Protein AF-A0A835CRN4-F1 (afdb_monomer)

Secondary structure (DSSP, 8-state):
-HHHHHHHHH-----------HHHHHHHHHHHHHHHHHHHHHHHHHHHHHHHHHHHHHHHHHHHHHHHHHHHHHHHHHHHHHTT-------------------------------------HHHHHHHHHHHHHHTS-HHHHHHHHTGGG-S-GGGEEEEEEEE-SS-TT-EEEEEEE--SSHHHHHHHHHHH--SEEEEEEEESS---TT----EEE-PEEEEEEGGGGTTT-SS--TT---HHHHHHHHHHHHHHHHHHHHHT----EEEEE-SSSEEEEEE--HHHHH--HHHHHHHHHHH--SPPSS-S----PPSSPPHHHHHHHHHHHHHIIIIIIIIS-TTSSHHHHHHHHTTS-HHHHHHHHHHHTT--SHHHHHHHHHHHHHHHHHHS-TTT-HHHHHHHHTHHHHHHHHHHS----HHHHH-TT--EEPTTPBPTTT-BB--EE-TTTTTT--GGGPPBHHHHHHHHHTT----TTSHHHHHHHHHHHHHHHHHHHHHHHHHHHHHHHHHHHHHHHH--

Radius of gyration: 33.31 Å; Cα contacts (8 Å, |Δi|>4): 631; chains: 1; bounding box: 69×85×124 Å

Organism: Aphidius gifuensis (NCBI:txid684658)

Sequence (529 aa):
MDAYKRKRIESNEYIPEGDLNASAIDNYLAQRAEIIEAAYKFIQFEKEHAEEDKKQKEDEKKMKMEKRAMKKKMKQQKSAQVEQGGLAACEKLNKQPKQNQTIVSIPATSCRHQQSSGLFNLEAQKNDVNIYYNHYLPVDELFDLFDVNNAYETKNREYMLNVESSNDPEESFVIRHLNVSKASQFKSQLKVSKPHQIDIGPIYEKPPQKGMENKVIAREHLMDIDLSDYDEIRTCCKNKNMCKKCWKYAALACKILDKQIREYWQYKHIMWVYSGRRGIHGWILDKKARESNVEERIVITDFFSVLQSGHNKKRVKFRRPLHPLISDNFQLCLEFFVEVCIVEQDLLNDMENILFFLEQVPKEFRDDLLTGFKSYKTSFQRWSYFLLYHEKQMKNIDEKVNKELVAECKYLVEEIVIQYTFPRLDCPVSIQKNHVLKCPFSFHPKTGKIALVIDPEQVELFNPDKAPTVDEIVRQYQGSVKLDESVGLYKFKKSVEHFENILIQLKEDEQQQQEQQQQQQQQQQQQEK

Solvent-accessible surface area (backbone atoms only — not comparable to full-atom values): 30152 Å² total; per-residue (Å²): 113,76,72,58,64,55,46,79,77,66,74,81,75,77,75,81,90,63,82,78,53,65,64,61,58,52,53,51,56,52,52,55,49,52,54,51,50,51,36,48,53,50,54,50,51,53,51,53,50,54,51,50,54,50,49,52,55,50,52,52,52,48,53,53,50,51,54,50,52,51,52,51,52,53,51,53,55,49,54,66,58,55,78,76,65,86,85,88,82,90,86,89,86,80,91,84,94,82,76,92,76,81,78,80,75,75,74,79,77,73,78,72,74,74,74,76,76,67,77,80,58,69,74,61,51,67,56,38,54,49,51,36,59,74,77,61,53,61,51,63,60,50,46,44,64,76,29,51,87,67,76,55,65,53,37,14,29,28,34,31,36,35,21,64,36,95,89,40,81,90,40,69,49,75,47,68,46,40,57,44,75,45,52,72,54,46,52,52,48,46,63,73,56,55,48,42,34,39,27,40,39,24,28,34,77,49,63,50,48,88,96,56,91,74,54,76,58,35,30,62,37,38,41,42,32,51,54,53,82,41,40,90,70,43,67,86,42,56,62,95,53,73,52,74,76,64,45,44,55,53,27,49,27,45,44,53,50,56,52,48,42,36,71,78,69,63,52,79,44,70,49,36,26,39,60,27,72,58,32,39,33,39,36,30,59,36,67,69,47,16,52,51,54,55,68,61,28,42,54,60,46,54,69,58,52,66,60,52,88,71,91,56,89,56,34,45,82,83,64,88,74,77,54,62,80,51,68,80,41,41,64,63,33,42,54,44,35,50,54,42,40,26,57,73,40,35,45,52,58,49,71,68,44,37,52,59,54,40,58,64,44,63,77,92,48,36,67,60,48,57,59,54,41,70,80,42,85,46,19,57,55,36,52,38,48,50,53,56,50,51,56,53,47,68,73,68,57,57,58,91,79,40,49,66,58,51,61,63,55,70,52,41,68,57,32,50,34,45,68,68,47,55,56,66,68,48,54,68,57,34,34,42,66,79,49,63,44,74,34,76,64,27,35,22,75,92,65,37,12,38,8,42,46,46,57,68,92,50,39,70,76,58,51,74,90,73,47,36,28,56,63,54,40,45,53,51,64,80,42,97,64,86,81,41,91,87,35,40,53,41,54,50,50,54,21,50,54,53,49,50,52,54,47,52,53,49,44,53,54,53,50,52,52,51,54,51,51,52,51,52,52,52,52,51,57,58,73,76,103

Mean predicted aligned error: 12.75 Å

InterPro domains:
  IPR002755 DNA primase, small subunit [PF01896] (223-455)

Structure (mmCIF, N/CA/C/O backbone):
data_AF-A0A835CRN4-F1
#
_entry.id   AF-A0A835CRN4-F1
#
loop_
_atom_site.group_PDB
_atom_site.id
_atom_site.type_symbol
_atom_site.label_atom_id
_atom_site.label_alt_id
_atom_site.label_comp_id
_atom_site.label_asym_id
_atom_site.label_entity_id
_atom_site.label_seq_id
_atom_site.pdbx_PDB_ins_code
_atom_site.Cartn_x
_atom_site.Cartn_y
_atom_site.Cartn_z
_atom_site.occupancy
_atom_site.B_iso_or_equiv
_atom_site.auth_seq_id
_atom_site.auth_comp_id
_atom_site.auth_asym_id
_atom_site.auth_atom_id
_atom_site.pdbx_PDB_model_num
ATOM 1 N N . MET A 1 1 ? 2.878 30.728 2.046 1.00 28.50 1 MET A N 1
ATOM 2 C CA . MET A 1 1 ? 3.060 29.975 0.784 1.00 28.50 1 MET A CA 1
ATOM 3 C C . MET A 1 1 ? 4.360 30.347 0.064 1.00 28.50 1 MET A C 1
ATOM 5 O O . MET A 1 1 ? 5.174 29.454 -0.125 1.00 28.50 1 MET A O 1
ATOM 9 N N . ASP A 1 2 ? 4.648 31.622 -0.232 1.00 27.22 2 ASP A N 1
ATOM 10 C CA . ASP A 1 2 ? 5.901 31.992 -0.937 1.00 27.22 2 ASP A CA 1
ATOM 11 C C . ASP A 1 2 ? 7.174 32.040 -0.068 1.00 27.22 2 ASP A C 1
ATOM 13 O O . ASP A 1 2 ? 8.275 31.869 -0.586 1.00 27.22 2 ASP A O 1
ATOM 17 N N . ALA A 1 3 ? 7.054 32.146 1.260 1.00 23.66 3 ALA A N 1
ATOM 18 C CA . ALA A 1 3 ? 8.192 31.986 2.176 1.00 23.66 3 ALA A CA 1
ATOM 19 C C . ALA A 1 3 ? 8.639 30.514 2.346 1.00 23.66 3 ALA A C 1
ATOM 21 O O . ALA A 1 3 ? 9.796 30.249 2.656 1.00 23.66 3 ALA A O 1
ATOM 22 N N . TYR A 1 4 ? 7.748 29.546 2.089 1.00 29.58 4 TYR A N 1
ATOM 23 C CA . TYR A 1 4 ? 8.036 28.110 2.238 1.00 29.58 4 TYR A CA 1
ATOM 24 C C . TYR A 1 4 ? 8.686 27.516 0.976 1.00 29.58 4 TYR A C 1
ATOM 26 O O . TYR A 1 4 ? 9.553 26.651 1.065 1.00 29.58 4 TYR A O 1
ATOM 34 N N . LYS A 1 5 ? 8.367 28.060 -0.211 1.00 28.66 5 LYS A N 1
ATOM 35 C CA . LYS A 1 5 ? 9.065 27.719 -1.463 1.00 28.66 5 LYS A CA 1
ATOM 36 C C . LYS A 1 5 ? 10.543 28.129 -1.452 1.00 28.66 5 LYS A C 1
ATOM 38 O O . LYS A 1 5 ? 11.350 27.434 -2.057 1.00 28.66 5 LYS A O 1
ATOM 43 N N . ARG A 1 6 ? 10.906 29.208 -0.741 1.00 26.42 6 ARG A N 1
ATOM 44 C CA . ARG A 1 6 ? 12.311 29.636 -0.588 1.00 26.42 6 ARG A CA 1
ATOM 45 C C . ARG A 1 6 ? 13.100 28.737 0.368 1.00 26.42 6 ARG A C 1
ATOM 47 O O . ARG A 1 6 ? 14.239 28.410 0.067 1.00 26.42 6 ARG A O 1
ATOM 54 N N . LYS A 1 7 ? 12.479 28.217 1.436 1.00 25.62 7 LYS A N 1
ATOM 55 C CA . LYS A 1 7 ? 13.150 27.278 2.357 1.00 25.62 7 LYS A CA 1
ATOM 56 C C . LYS A 1 7 ? 13.492 25.918 1.735 1.00 25.62 7 LYS A C 1
ATOM 58 O O . LYS A 1 7 ? 14.507 25.344 2.104 1.00 25.62 7 LYS A O 1
ATOM 63 N N . ARG A 1 8 ? 12.742 25.450 0.726 1.00 28.22 8 ARG A N 1
ATOM 64 C CA . ARG A 1 8 ? 13.056 24.207 -0.017 1.00 28.22 8 ARG A CA 1
ATOM 65 C C . ARG A 1 8 ? 14.362 24.288 -0.835 1.00 28.22 8 ARG A C 1
ATOM 67 O O . ARG A 1 8 ? 14.821 23.266 -1.335 1.00 28.22 8 ARG A O 1
ATOM 74 N N . ILE A 1 9 ? 14.949 25.480 -0.982 1.00 31.14 9 ILE A N 1
ATOM 75 C CA . ILE A 1 9 ? 16.224 25.704 -1.683 1.00 31.14 9 ILE A CA 1
ATOM 76 C C . ILE A 1 9 ? 17.395 25.901 -0.697 1.00 31.14 9 ILE A C 1
ATOM 78 O O . ILE A 1 9 ? 18.541 25.725 -1.096 1.00 31.14 9 ILE A O 1
ATOM 82 N N . GLU A 1 10 ? 17.139 26.181 0.588 1.00 26.36 10 GLU A N 1
ATOM 83 C CA . GLU A 1 10 ? 18.186 26.608 1.537 1.00 26.36 10 GLU A CA 1
ATOM 84 C C . GLU A 1 10 ? 18.337 25.739 2.801 1.00 26.36 10 GLU A C 1
ATOM 86 O O . GLU A 1 10 ? 19.380 25.814 3.442 1.00 26.36 10 GLU A O 1
ATOM 91 N N . SER A 1 11 ? 17.392 24.858 3.158 1.00 29.72 11 SER A N 1
ATOM 92 C CA . SER A 1 11 ? 17.575 23.940 4.301 1.00 29.72 11 SER A CA 1
ATOM 93 C C . SER A 1 11 ? 18.229 22.627 3.867 1.00 29.72 11 SER A C 1
ATOM 95 O O . SER A 1 11 ? 17.615 21.561 3.864 1.00 29.72 11 SER A O 1
ATOM 97 N N . ASN A 1 12 ? 19.493 22.743 3.474 1.00 32.44 12 ASN A N 1
ATOM 98 C CA . ASN A 1 12 ? 20.442 21.651 3.301 1.00 32.44 12 ASN A CA 1
ATOM 99 C C . ASN A 1 12 ? 21.063 21.304 4.675 1.00 32.44 12 ASN A C 1
ATOM 101 O O . ASN A 1 12 ? 22.281 21.298 4.833 1.00 32.44 12 ASN A O 1
ATOM 105 N N . GLU A 1 13 ? 20.231 21.099 5.702 1.00 27.23 13 GLU A N 1
ATOM 106 C CA . GLU A 1 13 ? 20.696 20.763 7.054 1.00 27.23 13 GLU A CA 1
ATOM 107 C C . GLU A 1 13 ? 20.802 19.243 7.214 1.00 27.23 13 GLU A C 1
ATOM 109 O O . GLU A 1 13 ? 19.862 18.551 7.590 1.00 27.23 13 GLU A O 1
ATOM 114 N N . TYR A 1 14 ? 21.980 18.760 6.817 1.00 27.98 14 TYR A N 1
ATOM 115 C CA . TYR A 1 14 ? 22.815 17.774 7.507 1.00 27.98 14 TYR A CA 1
ATOM 116 C C . TYR A 1 14 ? 22.086 16.674 8.308 1.00 27.98 14 TYR A C 1
ATOM 118 O O . TYR A 1 14 ? 21.828 16.803 9.504 1.00 27.98 14 TYR A O 1
ATOM 126 N N . ILE A 1 15 ? 21.853 15.537 7.648 1.00 28.67 15 ILE A N 1
ATOM 127 C CA . ILE A 1 15 ? 21.731 14.232 8.313 1.00 28.67 15 ILE A CA 1
ATOM 128 C C . ILE A 1 15 ? 23.172 13.768 8.601 1.00 28.67 15 ILE A C 1
ATOM 130 O O . ILE A 1 15 ? 24.000 13.878 7.693 1.00 28.67 15 ILE A O 1
ATOM 134 N N . PRO A 1 16 ? 23.505 13.315 9.826 1.00 27.80 16 PRO A N 1
ATOM 135 C CA . PRO A 1 16 ? 24.886 13.077 10.228 1.00 27.80 16 PRO A CA 1
ATOM 136 C C . PRO A 1 16 ? 25.603 12.125 9.270 1.00 27.80 16 PRO A C 1
ATOM 138 O O . PRO A 1 16 ? 25.081 11.055 8.956 1.00 27.80 16 PRO A O 1
ATOM 141 N N . GLU A 1 17 ? 26.803 12.528 8.840 1.00 32.09 17 GLU A N 1
ATOM 142 C CA . GLU A 1 17 ? 27.793 11.689 8.161 1.00 32.09 17 GLU A CA 1
ATOM 143 C C . GLU A 1 17 ? 28.140 10.483 9.050 1.00 32.09 17 GLU A C 1
ATOM 145 O O . GLU A 1 17 ? 29.086 10.496 9.831 1.00 32.09 17 GLU A O 1
ATOM 150 N N . GLY A 1 18 ? 27.329 9.432 8.966 1.00 29.91 18 GLY A N 1
ATOM 151 C CA . GLY A 1 18 ? 27.805 8.070 9.132 1.00 29.91 18 GLY A CA 1
ATOM 152 C C . GLY A 1 18 ? 28.269 7.609 7.761 1.00 29.91 18 GLY A C 1
ATOM 153 O O . GLY A 1 18 ? 27.487 7.688 6.815 1.00 29.91 18 GLY A O 1
ATOM 154 N N . ASP A 1 19 ? 29.533 7.198 7.651 1.00 32.88 19 ASP A N 1
ATOM 155 C CA . ASP A 1 19 ? 30.160 6.683 6.433 1.00 32.88 19 ASP A CA 1
ATOM 156 C C . ASP A 1 19 ? 29.173 5.863 5.587 1.00 32.88 19 ASP A C 1
ATOM 158 O O . ASP A 1 19 ? 28.850 4.713 5.899 1.00 32.88 19 ASP A O 1
ATOM 162 N N . LEU A 1 20 ? 28.679 6.470 4.502 1.00 37.38 20 LEU A N 1
ATOM 163 C CA . LEU A 1 20 ? 27.950 5.771 3.452 1.00 37.38 20 LEU A CA 1
ATOM 164 C C . LEU A 1 20 ? 28.916 4.738 2.882 1.00 37.38 20 LEU A C 1
ATOM 166 O O . LEU A 1 20 ? 29.840 5.060 2.136 1.00 37.38 20 LEU A O 1
ATOM 170 N N . ASN A 1 21 ? 28.733 3.502 3.331 1.00 40.81 21 ASN A N 1
ATOM 171 C CA . ASN A 1 21 ? 29.664 2.409 3.145 1.00 40.81 21 ASN A CA 1
ATOM 172 C C . ASN A 1 21 ? 29.920 2.219 1.641 1.00 40.81 21 ASN A C 1
ATOM 174 O O . ASN A 1 21 ? 28.987 1.915 0.895 1.00 40.81 21 ASN A O 1
ATOM 178 N N . ALA A 1 22 ? 31.166 2.389 1.186 1.00 41.00 22 ALA A N 1
ATOM 179 C CA . ALA A 1 22 ? 31.580 2.152 -0.204 1.00 41.00 22 ALA A CA 1
ATOM 180 C C . ALA A 1 22 ? 31.059 0.798 -0.737 1.00 41.00 22 ALA A C 1
ATOM 182 O O . ALA A 1 22 ? 30.667 0.684 -1.896 1.00 41.00 22 ALA A O 1
ATOM 183 N N . SER A 1 23 ? 30.896 -0.172 0.170 1.00 45.78 23 SER A N 1
ATOM 184 C CA . SER A 1 23 ? 30.250 -1.464 -0.057 1.00 45.78 23 SER A CA 1
ATOM 185 C C . SER A 1 23 ? 28.852 -1.397 -0.697 1.00 45.78 23 SER A C 1
ATOM 187 O O . SER A 1 23 ? 28.554 -2.238 -1.539 1.00 45.78 23 SER A O 1
ATOM 189 N N . ALA A 1 24 ? 27.990 -0.431 -0.361 1.00 38.84 24 ALA A N 1
ATOM 190 C CA . ALA A 1 24 ? 26.639 -0.346 -0.931 1.00 38.84 24 ALA A CA 1
ATOM 191 C C . ALA A 1 24 ? 26.656 0.118 -2.398 1.00 38.84 24 ALA A C 1
ATOM 193 O O . ALA A 1 24 ? 25.890 -0.378 -3.225 1.00 38.84 24 ALA A O 1
ATOM 194 N N . ILE A 1 25 ? 27.569 1.034 -2.735 1.00 38.97 25 ILE A N 1
ATOM 195 C CA . ILE A 1 25 ? 27.779 1.508 -4.109 1.00 38.97 25 ILE A CA 1
ATOM 196 C C . ILE A 1 25 ? 28.450 0.415 -4.950 1.00 38.97 25 ILE A C 1
ATOM 198 O O . ILE A 1 25 ? 28.035 0.187 -6.086 1.00 38.97 25 ILE A O 1
ATOM 202 N N . ASP A 1 26 ? 29.438 -0.285 -4.393 1.00 46.06 26 ASP A N 1
ATOM 203 C CA . ASP A 1 26 ? 30.138 -1.377 -5.074 1.00 46.06 26 ASP A CA 1
ATOM 204 C C . ASP A 1 26 ? 29.211 -2.576 -5.329 1.00 46.06 26 ASP A C 1
ATOM 206 O O . ASP A 1 26 ? 29.186 -3.108 -6.441 1.00 46.06 26 ASP A O 1
ATOM 210 N N . ASN A 1 27 ? 28.364 -2.934 -4.355 1.00 49.06 27 ASN A N 1
ATOM 211 C CA . ASN A 1 27 ? 27.321 -3.949 -4.533 1.00 49.06 27 ASN A CA 1
ATOM 212 C C . ASN A 1 27 ? 26.325 -3.551 -5.637 1.00 49.06 27 ASN A C 1
ATOM 214 O O . ASN A 1 27 ? 25.967 -4.378 -6.474 1.00 49.06 27 ASN A O 1
ATOM 218 N N . TYR A 1 28 ? 25.922 -2.278 -5.688 1.00 47.69 28 TYR A N 1
ATOM 219 C CA . TYR A 1 28 ? 25.045 -1.743 -6.734 1.00 47.69 28 TYR A CA 1
ATOM 220 C C . TYR A 1 28 ? 25.678 -1.819 -8.137 1.00 47.69 28 TYR A C 1
ATOM 222 O O . TYR A 1 28 ? 25.018 -2.220 -9.099 1.00 47.69 28 TYR A O 1
ATOM 230 N N . LEU A 1 29 ? 26.961 -1.465 -8.276 1.00 50.97 29 LEU A N 1
ATOM 231 C CA . LEU A 1 29 ? 27.665 -1.545 -9.560 1.00 50.97 29 LEU A CA 1
ATOM 232 C C . LEU A 1 29 ? 27.845 -2.996 -10.027 1.00 50.97 29 LEU A C 1
ATOM 234 O O . LEU A 1 29 ? 27.696 -3.264 -11.221 1.00 50.97 29 LEU A O 1
ATOM 238 N N . ALA A 1 30 ? 28.116 -3.920 -9.100 1.00 59.00 30 ALA A N 1
ATOM 239 C CA . ALA A 1 30 ? 28.231 -5.346 -9.390 1.00 59.00 30 ALA A CA 1
ATOM 240 C C . ALA A 1 30 ? 26.900 -5.939 -9.883 1.00 59.00 30 ALA A C 1
ATOM 242 O O . ALA A 1 30 ? 26.863 -6.547 -10.952 1.00 59.00 30 ALA A O 1
ATOM 243 N N . GLN A 1 31 ? 25.793 -5.671 -9.181 1.00 56.38 31 GLN A N 1
ATOM 244 C CA . GLN A 1 31 ? 24.456 -6.126 -9.584 1.00 56.38 31 GLN A CA 1
ATOM 245 C C . GLN A 1 31 ? 24.088 -5.613 -10.979 1.00 56.38 31 GLN A C 1
ATOM 247 O O . GLN A 1 31 ? 23.706 -6.389 -11.856 1.00 56.38 31 GLN A O 1
ATOM 252 N N . ARG A 1 32 ? 24.284 -4.310 -11.232 1.00 56.78 32 ARG A N 1
ATOM 253 C CA . ARG A 1 32 ? 24.036 -3.697 -12.547 1.00 56.78 32 ARG A CA 1
ATOM 254 C C . ARG A 1 32 ? 24.825 -4.381 -13.667 1.00 56.78 32 ARG A C 1
ATOM 256 O O . ARG A 1 32 ? 24.288 -4.549 -14.764 1.00 56.78 32 ARG A O 1
ATOM 263 N N . ALA A 1 33 ? 26.074 -4.763 -13.411 1.00 61.84 33 ALA A N 1
ATOM 264 C CA . ALA A 1 33 ? 26.896 -5.478 -14.380 1.00 61.84 33 ALA A CA 1
ATOM 265 C C . ALA A 1 33 ? 26.339 -6.880 -14.689 1.00 61.84 33 ALA A C 1
ATOM 267 O O . ALA A 1 33 ? 26.245 -7.232 -15.864 1.00 61.84 33 ALA A O 1
ATOM 268 N N . GLU A 1 34 ? 25.886 -7.633 -13.681 1.00 65.25 34 GLU A N 1
ATOM 269 C CA . GLU A 1 34 ? 25.294 -8.969 -13.866 1.00 65.25 34 GLU A CA 1
ATOM 270 C C . GLU A 1 34 ? 24.026 -8.938 -14.732 1.00 65.25 34 GLU A C 1
ATOM 272 O O . GLU A 1 34 ? 23.856 -9.765 -15.629 1.00 65.25 34 GLU A O 1
ATOM 277 N N . ILE A 1 35 ? 23.152 -7.951 -14.519 1.00 58.50 35 ILE A N 1
ATOM 278 C CA . ILE A 1 35 ? 21.913 -7.777 -15.298 1.00 58.50 35 ILE A CA 1
ATOM 279 C C . ILE A 1 35 ? 22.225 -7.487 -16.766 1.00 58.50 35 ILE A C 1
ATOM 281 O O . ILE A 1 35 ? 21.612 -8.057 -17.674 1.00 58.50 35 ILE A O 1
ATOM 285 N N . ILE A 1 36 ? 23.184 -6.590 -17.005 1.00 58.44 36 ILE A N 1
ATOM 286 C CA . ILE A 1 36 ? 23.639 -6.249 -18.352 1.00 58.44 36 ILE A CA 1
ATOM 287 C C . ILE A 1 36 ? 24.263 -7.486 -19.010 1.00 58.44 36 ILE A C 1
ATOM 289 O O . ILE A 1 36 ? 23.949 -7.789 -20.160 1.00 58.44 36 ILE A O 1
ATOM 293 N N . GLU A 1 37 ? 25.080 -8.248 -18.283 1.00 65.69 37 GLU A N 1
ATOM 294 C CA . GLU A 1 37 ? 25.696 -9.477 -18.783 1.00 65.69 37 GLU A CA 1
ATOM 295 C C . GLU A 1 37 ? 24.653 -10.552 -19.129 1.00 65.69 37 GLU A C 1
ATOM 297 O O . GLU A 1 37 ? 24.734 -11.172 -20.193 1.00 65.69 37 GLU A O 1
ATOM 302 N N . ALA A 1 38 ? 23.633 -10.742 -18.289 1.00 60.94 38 ALA A N 1
ATOM 303 C CA . ALA A 1 38 ? 22.522 -11.651 -18.561 1.00 60.94 38 ALA A CA 1
ATOM 304 C C . ALA A 1 38 ? 21.734 -11.225 -19.813 1.00 60.94 38 ALA A C 1
ATOM 306 O O . ALA A 1 38 ? 21.434 -12.059 -20.672 1.00 60.94 38 ALA A O 1
ATOM 307 N N . ALA A 1 39 ? 21.467 -9.923 -19.969 1.00 56.12 39 ALA A N 1
ATOM 308 C CA . ALA A 1 39 ? 20.823 -9.375 -21.161 1.00 56.12 39 ALA A CA 1
ATOM 309 C C . ALA A 1 39 ? 21.674 -9.575 -22.431 1.00 56.12 39 ALA A C 1
ATOM 311 O O . ALA A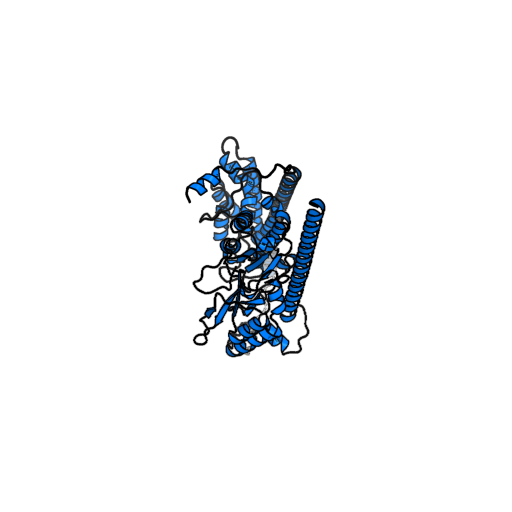 1 39 ? 21.133 -9.941 -23.478 1.00 56.12 39 ALA A O 1
ATOM 312 N N . TYR A 1 40 ? 23.001 -9.401 -22.348 1.00 58.50 40 TYR A N 1
ATOM 313 C CA . TYR A 1 40 ? 23.922 -9.708 -23.449 1.00 58.50 40 TYR A CA 1
ATOM 314 C C . TYR A 1 40 ? 23.877 -11.186 -23.831 1.00 58.50 40 TYR A C 1
ATOM 316 O O . TYR A 1 40 ? 23.706 -11.494 -25.011 1.00 58.50 40 TYR A O 1
ATOM 324 N N . LYS A 1 41 ? 24.013 -12.093 -22.854 1.00 66.56 41 LYS A N 1
ATOM 325 C CA . LYS A 1 41 ? 23.990 -13.546 -23.087 1.00 66.56 41 LYS A CA 1
ATOM 326 C C . LYS A 1 41 ? 22.688 -13.974 -23.756 1.00 66.56 41 LYS A C 1
ATOM 328 O O . LYS A 1 41 ? 22.725 -14.710 -24.736 1.00 66.56 41 LYS A O 1
ATOM 333 N N . PHE A 1 42 ? 21.555 -13.449 -23.293 1.00 61.12 42 PHE A N 1
ATOM 334 C CA . PHE A 1 42 ? 20.256 -13.734 -23.893 1.00 61.12 42 PHE A CA 1
ATOM 335 C C . PHE A 1 42 ? 20.140 -13.223 -25.336 1.00 61.12 42 PHE A C 1
ATOM 337 O O . PHE A 1 42 ? 19.708 -13.960 -26.218 1.00 61.12 42 PHE A O 1
ATOM 344 N N . ILE A 1 43 ? 20.548 -11.977 -25.611 1.00 56.12 43 ILE A N 1
ATOM 345 C CA . ILE A 1 43 ? 20.488 -11.428 -26.975 1.00 56.12 43 ILE A CA 1
ATOM 346 C C . ILE A 1 43 ? 21.387 -12.215 -27.933 1.00 56.12 43 ILE A C 1
ATOM 348 O O . ILE A 1 43 ? 21.004 -12.410 -29.086 1.00 56.12 43 ILE A O 1
ATOM 352 N N . GLN A 1 44 ? 22.576 -12.633 -27.493 1.00 63.38 44 GLN A N 1
ATOM 353 C CA . GLN A 1 44 ? 23.460 -13.451 -28.325 1.00 63.38 44 GLN A CA 1
ATOM 354 C C . GLN A 1 44 ? 22.844 -14.821 -28.599 1.00 63.38 44 GLN A C 1
ATOM 356 O O . GLN A 1 44 ? 22.734 -15.206 -29.758 1.00 63.38 44 GLN A O 1
ATOM 361 N N . PHE A 1 45 ? 22.325 -15.480 -27.563 1.00 69.69 45 PHE A N 1
ATOM 362 C CA . PHE A 1 45 ? 21.623 -16.753 -27.691 1.00 69.69 45 PHE A CA 1
ATOM 363 C C . PHE A 1 45 ? 20.454 -16.688 -28.691 1.00 69.69 45 PHE A C 1
ATOM 365 O O . PHE A 1 45 ? 20.331 -17.546 -29.563 1.00 69.69 45 PHE A O 1
ATOM 372 N N . GLU A 1 46 ? 19.624 -15.644 -28.620 1.00 60.69 46 GLU A N 1
ATOM 373 C CA . GLU A 1 46 ? 18.501 -15.435 -29.545 1.00 60.69 46 GLU A CA 1
ATOM 374 C C . GLU A 1 46 ? 18.956 -15.163 -30.985 1.00 60.69 46 GLU A C 1
ATOM 376 O O . GLU A 1 46 ? 18.306 -15.604 -31.933 1.00 60.69 46 GLU A O 1
ATOM 381 N N . LYS A 1 47 ? 20.065 -14.435 -31.176 1.00 67.81 47 LYS A N 1
ATOM 382 C CA . LYS A 1 47 ? 20.638 -14.199 -32.511 1.00 67.81 47 LYS A CA 1
ATOM 383 C C . LYS A 1 47 ? 21.153 -15.494 -33.125 1.00 67.81 47 LYS A C 1
ATOM 385 O O . LYS A 1 47 ? 20.836 -15.766 -34.281 1.00 67.81 47 LYS A O 1
ATOM 390 N N . GLU A 1 48 ? 21.883 -16.285 -32.346 1.00 72.25 48 GLU A N 1
ATOM 391 C CA . GLU A 1 48 ? 22.392 -17.596 -32.752 1.00 72.25 48 GLU A CA 1
ATOM 392 C C . GLU A 1 48 ? 21.232 -18.536 -33.114 1.00 72.25 48 GLU A C 1
ATOM 394 O O . GLU A 1 48 ? 21.200 -19.077 -34.219 1.00 72.25 48 GLU A O 1
ATOM 399 N N . HIS A 1 49 ? 20.200 -18.624 -32.265 1.00 71.94 49 HIS A N 1
ATOM 400 C CA . HIS A 1 49 ? 18.998 -19.419 -32.548 1.00 71.94 49 HIS A CA 1
ATOM 401 C C . HIS A 1 49 ? 18.242 -18.932 -33.791 1.00 71.94 49 HIS A C 1
ATOM 403 O O . HIS A 1 49 ? 17.783 -19.739 -34.598 1.00 71.94 49 HIS A O 1
ATOM 409 N N . ALA A 1 50 ? 18.118 -17.618 -33.996 1.00 65.75 50 ALA A N 1
ATOM 410 C CA . ALA A 1 50 ? 17.453 -17.069 -35.176 1.00 65.75 50 ALA A CA 1
ATOM 411 C C . ALA A 1 50 ? 18.222 -17.352 -36.482 1.00 65.75 50 ALA A C 1
ATOM 413 O O . ALA A 1 50 ? 17.603 -17.492 -37.545 1.00 65.75 50 ALA A O 1
ATOM 414 N N . GLU A 1 51 ? 19.554 -17.418 -36.429 1.00 70.69 51 GLU A N 1
ATOM 415 C CA . GLU A 1 51 ? 20.397 -17.827 -37.555 1.00 70.69 51 GLU A CA 1
ATOM 416 C C . GLU A 1 51 ? 20.277 -19.329 -37.839 1.00 70.69 51 GLU A C 1
ATOM 418 O O . GLU A 1 51 ? 20.116 -19.717 -39.002 1.00 70.69 51 GLU A O 1
ATOM 423 N N . GLU A 1 52 ? 20.250 -20.168 -36.801 1.00 69.56 52 GLU A N 1
ATOM 424 C CA . GLU A 1 52 ? 20.014 -21.611 -36.927 1.00 69.56 52 GLU A CA 1
ATOM 425 C C . GLU A 1 52 ? 18.629 -21.927 -37.513 1.00 69.56 52 GLU A C 1
ATOM 427 O O . GLU A 1 52 ? 18.518 -22.707 -38.464 1.00 69.56 52 GLU A O 1
ATOM 432 N N . ASP A 1 53 ? 17.581 -21.250 -37.041 1.00 70.38 53 ASP A N 1
ATOM 433 C CA . ASP A 1 53 ? 16.211 -21.368 -37.554 1.00 70.38 53 ASP A CA 1
ATOM 434 C C . ASP A 1 53 ? 16.103 -20.970 -39.032 1.00 70.38 53 ASP A C 1
ATOM 436 O O . ASP A 1 53 ? 15.356 -21.576 -39.814 1.00 70.38 53 ASP A O 1
ATOM 440 N N . LYS A 1 54 ? 16.826 -19.918 -39.443 1.00 74.50 54 LYS A N 1
ATOM 441 C CA . LYS A 1 54 ? 16.897 -19.509 -40.853 1.00 74.50 54 LYS A CA 1
ATOM 442 C C . LYS A 1 54 ? 17.577 -20.583 -41.691 1.00 74.50 54 LYS A C 1
ATOM 444 O O . LYS A 1 54 ? 17.042 -20.940 -42.743 1.00 74.50 54 LYS A O 1
ATOM 449 N N . LYS A 1 55 ? 18.693 -21.128 -41.207 1.00 76.25 55 LYS A N 1
ATOM 450 C CA . LYS A 1 55 ? 19.453 -22.180 -41.886 1.00 76.25 55 LYS A CA 1
ATOM 451 C C . LYS A 1 55 ? 18.626 -23.458 -42.050 1.00 76.25 55 LYS A C 1
ATOM 453 O O . LYS A 1 55 ? 18.516 -23.966 -43.162 1.00 76.25 55 LYS A O 1
ATOM 458 N N . GLN A 1 56 ? 17.920 -23.901 -41.006 1.00 70.69 56 GLN A N 1
ATOM 459 C CA . GLN A 1 56 ? 16.998 -25.042 -41.097 1.00 70.69 56 GLN A CA 1
ATOM 460 C C . GLN A 1 56 ? 15.871 -24.810 -42.111 1.00 70.69 56 GLN A C 1
ATOM 462 O O . GLN A 1 56 ? 15.543 -25.700 -42.898 1.00 70.69 56 GLN A O 1
ATOM 467 N N . LYS A 1 57 ? 15.280 -23.607 -42.145 1.00 77.62 57 LYS A N 1
ATOM 468 C CA . LYS A 1 57 ? 14.234 -23.269 -43.128 1.00 77.62 57 LYS A CA 1
ATOM 469 C C . LYS A 1 57 ? 14.766 -23.241 -44.562 1.00 77.62 57 LYS A C 1
ATOM 471 O O . LYS A 1 57 ? 14.021 -23.572 -45.491 1.00 77.62 57 LYS A O 1
ATOM 476 N N . GLU A 1 58 ? 16.017 -22.843 -44.768 1.00 78.81 58 GLU A N 1
ATOM 477 C CA . GLU A 1 58 ? 16.682 -22.902 -46.073 1.00 78.81 58 GLU A CA 1
ATOM 478 C C . GLU A 1 58 ? 16.994 -24.341 -46.496 1.00 78.81 58 GLU A C 1
ATOM 480 O O . GLU A 1 58 ? 16.666 -24.721 -47.625 1.00 78.81 58 GLU A O 1
ATOM 485 N N . ASP A 1 59 ? 17.503 -25.168 -45.585 1.00 80.81 59 ASP A N 1
ATOM 486 C CA . ASP A 1 59 ? 17.769 -26.589 -45.828 1.00 80.81 59 ASP A CA 1
ATOM 487 C C . ASP A 1 59 ? 16.476 -27.362 -46.131 1.00 80.81 59 ASP A C 1
ATOM 489 O O . ASP A 1 59 ? 16.410 -28.136 -47.092 1.00 80.81 59 ASP A O 1
ATOM 493 N N . GLU A 1 60 ? 15.384 -27.079 -45.413 1.00 79.31 60 GLU A N 1
ATOM 494 C CA . GLU A 1 60 ? 14.065 -27.631 -45.726 1.00 79.31 60 GLU A CA 1
ATOM 495 C C . GLU A 1 60 ? 13.574 -27.231 -47.122 1.00 79.31 60 GLU A C 1
ATOM 497 O O . GLU A 1 60 ? 12.998 -28.054 -47.848 1.00 79.31 60 GLU A O 1
ATOM 502 N N . LYS A 1 61 ? 13.753 -25.960 -47.506 1.00 83.50 61 LYS A N 1
ATOM 503 C CA . LYS A 1 61 ? 13.381 -25.475 -48.842 1.00 83.50 61 LYS A CA 1
ATOM 504 C C . LYS A 1 61 ? 14.204 -26.178 -49.915 1.00 83.50 61 LYS A C 1
ATOM 506 O O . LYS A 1 61 ? 13.634 -26.592 -50.929 1.00 83.50 61 LYS A O 1
ATOM 511 N N . LYS A 1 62 ? 15.504 -26.362 -49.683 1.00 85.19 62 LYS A N 1
ATOM 512 C CA . LYS A 1 62 ? 16.415 -27.071 -50.586 1.00 85.19 62 LYS A CA 1
ATOM 513 C C . LYS A 1 62 ? 16.006 -28.538 -50.740 1.00 85.19 62 LYS A C 1
ATOM 515 O O . LYS A 1 62 ? 15.777 -28.982 -51.864 1.00 85.19 62 LYS A O 1
ATOM 520 N N . MET A 1 63 ? 15.724 -29.235 -49.638 1.00 82.88 63 MET A N 1
ATOM 521 C CA . MET A 1 63 ? 15.232 -30.618 -49.661 1.00 82.88 63 MET A CA 1
ATOM 522 C C . MET A 1 63 ? 13.872 -30.740 -50.375 1.00 82.88 63 MET A C 1
ATOM 524 O O . MET A 1 63 ? 13.632 -31.682 -51.136 1.00 82.88 63 MET A O 1
ATOM 528 N N . LYS A 1 64 ? 12.953 -29.783 -50.174 1.00 83.81 64 LYS A N 1
ATOM 529 C CA . LYS A 1 64 ? 11.658 -29.742 -50.883 1.00 83.81 64 LYS A CA 1
ATOM 530 C C . LYS A 1 64 ? 11.846 -29.521 -52.390 1.00 83.81 64 LYS A C 1
ATOM 532 O O . LYS A 1 64 ? 11.125 -30.140 -53.179 1.00 83.81 64 LYS A O 1
ATOM 537 N N . MET A 1 65 ? 12.801 -28.686 -52.806 1.00 83.06 65 MET A N 1
ATOM 538 C CA . MET A 1 65 ? 13.146 -28.494 -54.220 1.00 83.06 65 MET A CA 1
ATOM 539 C C . MET A 1 65 ? 13.774 -29.747 -54.837 1.00 83.06 65 MET A C 1
ATOM 541 O O . MET A 1 65 ? 13.344 -30.166 -55.912 1.00 83.06 65 MET A O 1
ATOM 545 N N . GLU A 1 66 ? 14.698 -30.405 -54.140 1.00 85.12 66 GLU A N 1
ATOM 546 C CA . GLU A 1 66 ? 15.316 -31.658 -54.588 1.00 85.12 66 GLU A CA 1
ATOM 547 C C . GLU A 1 66 ? 14.285 -32.784 -54.725 1.00 85.12 66 GLU A C 1
ATOM 549 O O . GLU A 1 66 ? 14.217 -33.438 -55.768 1.00 85.12 66 GLU A O 1
ATOM 554 N N . LYS A 1 67 ? 13.376 -32.945 -53.750 1.00 83.38 67 LYS A N 1
ATOM 555 C CA . LYS A 1 67 ? 12.258 -33.904 -53.843 1.00 83.38 67 LYS A CA 1
ATOM 556 C C . LYS A 1 67 ? 11.342 -33.616 -55.037 1.00 83.38 67 LYS A C 1
ATOM 558 O O . LYS A 1 67 ? 10.868 -34.549 -55.689 1.00 83.38 67 LYS A O 1
ATOM 563 N N . ARG A 1 68 ? 11.082 -32.340 -55.353 1.00 82.88 68 ARG A N 1
ATOM 564 C CA . ARG A 1 68 ? 10.306 -31.945 -56.545 1.00 82.88 68 ARG A CA 1
ATOM 565 C C . ARG A 1 68 ? 11.057 -32.263 -57.839 1.00 82.88 68 ARG A C 1
ATOM 567 O O . ARG A 1 68 ? 10.446 -32.801 -58.761 1.00 82.88 68 ARG A O 1
ATOM 574 N N . ALA A 1 69 ? 12.360 -31.993 -57.900 1.00 81.44 69 ALA A N 1
ATOM 575 C CA . ALA A 1 69 ? 13.201 -32.320 -59.049 1.00 81.44 69 ALA A CA 1
ATOM 576 C C . ALA A 1 69 ? 13.279 -33.839 -59.285 1.00 81.44 69 ALA A C 1
ATOM 578 O O . ALA A 1 69 ? 13.126 -34.297 -60.418 1.00 81.44 69 ALA A O 1
ATOM 579 N N . MET A 1 70 ? 13.413 -34.629 -58.217 1.00 79.88 70 MET A N 1
ATOM 580 C CA . MET A 1 70 ? 13.449 -36.091 -58.275 1.00 79.88 70 MET A CA 1
ATOM 581 C C . MET A 1 70 ? 12.108 -36.673 -58.740 1.00 79.88 70 MET A C 1
ATOM 583 O O . MET A 1 70 ? 12.080 -37.503 -59.647 1.00 79.88 70 MET A O 1
ATOM 587 N N . LYS A 1 71 ? 10.977 -36.161 -58.226 1.00 80.81 71 LYS A N 1
ATOM 588 C CA . LYS A 1 71 ? 9.639 -36.522 -58.728 1.00 80.81 71 LYS A CA 1
ATOM 589 C C . LYS A 1 71 ? 9.461 -36.174 -60.207 1.00 80.81 71 LYS A C 1
ATOM 591 O O . LYS A 1 71 ? 8.845 -36.948 -60.933 1.00 80.81 71 LYS A O 1
ATOM 596 N N . LYS A 1 72 ? 9.998 -35.038 -60.667 1.00 80.62 72 LYS A N 1
ATOM 597 C CA . LYS A 1 72 ? 9.932 -34.629 -62.080 1.00 80.62 72 LYS A CA 1
ATOM 598 C C . LYS A 1 72 ? 10.752 -35.568 -62.974 1.00 80.62 72 LYS A C 1
ATOM 600 O O . LYS A 1 72 ? 10.232 -36.005 -63.996 1.00 80.62 72 LYS A O 1
ATOM 605 N N . LYS A 1 73 ? 11.957 -35.965 -62.540 1.00 80.75 73 LYS A N 1
ATOM 606 C CA . LYS A 1 73 ? 12.783 -36.983 -63.219 1.00 80.75 73 LYS A CA 1
ATOM 607 C C . LYS A 1 73 ? 12.104 -38.356 -63.262 1.00 80.75 73 LYS A C 1
ATOM 609 O O . LYS A 1 73 ? 12.041 -38.960 -64.326 1.00 80.75 73 LYS A O 1
ATOM 614 N N . MET A 1 74 ? 11.511 -38.817 -62.157 1.00 76.38 74 MET A N 1
ATOM 615 C CA . MET A 1 74 ? 10.758 -40.083 -62.133 1.00 76.38 74 MET A CA 1
ATOM 616 C C . MET A 1 74 ? 9.525 -40.045 -63.043 1.00 76.38 74 MET A C 1
ATOM 618 O O . MET A 1 74 ? 9.187 -41.046 -63.668 1.00 76.38 74 MET A O 1
ATOM 622 N N . LYS A 1 75 ? 8.842 -38.896 -63.137 1.00 74.94 75 LYS A N 1
ATOM 623 C CA . LYS A 1 75 ? 7.688 -38.732 -64.030 1.00 74.94 75 LYS A CA 1
ATOM 624 C C . LYS A 1 75 ? 8.114 -38.751 -65.502 1.00 74.94 75 LYS A C 1
ATOM 626 O O . LYS A 1 75 ? 7.426 -39.381 -66.291 1.00 74.94 75 LYS A O 1
ATOM 631 N N . GLN A 1 76 ? 9.262 -38.149 -65.831 1.00 70.88 76 GLN A N 1
ATOM 632 C CA . GLN A 1 76 ? 9.870 -38.203 -67.169 1.00 70.88 76 GLN A CA 1
ATOM 633 C C . GLN A 1 76 ? 10.327 -39.621 -67.554 1.00 70.88 76 GLN A C 1
ATOM 635 O O . GLN A 1 76 ? 10.100 -40.048 -68.682 1.00 70.88 76 GLN A O 1
ATOM 640 N N . GLN A 1 77 ? 10.891 -40.383 -66.610 1.00 67.56 77 GLN A N 1
ATOM 641 C CA . GLN A 1 77 ? 11.247 -41.792 -66.821 1.00 67.56 77 GLN A CA 1
ATOM 642 C C . GLN A 1 77 ? 10.013 -42.691 -66.999 1.00 67.56 77 GLN A C 1
ATOM 644 O O . GLN A 1 77 ? 10.024 -43.580 -67.844 1.00 67.56 77 GLN A O 1
ATOM 649 N N . LYS A 1 78 ? 8.921 -42.431 -66.264 1.00 63.69 78 LYS A N 1
ATOM 650 C CA . LYS A 1 78 ? 7.648 -43.146 -66.452 1.00 63.69 78 LYS A CA 1
ATOM 651 C C . LYS A 1 78 ? 6.975 -42.821 -67.785 1.00 63.69 78 LYS A C 1
ATOM 653 O O . LYS A 1 78 ? 6.447 -43.730 -68.407 1.00 63.69 78 LYS A O 1
ATOM 658 N N . SER A 1 79 ? 7.009 -41.572 -68.255 1.00 57.94 79 SER A N 1
ATOM 659 C CA . SER A 1 79 ? 6.501 -41.234 -69.594 1.00 57.94 79 SER A CA 1
ATOM 660 C C . SER A 1 79 ? 7.332 -41.869 -70.715 1.00 57.94 79 SER A C 1
ATOM 662 O O . SER A 1 79 ? 6.752 -42.306 -71.698 1.00 57.94 79 SER A O 1
ATOM 664 N N . ALA A 1 80 ? 8.649 -42.027 -70.531 1.00 55.44 80 ALA A N 1
ATOM 665 C CA . ALA A 1 80 ? 9.504 -42.744 -71.481 1.00 55.44 80 ALA A CA 1
ATOM 666 C C . ALA A 1 80 ? 9.252 -44.270 -71.509 1.00 55.44 80 ALA A C 1
ATOM 668 O O . ALA A 1 80 ? 9.502 -44.910 -72.522 1.00 55.44 80 ALA A O 1
ATOM 669 N N . GLN A 1 81 ? 8.729 -44.862 -70.426 1.00 52.53 81 GLN A N 1
ATOM 670 C CA . GLN A 1 81 ? 8.319 -46.277 -70.393 1.00 52.53 81 GLN A CA 1
ATOM 671 C C . GLN A 1 81 ? 6.900 -46.523 -70.940 1.00 52.53 81 GLN A C 1
ATOM 673 O O . GLN A 1 81 ? 6.588 -47.647 -71.321 1.00 52.53 81 GLN A O 1
ATOM 678 N N . VAL A 1 82 ? 6.041 -45.498 -71.006 1.00 51.03 82 VAL A N 1
ATOM 679 C CA . VAL A 1 82 ? 4.664 -45.619 -71.528 1.00 51.03 82 VAL A CA 1
ATOM 680 C C . VAL A 1 82 ? 4.606 -45.506 -73.062 1.00 51.03 82 VAL A C 1
ATOM 682 O O . VAL A 1 82 ? 3.671 -46.015 -73.670 1.00 51.03 82 VAL A O 1
ATOM 685 N N . GLU A 1 83 ? 5.634 -44.962 -73.720 1.00 46.78 83 GLU A N 1
ATOM 686 C CA . GLU A 1 83 ? 5.735 -44.942 -75.193 1.00 46.78 83 GLU A CA 1
ATOM 687 C C . GLU A 1 83 ? 6.138 -46.295 -75.829 1.00 46.78 83 GLU A C 1
ATOM 689 O O . GLU A 1 83 ? 6.213 -46.394 -77.050 1.00 46.78 83 GLU A O 1
ATOM 694 N N . GLN A 1 84 ? 6.328 -47.366 -75.042 1.00 43.41 84 GLN A N 1
ATOM 695 C CA . GLN A 1 84 ? 6.643 -48.719 -75.547 1.00 43.41 84 GLN A CA 1
ATOM 696 C C . GLN A 1 84 ? 5.585 -49.801 -75.249 1.00 43.41 84 GLN A C 1
ATOM 698 O O . GLN A 1 84 ? 5.856 -50.986 -75.427 1.00 43.41 84 GLN A O 1
ATOM 703 N N . GLY A 1 85 ? 4.362 -49.444 -74.850 1.00 35.00 85 GLY A N 1
ATOM 704 C CA . GLY A 1 85 ? 3.319 -50.435 -74.548 1.00 35.00 85 GLY A CA 1
ATOM 705 C C . GLY A 1 85 ? 1.938 -50.013 -75.023 1.00 35.00 85 GLY A C 1
ATOM 706 O O . GLY A 1 85 ? 1.144 -49.501 -74.239 1.00 35.00 85 GLY A O 1
ATOM 707 N N . GLY A 1 86 ? 1.652 -50.219 -76.308 1.00 31.88 86 GLY A N 1
ATOM 708 C CA . GLY A 1 86 ? 0.320 -50.031 -76.872 1.00 31.88 86 GLY A CA 1
ATOM 709 C C . GLY A 1 86 ? -0.579 -51.269 -76.745 1.00 31.88 86 GLY A C 1
ATOM 710 O O . GLY A 1 86 ? -0.117 -52.391 -76.930 1.00 31.88 86 GLY A O 1
ATOM 711 N N . LEU A 1 87 ? -1.878 -50.977 -76.582 1.00 31.89 87 LEU A N 1
ATOM 712 C CA . LEU A 1 87 ? -3.078 -51.700 -77.052 1.00 31.89 87 LEU A CA 1
ATOM 713 C C . LEU A 1 87 ? -3.850 -52.669 -76.131 1.00 31.89 87 LEU A C 1
ATOM 715 O O . LEU A 1 87 ? -3.294 -53.492 -75.416 1.00 31.89 87 LEU A O 1
ATOM 719 N N . ALA A 1 88 ? -5.177 -52.587 -76.353 1.00 31.70 88 ALA A N 1
ATOM 720 C CA . ALA A 1 88 ? -6.306 -53.439 -75.948 1.00 31.70 88 ALA A CA 1
ATOM 721 C C . ALA A 1 88 ? -6.886 -53.200 -74.533 1.00 31.70 88 ALA A C 1
ATOM 723 O O . ALA A 1 88 ? -6.150 -53.075 -73.568 1.00 31.70 88 ALA A O 1
ATOM 724 N N . ALA A 1 89 ? -8.200 -53.145 -74.292 1.00 31.97 89 ALA A N 1
ATOM 725 C CA . ALA A 1 89 ? -9.395 -53.139 -75.134 1.00 31.97 89 ALA A CA 1
ATOM 726 C C . ALA A 1 89 ? -10.574 -52.564 -74.315 1.00 31.97 89 ALA A C 1
ATOM 728 O O . ALA A 1 89 ? -10.501 -52.394 -73.100 1.00 31.97 89 ALA A O 1
ATOM 729 N N . CYS A 1 90 ? -11.646 -52.239 -75.029 1.00 29.78 90 CYS A N 1
ATOM 730 C CA . CYS A 1 90 ? -12.918 -51.712 -74.554 1.00 29.78 90 CYS A CA 1
ATOM 731 C C . CYS A 1 90 ? -13.771 -52.804 -73.886 1.00 29.78 90 CYS A C 1
ATOM 733 O O . CYS A 1 90 ? -13.865 -53.885 -74.452 1.00 29.78 90 CYS A O 1
ATOM 735 N N . GLU A 1 91 ? -14.487 -52.490 -72.800 1.00 31.12 91 GLU A N 1
ATOM 736 C CA . GLU A 1 91 ? -15.839 -53.026 -72.583 1.00 31.12 91 GLU A CA 1
ATOM 737 C C . GLU A 1 91 ? -16.654 -52.159 -71.605 1.00 31.12 91 GLU A C 1
ATOM 739 O O . GLU A 1 91 ? -16.206 -51.782 -70.523 1.00 31.12 91 GLU A O 1
ATOM 744 N N . LYS A 1 92 ? -17.862 -51.792 -72.046 1.00 32.66 92 LYS A N 1
ATOM 745 C CA . LYS A 1 92 ? -18.910 -51.099 -71.282 1.00 32.66 92 LYS A CA 1
ATOM 746 C C . LYS A 1 92 ? -19.811 -52.138 -70.619 1.00 32.66 92 LYS A C 1
ATOM 748 O O . LYS A 1 92 ? -20.081 -53.138 -71.263 1.00 32.66 92 LYS A O 1
ATOM 753 N N . LEU A 1 93 ? -20.358 -51.818 -69.440 1.00 28.62 93 LEU A N 1
ATOM 754 C CA . LEU A 1 93 ? -21.637 -52.245 -68.815 1.00 28.62 93 LEU A CA 1
ATOM 755 C C . LEU A 1 93 ? -21.546 -51.801 -67.330 1.00 28.62 93 LEU A C 1
ATOM 757 O O . LEU A 1 93 ? -20.467 -51.861 -66.763 1.00 28.62 93 LEU A O 1
ATOM 761 N N . ASN A 1 94 ? -22.547 -51.368 -66.563 1.00 28.52 94 ASN A N 1
ATOM 762 C CA . ASN A 1 94 ? -23.931 -50.932 -66.729 1.00 28.52 94 ASN A CA 1
ATOM 763 C C . ASN A 1 94 ? -24.348 -50.336 -65.352 1.00 28.52 94 ASN A C 1
ATOM 765 O O . ASN A 1 94 ? -23.877 -50.814 -64.327 1.00 28.52 94 ASN A O 1
ATOM 769 N N . LYS A 1 95 ? -25.284 -49.376 -65.341 1.00 28.59 95 LYS A N 1
ATOM 770 C CA . LYS A 1 95 ? -26.317 -49.127 -64.299 1.00 28.59 95 LYS A CA 1
ATOM 771 C C . LYS A 1 95 ? -25.942 -48.948 -62.803 1.00 28.59 95 LYS A C 1
ATOM 773 O O . LYS A 1 95 ? -25.730 -49.913 -62.088 1.00 28.59 95 LYS A O 1
ATOM 778 N N . GLN A 1 96 ? -26.154 -47.719 -62.310 1.00 27.05 96 GLN A N 1
ATOM 779 C CA . GLN A 1 96 ? -27.246 -47.264 -61.404 1.00 27.05 96 GLN A CA 1
ATOM 780 C C . GLN A 1 96 ? -26.785 -46.286 -60.296 1.00 27.05 96 GLN A C 1
ATOM 782 O O . GLN A 1 96 ? -25.720 -46.481 -59.718 1.00 27.05 96 GLN A O 1
ATOM 787 N N . PRO A 1 97 ? -27.595 -45.257 -59.956 1.00 38.28 97 PRO A N 1
ATOM 788 C CA . PRO A 1 97 ? -27.267 -44.266 -58.936 1.00 38.28 97 PRO A CA 1
ATOM 789 C C . PRO A 1 97 ? -27.967 -44.574 -57.602 1.00 38.28 97 PRO A C 1
ATOM 791 O O . PRO A 1 97 ? -29.191 -44.519 -57.508 1.00 38.28 97 PRO A O 1
ATOM 794 N N . LYS A 1 98 ? -27.189 -44.877 -56.562 1.00 27.19 98 LYS A N 1
ATOM 795 C CA . LYS A 1 98 ? -27.561 -44.947 -55.133 1.00 27.19 98 LYS A CA 1
ATOM 796 C C . LYS A 1 98 ? -26.245 -44.733 -54.365 1.00 27.19 98 LYS A C 1
ATOM 798 O O . LYS A 1 98 ? -25.231 -45.242 -54.810 1.00 27.19 98 LYS A O 1
ATOM 803 N N . GLN A 1 99 ? -26.110 -44.006 -53.266 1.00 27.31 99 GLN A N 1
ATOM 804 C CA . GLN A 1 99 ? -27.024 -43.443 -52.284 1.00 27.31 99 GLN A CA 1
ATOM 805 C C . GLN A 1 99 ? -26.219 -42.403 -51.483 1.00 27.31 99 GLN A C 1
ATOM 807 O O . GLN A 1 99 ? -25.007 -42.540 -51.323 1.00 27.31 99 GLN A O 1
ATOM 812 N N . ASN A 1 100 ? -26.915 -41.401 -50.949 1.00 29.33 100 ASN A N 1
ATOM 813 C CA . ASN A 1 100 ? -26.442 -40.557 -49.855 1.00 29.33 100 ASN A CA 1
ATOM 814 C C . ASN A 1 100 ? -25.815 -41.396 -48.729 1.00 29.33 100 ASN A C 1
ATOM 816 O O . ASN A 1 100 ? -26.495 -42.237 -48.142 1.00 29.33 100 ASN A O 1
ATOM 820 N N . GLN A 1 101 ? -24.574 -41.081 -48.363 1.00 29.53 101 GLN A N 1
ATOM 821 C CA . GLN A 1 101 ? -24.067 -41.277 -47.008 1.00 29.53 101 GLN A CA 1
ATOM 822 C C . GLN A 1 101 ? -23.560 -39.932 -46.493 1.00 29.53 101 GLN A C 1
ATOM 824 O O . GLN A 1 101 ? -22.449 -39.490 -46.763 1.00 29.53 101 GLN A O 1
ATOM 829 N N . THR A 1 102 ? -24.485 -39.250 -45.828 1.00 25.47 102 THR A N 1
ATOM 830 C CA . THR A 1 102 ? -24.316 -38.615 -44.522 1.00 25.47 102 THR A CA 1
ATOM 831 C C . THR A 1 102 ? -22.861 -38.484 -44.056 1.00 25.47 102 THR A C 1
ATOM 833 O O . THR A 1 102 ? -22.325 -39.364 -43.386 1.00 25.47 102 THR A O 1
ATOM 836 N N . ILE A 1 103 ? -22.235 -37.340 -44.344 1.00 27.03 103 ILE A N 1
ATOM 837 C CA . ILE A 1 103 ? -21.169 -36.843 -43.476 1.00 27.03 103 ILE A CA 1
ATOM 838 C C . ILE A 1 103 ? -21.865 -36.407 -42.194 1.00 27.03 103 ILE A C 1
ATOM 840 O O . ILE A 1 103 ? -22.667 -35.474 -42.189 1.00 27.03 103 ILE A O 1
ATOM 844 N N . VAL A 1 104 ? -21.575 -37.135 -41.120 1.00 26.00 104 VAL A N 1
ATOM 845 C CA . VAL A 1 104 ? -21.843 -36.727 -39.748 1.00 26.00 104 VAL A CA 1
ATOM 846 C C . VAL A 1 104 ? -21.120 -35.400 -39.538 1.00 26.00 104 VAL A C 1
ATOM 848 O O . VAL A 1 104 ? -19.915 -35.348 -39.304 1.00 26.00 104 VAL A O 1
ATOM 851 N N . SER A 1 105 ? -21.863 -34.307 -39.678 1.00 25.22 105 SER A N 1
ATOM 852 C CA . SER A 1 105 ? -21.501 -33.021 -39.112 1.00 25.22 105 SER A CA 1
ATOM 853 C C . SER A 1 105 ? -21.445 -33.212 -37.601 1.00 25.22 105 SER A C 1
ATOM 855 O O . SER A 1 105 ? -22.483 -33.292 -36.946 1.00 25.22 105 SER A O 1
ATOM 857 N N . ILE A 1 106 ? -20.235 -33.324 -37.059 1.00 27.17 106 ILE A N 1
ATOM 858 C CA . ILE A 1 106 ? -19.981 -33.084 -35.641 1.00 27.17 106 ILE A CA 1
ATOM 859 C C . ILE A 1 106 ? -20.446 -31.643 -35.401 1.00 27.17 106 ILE A C 1
ATOM 861 O O . ILE A 1 106 ? -19.868 -30.728 -35.998 1.00 27.17 106 ILE A O 1
ATOM 865 N N . PRO A 1 107 ? -21.506 -31.398 -34.610 1.00 27.25 107 PRO A N 1
ATOM 866 C CA . PRO A 1 107 ? -21.838 -30.039 -34.262 1.00 27.25 107 PRO A CA 1
ATOM 867 C C . PRO A 1 107 ? -20.678 -29.517 -33.428 1.00 27.25 107 PRO A C 1
ATOM 869 O O . PRO A 1 107 ? -20.333 -30.084 -32.391 1.00 27.25 107 PRO A O 1
ATOM 872 N N . ALA A 1 108 ? -20.078 -28.429 -33.906 1.00 26.38 108 ALA A N 1
ATOM 873 C CA . ALA A 1 108 ? -19.344 -27.519 -33.058 1.00 26.38 108 ALA A CA 1
ATOM 874 C C . ALA A 1 108 ? -20.263 -27.206 -31.874 1.00 26.38 108 ALA A C 1
ATOM 876 O O . ALA A 1 108 ? -21.252 -26.484 -32.014 1.00 26.38 108 ALA A O 1
ATOM 877 N N . THR A 1 109 ? -19.980 -27.810 -30.722 1.00 26.11 109 THR A N 1
ATOM 878 C CA . THR A 1 109 ? -20.525 -27.384 -29.443 1.00 26.11 109 THR A CA 1
ATOM 879 C C . THR A 1 109 ? -20.079 -25.947 -29.272 1.00 26.11 109 THR A C 1
ATOM 881 O O . THR A 1 109 ? -18.968 -25.666 -28.825 1.00 26.11 109 THR A O 1
ATOM 884 N N . SER A 1 110 ? -20.951 -25.029 -29.688 1.00 26.09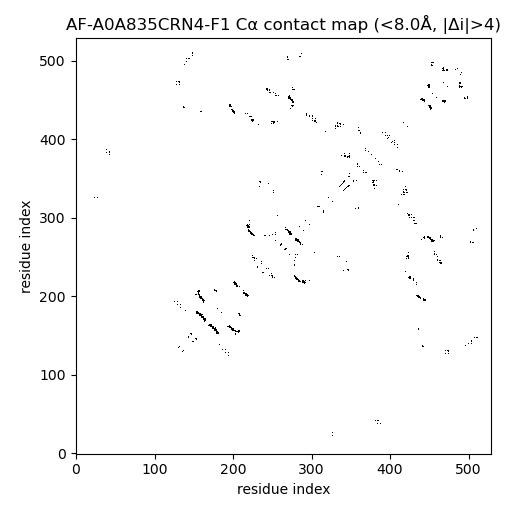 110 SER A N 1
ATOM 885 C CA . SER A 1 110 ? -20.935 -23.658 -29.231 1.00 26.09 110 SER A CA 1
ATOM 886 C C . SER A 1 110 ? -20.930 -23.758 -27.717 1.00 26.09 110 SER A C 1
ATOM 888 O O . SER A 1 110 ? -21.935 -24.140 -27.110 1.00 26.09 110 SER A O 1
ATOM 890 N N . CYS A 1 111 ? -19.781 -23.484 -27.112 1.00 24.53 111 CYS A N 1
ATOM 891 C CA . CYS A 1 111 ? -19.697 -23.227 -25.695 1.00 24.53 111 CYS A CA 1
ATOM 892 C C . CYS A 1 111 ? -20.474 -21.925 -25.486 1.00 24.53 111 CYS A C 1
ATOM 894 O O . CYS A 1 111 ? -19.916 -20.831 -25.525 1.00 24.53 111 CYS A O 1
ATOM 896 N N . ARG A 1 112 ? -21.803 -22.043 -25.359 1.00 23.64 112 ARG A N 1
ATOM 897 C CA . ARG A 1 112 ? -22.612 -21.043 -24.685 1.00 23.64 112 ARG A CA 1
ATOM 898 C C . ARG A 1 112 ? -21.998 -20.977 -23.302 1.00 23.64 112 ARG A C 1
ATOM 900 O O . ARG A 1 112 ? -22.261 -21.834 -22.465 1.00 23.64 112 ARG A O 1
ATOM 907 N N . HIS A 1 113 ? -21.145 -19.983 -23.089 1.00 26.22 113 HIS A N 1
ATOM 908 C CA . HIS A 1 113 ? -21.005 -19.412 -21.770 1.00 26.22 113 HIS A CA 1
ATOM 909 C C . HIS A 1 113 ? -22.424 -19.019 -21.372 1.00 26.22 113 HIS A C 1
ATOM 911 O O . HIS A 1 113 ? -22.941 -17.985 -21.793 1.00 26.22 113 HIS A O 1
ATOM 917 N N . GLN A 1 114 ? -23.090 -19.905 -20.632 1.00 24.58 114 GLN A N 1
ATOM 918 C CA . GLN A 1 114 ? -24.123 -19.490 -19.713 1.00 24.58 114 GLN A CA 1
ATOM 919 C C . GLN A 1 114 ? -23.414 -18.517 -18.781 1.00 24.58 114 GLN A C 1
ATOM 921 O O . GLN A 1 114 ? -22.797 -18.896 -17.792 1.00 24.58 114 GLN A O 1
ATOM 926 N N . GLN A 1 115 ? -23.465 -17.240 -19.152 1.00 27.16 115 GLN A N 1
ATOM 927 C CA . GLN A 1 115 ? -23.591 -16.187 -18.175 1.00 27.16 115 GLN A CA 1
ATOM 928 C C . GLN A 1 115 ? -24.796 -16.597 -17.336 1.00 27.16 115 GLN A C 1
ATOM 930 O O . GLN A 1 115 ? -25.944 -16.352 -17.701 1.00 27.16 115 GLN A O 1
ATOM 935 N N . SER A 1 116 ? -24.542 -17.298 -16.234 1.00 26.12 116 SER A N 1
ATOM 936 C CA . SER A 1 116 ? -25.452 -17.251 -15.112 1.00 26.12 116 SER A CA 1
ATOM 937 C C . SER A 1 116 ? -25.373 -15.815 -14.612 1.00 26.12 116 SER A C 1
ATOM 939 O O . SER A 1 116 ? -24.628 -15.493 -13.689 1.00 26.12 116 SER A O 1
ATOM 941 N N . SER A 1 117 ? -26.129 -14.930 -15.258 1.00 30.06 117 SER A N 1
ATOM 942 C CA . SER A 1 117 ? -26.726 -13.792 -14.588 1.00 30.06 117 SER A CA 1
ATOM 943 C C . SER A 1 117 ? -27.642 -14.384 -13.519 1.00 30.06 117 SER A C 1
ATOM 945 O O . SER A 1 117 ? -28.853 -14.505 -13.703 1.00 30.06 117 SER A O 1
ATOM 947 N N . GLY A 1 118 ? -27.040 -14.875 -12.433 1.00 28.94 118 GLY A N 1
ATOM 948 C CA . GLY A 1 118 ? -27.764 -15.077 -11.201 1.00 28.94 118 GLY A CA 1
ATOM 949 C C . GLY A 1 118 ? -28.290 -13.701 -10.862 1.00 28.94 118 GLY A C 1
ATOM 950 O O . GLY A 1 118 ? -27.496 -12.796 -10.606 1.00 28.94 118 GLY A O 1
ATOM 951 N N . LEU A 1 119 ? -29.603 -13.516 -10.978 1.00 30.02 119 LEU A N 1
ATOM 952 C CA . LEU A 1 119 ? -30.249 -12.366 -10.381 1.00 30.02 119 LEU A CA 1
ATOM 953 C C . LEU A 1 119 ? -29.767 -12.320 -8.929 1.00 30.02 119 LEU A C 1
ATOM 955 O O . LEU A 1 119 ? -30.053 -13.227 -8.145 1.00 30.02 119 LEU A O 1
ATOM 959 N N . PHE A 1 120 ? -28.961 -11.305 -8.624 1.00 35.47 120 PHE A N 1
ATOM 960 C CA . PHE A 1 120 ? -28.607 -10.919 -7.270 1.00 35.47 120 PHE A CA 1
ATOM 961 C C . PHE A 1 120 ? -29.930 -10.702 -6.538 1.00 35.47 120 PHE A C 1
ATOM 963 O O . PHE A 1 120 ? -30.669 -9.770 -6.847 1.00 35.47 120 PHE A O 1
ATOM 970 N N . ASN A 1 121 ? -30.289 -11.618 -5.643 1.00 36.94 121 ASN A N 1
ATOM 971 C CA . ASN A 1 121 ? -31.510 -11.487 -4.867 1.00 36.94 121 ASN A CA 1
ATOM 972 C C . ASN A 1 121 ? -31.208 -10.603 -3.648 1.00 36.94 121 ASN A C 1
ATOM 974 O O . ASN A 1 121 ? -30.722 -11.099 -2.631 1.00 36.94 121 ASN A O 1
ATOM 978 N N . LEU A 1 122 ? -31.455 -9.295 -3.777 1.00 41.56 122 LEU A N 1
ATOM 979 C CA . LEU A 1 122 ? -31.170 -8.288 -2.746 1.00 41.56 122 LEU A CA 1
ATOM 980 C C . LEU A 1 122 ? -31.867 -8.565 -1.397 1.00 41.56 122 LEU A C 1
ATOM 982 O O . LEU A 1 122 ? -31.365 -8.157 -0.351 1.00 41.56 122 LEU A O 1
ATOM 986 N N . GLU A 1 123 ? -32.993 -9.287 -1.376 1.00 37.00 123 GLU A N 1
ATOM 987 C CA . GLU A 1 123 ? -33.685 -9.627 -0.122 1.00 37.00 123 GLU A CA 1
ATOM 988 C C . GLU A 1 123 ? -32.956 -10.700 0.700 1.00 37.00 123 GLU A C 1
ATOM 990 O O . GLU A 1 123 ? -32.988 -10.652 1.931 1.00 37.00 123 GLU A O 1
ATOM 995 N N . ALA A 1 124 ? -32.240 -11.629 0.053 1.00 42.69 124 ALA A N 1
ATOM 996 C CA . ALA A 1 124 ? -31.411 -12.615 0.754 1.00 42.69 124 ALA A CA 1
ATOM 997 C C . ALA A 1 124 ? -30.200 -11.944 1.437 1.00 42.69 124 ALA A C 1
ATOM 999 O O . ALA A 1 124 ? -29.866 -12.271 2.577 1.00 42.69 124 ALA A O 1
ATOM 1000 N N . GLN A 1 125 ? -29.637 -10.913 0.798 1.00 50.78 125 GLN A N 1
ATOM 1001 C CA . GLN A 1 125 ? -28.496 -10.138 1.299 1.00 50.78 125 GLN A CA 1
ATOM 1002 C C . GLN A 1 125 ? -28.784 -9.428 2.637 1.00 50.78 125 GLN A C 1
ATOM 1004 O O . GLN A 1 125 ? -27.928 -9.376 3.521 1.00 50.78 125 GLN A O 1
ATOM 1009 N N . LYS A 1 126 ? -30.015 -8.937 2.850 1.00 54.72 126 LYS A N 1
ATOM 1010 C CA . LYS A 1 126 ? -30.402 -8.201 4.075 1.00 54.72 126 LYS A CA 1
ATOM 1011 C C . LYS A 1 126 ? -30.456 -9.068 5.341 1.00 54.72 126 LYS A C 1
ATOM 1013 O O . LYS A 1 126 ? -30.336 -8.527 6.449 1.00 54.72 126 LYS A O 1
ATOM 1018 N N . ASN A 1 127 ? -30.639 -10.383 5.199 1.00 58.41 127 ASN A N 1
ATOM 1019 C CA . ASN A 1 127 ? -30.555 -11.342 6.306 1.00 58.41 127 ASN A CA 1
ATOM 1020 C C . ASN A 1 127 ? -29.113 -11.810 6.539 1.00 58.41 127 ASN A C 1
ATOM 1022 O O . ASN A 1 127 ? -28.707 -11.968 7.693 1.00 58.41 127 ASN A O 1
ATOM 1026 N N . ASP A 1 128 ? -28.322 -11.928 5.472 1.00 69.62 128 ASP A N 1
ATOM 1027 C CA . ASP A 1 128 ? -26.934 -12.384 5.534 1.00 69.62 128 ASP A CA 1
ATOM 1028 C C . ASP A 1 128 ? -26.019 -11.377 6.261 1.00 69.62 128 ASP A C 1
ATOM 1030 O O . ASP A 1 128 ? -25.232 -11.760 7.129 1.00 69.62 128 ASP A O 1
ATOM 1034 N N . VAL A 1 129 ? -26.201 -10.069 6.041 1.00 81.31 129 VAL A N 1
ATOM 1035 C CA . VAL A 1 129 ? -25.421 -9.012 6.725 1.00 81.31 129 VAL A CA 1
ATOM 1036 C C . VAL A 1 129 ? -25.594 -9.045 8.252 1.00 81.31 129 VAL A C 1
ATOM 1038 O O . VAL A 1 129 ? -24.630 -8.896 9.005 1.00 81.31 129 VAL A O 1
ATOM 1041 N N . ASN A 1 130 ? -26.813 -9.296 8.736 1.00 83.62 130 ASN A N 1
ATOM 1042 C CA . ASN A 1 130 ? -27.074 -9.414 10.172 1.00 83.62 130 ASN A CA 1
ATOM 1043 C C . ASN A 1 130 ? -26.400 -10.647 10.780 1.00 83.62 130 ASN A C 1
ATOM 1045 O O . ASN A 1 130 ? -25.885 -10.577 11.897 1.00 83.62 130 ASN A O 1
ATOM 1049 N N . ILE A 1 131 ? -26.411 -11.775 10.066 1.00 85.69 131 ILE A N 1
ATOM 1050 C CA . ILE A 1 131 ? -25.726 -12.994 10.508 1.00 85.69 131 ILE A CA 1
ATOM 1051 C C . ILE A 1 131 ? -24.224 -12.723 10.592 1.00 85.69 131 ILE A C 1
ATOM 1053 O O . ILE A 1 131 ? -23.605 -13.044 11.607 1.00 85.69 131 ILE A O 1
ATOM 1057 N N . TYR A 1 132 ? -23.657 -12.057 9.584 1.00 90.38 132 TYR A N 1
ATOM 1058 C CA . TYR A 1 132 ? -22.252 -11.668 9.581 1.00 90.38 132 TYR A CA 1
ATOM 1059 C C . TYR A 1 132 ? -21.876 -10.817 10.802 1.00 90.38 132 TYR A C 1
ATOM 1061 O O . TYR A 1 132 ? -20.966 -11.171 11.552 1.00 90.38 132 TYR A O 1
ATOM 1069 N N . TYR A 1 133 ? -22.613 -9.740 11.077 1.00 90.69 133 TYR A N 1
ATOM 1070 C CA . TYR A 1 133 ? -22.311 -8.880 12.227 1.00 90.69 133 TYR A CA 1
ATOM 1071 C C . TYR A 1 133 ? -22.533 -9.540 13.588 1.00 90.69 133 TYR A C 1
ATOM 1073 O O . TYR A 1 133 ? -21.890 -9.152 14.560 1.00 90.69 133 TYR A O 1
ATOM 1081 N N . ASN A 1 134 ? -23.426 -10.526 13.679 1.00 85.12 134 ASN A N 1
ATOM 1082 C CA . ASN A 1 134 ? -23.684 -11.234 14.931 1.00 85.12 134 ASN A CA 1
ATOM 1083 C C . ASN A 1 134 ? -22.664 -12.332 15.232 1.00 85.12 134 ASN A C 1
ATOM 1085 O O . ASN A 1 134 ? -22.386 -12.576 16.404 1.00 85.12 134 ASN A O 1
ATOM 1089 N N . HIS A 1 135 ? -22.170 -13.018 14.202 1.00 84.62 135 HIS A N 1
ATOM 1090 C CA . HIS A 1 135 ? -21.443 -14.276 14.376 1.00 84.62 135 HIS A CA 1
ATOM 1091 C C . HIS A 1 135 ? -20.006 -14.252 13.854 1.00 84.62 135 HIS A C 1
ATOM 1093 O O . HIS A 1 135 ? -19.245 -15.149 14.205 1.00 84.62 135 HIS A O 1
ATOM 1099 N N . TYR A 1 136 ? -19.638 -13.272 13.023 1.00 88.62 136 TYR A N 1
ATOM 1100 C CA . TYR A 1 136 ? -18.369 -13.291 12.292 1.00 88.62 136 TYR A CA 1
ATOM 1101 C C . TYR A 1 136 ? -17.498 -12.070 12.496 1.00 88.62 136 TYR A C 1
ATOM 1103 O O . TYR A 1 136 ? -16.289 -12.230 12.626 1.00 88.62 136 TYR A O 1
ATOM 1111 N N . LEU A 1 137 ? -18.074 -10.866 12.498 1.00 93.06 137 LEU A N 1
ATOM 1112 C CA . LEU A 1 137 ? -17.280 -9.662 12.711 1.00 93.06 137 LEU A CA 1
ATOM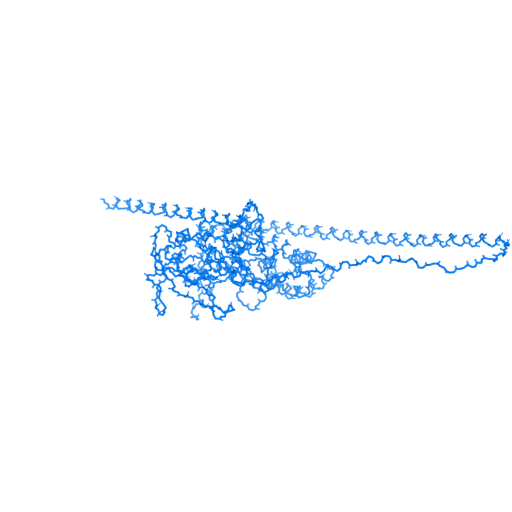 1113 C C . LEU A 1 137 ? -16.655 -9.713 14.125 1.00 93.06 137 LEU A C 1
ATOM 1115 O O . LEU A 1 137 ? -17.423 -9.742 15.094 1.00 93.06 137 LEU A O 1
ATOM 1119 N N . PRO A 1 138 ? -15.312 -9.697 14.264 1.00 94.31 138 PRO A N 1
ATOM 1120 C CA . PRO A 1 138 ? -14.631 -9.775 15.559 1.00 94.31 138 PRO A CA 1
ATOM 1121 C C . PRO A 1 138 ? -14.689 -8.411 16.262 1.00 94.31 138 PRO A C 1
ATOM 1123 O O . PRO A 1 138 ? -13.726 -7.652 16.315 1.00 94.31 138 PRO A O 1
ATOM 1126 N N . VAL A 1 139 ? -15.892 -8.009 16.680 1.00 93.44 139 VAL A N 1
ATOM 1127 C CA . VAL A 1 139 ? -16.151 -6.646 17.170 1.00 93.44 139 VAL A CA 1
ATOM 1128 C C . VAL A 1 139 ? -15.437 -6.366 18.488 1.00 93.44 139 VAL A C 1
ATOM 1130 O O . VAL A 1 139 ? -15.044 -5.224 18.710 1.00 93.44 139 VAL A O 1
ATOM 1133 N N . ASP A 1 140 ? -15.293 -7.363 19.361 1.00 92.38 140 ASP A N 1
ATOM 1134 C CA . ASP A 1 140 ? -14.646 -7.149 20.657 1.00 92.38 140 ASP A CA 1
ATOM 1135 C C . ASP A 1 140 ? -13.136 -6.921 20.446 1.00 92.38 140 ASP A C 1
ATOM 1137 O O . ASP A 1 140 ? -12.580 -5.945 20.942 1.00 92.38 140 ASP A O 1
ATOM 1141 N N . GLU A 1 141 ? -12.510 -7.714 19.578 1.00 94.56 141 GLU A N 1
ATOM 1142 C CA . GLU A 1 141 ? -11.106 -7.596 19.185 1.00 94.56 141 GLU A CA 1
ATOM 1143 C C . GLU A 1 141 ? -10.833 -6.312 18.381 1.00 94.56 141 GLU A C 1
ATOM 1145 O O . GLU A 1 141 ? -9.808 -5.658 18.566 1.00 94.56 141 GLU A O 1
ATOM 1150 N N . LEU A 1 142 ? -11.759 -5.896 17.508 1.00 93.25 142 LEU A N 1
ATOM 1151 C CA . LEU A 1 142 ? -11.678 -4.600 16.825 1.00 93.25 142 LEU A CA 1
ATOM 1152 C C . LEU A 1 142 ? -11.735 -3.436 17.824 1.00 93.25 142 LEU A C 1
ATOM 1154 O O . LEU A 1 142 ? -11.001 -2.465 17.666 1.00 93.25 142 LEU A O 1
ATOM 1158 N N . PHE A 1 143 ? -12.577 -3.521 18.856 1.00 90.19 143 PHE A N 1
ATOM 1159 C CA . PHE A 1 143 ? -12.612 -2.513 19.921 1.00 90.19 143 PHE A CA 1
ATOM 1160 C C . PHE A 1 143 ? -11.294 -2.451 20.685 1.00 90.19 143 PHE A C 1
ATOM 1162 O O . PHE A 1 143 ? -10.776 -1.358 20.901 1.00 90.19 143 PHE A O 1
ATOM 1169 N N . ASP A 1 144 ? -10.734 -3.610 21.014 1.00 90.00 144 ASP A N 1
ATOM 1170 C CA . ASP A 1 144 ? -9.441 -3.720 21.680 1.00 90.00 144 ASP A CA 1
ATOM 1171 C C . ASP A 1 144 ? -8.287 -3.165 20.831 1.00 90.00 144 ASP A C 1
ATOM 1173 O O . ASP A 1 144 ? -7.353 -2.576 21.371 1.00 90.00 144 ASP A O 1
ATOM 1177 N N . LEU A 1 145 ? -8.337 -3.321 19.503 1.00 89.75 145 LEU A N 1
ATOM 1178 C CA . LEU A 1 145 ? -7.369 -2.709 18.586 1.00 89.75 145 LEU A CA 1
ATOM 1179 C C . LEU A 1 145 ? -7.475 -1.180 18.592 1.00 89.75 145 LEU A C 1
ATOM 1181 O O . LEU A 1 145 ? -6.474 -0.469 18.532 1.00 89.75 145 LEU A O 1
ATOM 1185 N N . PHE A 1 146 ? -8.704 -0.669 18.613 1.00 81.38 146 PHE A N 1
ATOM 1186 C CA . PHE A 1 146 ? -8.982 0.759 18.506 1.00 81.38 146 PHE A CA 1
ATOM 1187 C C . PHE A 1 146 ? -8.838 1.515 19.831 1.00 81.38 146 PHE A C 1
ATOM 1189 O O . PHE A 1 146 ? -8.789 2.752 19.816 1.00 81.38 146 PHE A O 1
ATOM 1196 N N . ASP A 1 147 ? -8.738 0.794 20.942 1.00 84.75 147 ASP A N 1
ATOM 1197 C CA . ASP A 1 147 ? -8.431 1.304 22.273 1.00 84.75 147 ASP A CA 1
ATOM 1198 C C . ASP A 1 147 ? -7.497 0.341 23.026 1.00 84.75 147 ASP A C 1
ATOM 1200 O O . ASP A 1 147 ? -7.870 -0.337 23.988 1.00 84.75 147 ASP A O 1
ATOM 1204 N N . VAL A 1 148 ? -6.255 0.264 22.544 1.00 84.56 148 VAL A N 1
ATOM 1205 C CA . VAL A 1 148 ? -5.235 -0.635 23.093 1.00 84.56 148 VAL A CA 1
ATOM 1206 C C . VAL A 1 148 ? -5.017 -0.341 24.574 1.00 84.56 148 VAL A C 1
ATOM 1208 O O . VAL A 1 148 ? -4.722 0.791 24.957 1.00 84.56 148 VAL A O 1
ATOM 1211 N N . ASN A 1 149 ? -5.158 -1.374 25.407 1.00 84.69 149 ASN A N 1
ATOM 1212 C CA . ASN A 1 149 ? -4.972 -1.309 26.859 1.00 84.69 149 ASN A CA 1
ATOM 1213 C C . ASN A 1 149 ? -5.803 -0.207 27.554 1.00 84.69 149 ASN A C 1
ATOM 1215 O O . ASN A 1 149 ? -5.410 0.275 28.616 1.00 84.69 149 ASN A O 1
ATOM 1219 N N . ASN A 1 150 ? -6.963 0.164 26.991 1.00 85.06 150 ASN A N 1
ATOM 1220 C CA . ASN A 1 150 ? -7.824 1.248 27.487 1.00 85.06 150 ASN A CA 1
ATOM 1221 C C . ASN A 1 150 ? -7.086 2.597 27.608 1.00 85.06 150 ASN A C 1
ATOM 1223 O O . ASN A 1 150 ? -7.307 3.363 28.551 1.00 85.06 150 ASN A O 1
ATOM 1227 N N . ALA A 1 151 ? -6.154 2.865 26.688 1.00 83.56 151 ALA A N 1
ATOM 1228 C CA . ALA A 1 151 ? -5.367 4.094 26.670 1.00 83.56 151 ALA A CA 1
ATOM 1229 C C . ALA A 1 151 ? -6.207 5.343 26.352 1.00 83.56 151 ALA A C 1
ATOM 1231 O O . ALA A 1 151 ? -5.777 6.465 26.636 1.00 83.56 151 ALA A O 1
ATOM 1232 N N . TYR A 1 152 ? -7.387 5.170 25.756 1.00 87.69 152 TYR A N 1
ATOM 1233 C CA . TYR A 1 152 ? -8.248 6.248 25.297 1.00 87.69 152 TYR A CA 1
ATOM 1234 C C . TYR A 1 152 ? -9.697 6.045 25.747 1.00 87.69 152 TYR A C 1
ATOM 1236 O O . TYR A 1 152 ? -10.119 4.983 26.180 1.00 87.69 152 TYR A O 1
ATOM 1244 N N . GLU A 1 153 ? -10.516 7.091 25.638 1.00 88.44 153 GLU A N 1
ATOM 1245 C CA . GLU A 1 153 ? -11.953 6.935 25.844 1.00 88.44 153 GLU A CA 1
ATOM 1246 C C . GLU A 1 153 ? -12.617 6.512 24.525 1.00 88.44 153 GLU A C 1
ATOM 1248 O O . GLU A 1 153 ? -12.728 7.312 23.595 1.00 88.44 153 GLU A O 1
ATOM 1253 N N . THR A 1 154 ? -13.130 5.283 24.447 1.00 87.06 154 THR A N 1
ATOM 1254 C CA . THR A 1 154 ? -13.818 4.740 23.252 1.00 87.06 154 THR A CA 1
ATOM 1255 C C . THR A 1 154 ? -14.939 5.634 22.706 1.00 87.06 154 THR A C 1
ATOM 1257 O O . THR A 1 154 ? -15.105 5.751 21.490 1.00 87.06 154 THR A O 1
ATOM 1260 N N . LYS A 1 155 ? -15.668 6.339 23.586 1.00 92.06 155 LYS A N 1
ATO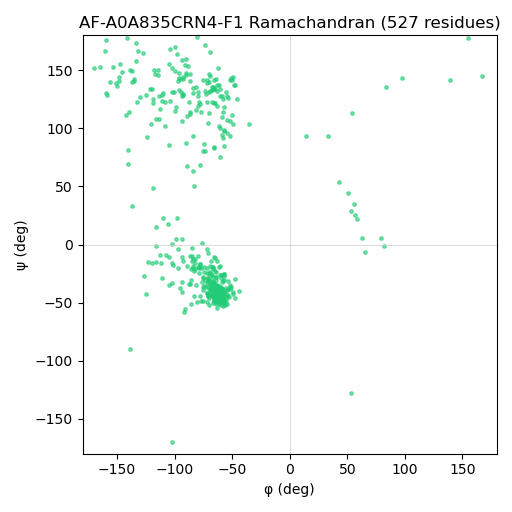M 1261 C CA . LYS A 1 155 ? -16.708 7.327 23.223 1.00 92.06 155 LYS A CA 1
ATOM 1262 C C . LYS A 1 155 ? -16.168 8.537 22.439 1.00 92.06 155 LYS A C 1
ATOM 1264 O O . LYS A 1 155 ? -16.957 9.289 21.878 1.00 92.06 155 LYS A O 1
ATOM 1269 N N . ASN A 1 156 ? -14.853 8.742 22.407 1.00 94.62 156 ASN A N 1
ATOM 1270 C CA . ASN A 1 156 ? -14.217 9.824 21.660 1.00 94.62 156 ASN A CA 1
ATOM 1271 C C . ASN A 1 156 ? -13.702 9.372 20.287 1.00 94.62 156 ASN A C 1
ATOM 1273 O O . ASN A 1 156 ? -13.215 10.203 19.520 1.00 94.62 156 ASN A O 1
ATOM 1277 N N . ARG A 1 157 ? -13.809 8.083 19.945 1.00 95.00 157 ARG A N 1
ATOM 1278 C CA . ARG A 1 157 ? -13.473 7.587 18.608 1.00 95.00 157 ARG A CA 1
ATOM 1279 C C . ARG A 1 157 ? -14.621 7.816 17.629 1.00 95.00 157 ARG A C 1
ATOM 1281 O O . ARG A 1 157 ? -15.779 7.538 17.941 1.00 95.00 157 ARG A O 1
ATOM 1288 N N . GLU A 1 158 ? -14.288 8.296 16.431 1.00 95.44 158 GLU A N 1
ATOM 1289 C CA . GLU A 1 158 ? -15.236 8.391 15.321 1.00 95.44 158 GLU A CA 1
ATOM 1290 C C . GLU A 1 158 ? -15.339 7.068 14.556 1.00 95.44 158 GLU A C 1
ATOM 1292 O O . GLU A 1 158 ? -14.345 6.463 14.153 1.00 95.44 158 GLU A O 1
ATOM 1297 N N . TYR A 1 159 ? -16.577 6.685 14.279 1.00 95.19 159 TYR A N 1
ATOM 1298 C CA . TYR A 1 159 ? -16.959 5.662 13.325 1.00 95.19 159 TYR A CA 1
ATOM 1299 C C . TYR A 1 159 ? -17.784 6.318 12.217 1.00 95.19 159 TYR A C 1
ATOM 1301 O O . TYR A 1 159 ? -18.541 7.270 12.446 1.00 95.19 159 TYR A O 1
ATOM 1309 N N . MET A 1 160 ? -17.656 5.795 11.006 1.00 95.25 160 MET A N 1
ATOM 1310 C CA . MET A 1 160 ? -18.482 6.176 9.874 1.00 95.25 160 MET A CA 1
ATOM 1311 C C . MET A 1 160 ? -19.137 4.935 9.289 1.00 95.25 160 MET A C 1
ATOM 1313 O O . MET A 1 160 ? -18.471 3.951 8.980 1.00 95.25 160 MET A O 1
ATOM 1317 N N . LEU A 1 161 ? -20.453 4.991 9.127 1.00 94.62 161 LEU A N 1
ATOM 1318 C CA . LEU A 1 161 ? -21.234 3.904 8.555 1.00 94.62 161 LEU A CA 1
ATOM 1319 C C . LEU A 1 161 ? -21.804 4.353 7.217 1.00 94.62 161 LEU A C 1
ATOM 1321 O O . LEU A 1 161 ? -22.456 5.394 7.148 1.00 94.62 161 LEU A O 1
ATOM 1325 N N . ASN A 1 162 ? -21.579 3.568 6.170 1.00 91.31 162 ASN A N 1
ATOM 1326 C CA . ASN A 1 162 ? -22.274 3.743 4.904 1.00 91.31 162 ASN A CA 1
ATOM 1327 C C . ASN A 1 162 ? -23.432 2.745 4.829 1.00 91.31 162 ASN A C 1
ATOM 1329 O O . ASN A 1 162 ? -23.206 1.534 4.894 1.00 91.31 162 ASN A O 1
ATOM 1333 N N . VAL A 1 163 ? -24.655 3.254 4.732 1.00 88.31 163 VAL A N 1
ATOM 1334 C CA . VAL A 1 163 ? -25.896 2.484 4.855 1.00 88.31 163 VAL A CA 1
ATOM 1335 C C . VAL A 1 163 ? -26.701 2.606 3.564 1.00 88.31 163 VAL A C 1
ATOM 1337 O O . VAL A 1 163 ? -26.847 3.704 3.030 1.00 88.31 163 VAL A O 1
ATOM 1340 N N . GLU A 1 164 ? -27.216 1.484 3.060 1.00 82.75 164 GLU A N 1
ATOM 1341 C CA . GLU A 1 164 ? -28.131 1.459 1.910 1.00 82.75 164 GLU A CA 1
ATOM 1342 C C . GLU A 1 164 ? -29.434 2.200 2.246 1.00 82.75 164 GLU A C 1
ATOM 1344 O O . GLU A 1 164 ? -29.999 2.042 3.333 1.00 82.75 164 GLU A O 1
ATOM 1349 N N . SER A 1 165 ? -29.925 3.009 1.310 1.00 78.50 165 SER A N 1
ATOM 1350 C CA . SER A 1 165 ? -31.226 3.656 1.434 1.00 78.50 165 SER A CA 1
ATOM 1351 C C . SER A 1 165 ? -32.342 2.611 1.396 1.00 78.50 165 SER A C 1
ATOM 1353 O O . SER A 1 165 ? -32.369 1.717 0.556 1.00 78.50 165 SER A O 1
ATOM 1355 N N . SER A 1 166 ? -33.324 2.743 2.289 1.00 76.19 166 SER A N 1
ATOM 1356 C CA . SER A 1 166 ? -34.517 1.889 2.260 1.00 76.19 166 SER A CA 1
ATOM 1357 C C . SER A 1 166 ? -35.392 2.132 1.028 1.00 76.19 166 SER A C 1
ATOM 1359 O O . SER A 1 166 ? -36.215 1.280 0.702 1.00 76.19 166 SER A O 1
ATOM 1361 N N . ASN A 1 167 ? -35.251 3.299 0.391 1.00 77.62 167 ASN A N 1
ATOM 1362 C CA . ASN A 1 167 ? -36.102 3.736 -0.715 1.00 77.62 167 ASN A CA 1
ATOM 1363 C C . ASN A 1 167 ? -35.509 3.379 -2.082 1.00 77.62 167 ASN A C 1
ATOM 1365 O O . ASN A 1 167 ? -36.266 3.107 -3.009 1.00 77.62 167 ASN A O 1
ATOM 1369 N N . ASP A 1 168 ? -34.179 3.376 -2.193 1.00 76.75 168 ASP A N 1
ATOM 1370 C CA . ASP A 1 168 ? -33.455 3.015 -3.410 1.00 76.75 168 ASP A CA 1
ATOM 1371 C C . ASP A 1 168 ? -32.186 2.224 -3.044 1.00 76.75 168 ASP A C 1
ATOM 1373 O O . ASP A 1 168 ? -31.256 2.800 -2.478 1.00 76.75 168 ASP A O 1
ATOM 1377 N N . PRO A 1 169 ? -32.117 0.921 -3.365 1.00 69.19 169 PRO A N 1
ATOM 1378 C CA . PRO A 1 169 ? -30.937 0.098 -3.115 1.00 69.19 169 PRO A CA 1
ATOM 1379 C C . PRO A 1 169 ? -29.652 0.560 -3.821 1.00 69.19 169 PRO A C 1
ATOM 1381 O O . PRO A 1 169 ? -28.559 0.151 -3.427 1.00 69.19 169 PRO A O 1
ATOM 1384 N N . GLU A 1 170 ? -29.753 1.398 -4.858 1.00 72.69 170 GLU A N 1
ATOM 1385 C CA . GLU A 1 170 ? -28.592 2.001 -5.527 1.00 72.69 170 GLU A CA 1
ATOM 1386 C C . GLU A 1 170 ? -28.095 3.273 -4.816 1.00 72.69 170 GLU A C 1
ATOM 1388 O O . GLU A 1 170 ? -26.982 3.743 -5.078 1.00 72.69 170 GLU A O 1
ATOM 1393 N N . GLU A 1 171 ? -28.879 3.818 -3.882 1.00 81.12 171 GLU A N 1
ATOM 1394 C CA . GLU A 1 171 ? -28.493 4.954 -3.055 1.00 81.12 171 GLU A CA 1
ATOM 1395 C C . GLU A 1 171 ? -27.954 4.508 -1.693 1.00 81.12 171 GLU A C 1
ATOM 1397 O O . GLU A 1 171 ? -28.443 3.581 -1.046 1.00 81.12 171 GLU A O 1
ATOM 1402 N N . SER A 1 172 ? -26.945 5.225 -1.204 1.00 83.50 172 SER A N 1
ATOM 1403 C CA . SER A 1 172 ? -26.376 5.004 0.122 1.00 83.50 172 SER A CA 1
ATOM 1404 C C . SER A 1 172 ? -26.170 6.332 0.835 1.00 83.50 172 SER A C 1
ATOM 1406 O O . SER A 1 172 ? -25.716 7.296 0.214 1.00 83.50 172 SER A O 1
ATOM 1408 N N . PHE A 1 173 ? -26.447 6.386 2.134 1.00 88.56 173 PHE A N 1
ATOM 1409 C CA . PHE A 1 173 ? -26.190 7.561 2.958 1.00 88.56 173 PHE A CA 1
ATOM 1410 C C . PHE A 1 173 ? -25.121 7.276 4.010 1.00 88.56 173 PHE A C 1
ATOM 1412 O O . PHE A 1 173 ? -24.959 6.161 4.508 1.00 88.56 173 PHE A O 1
ATOM 1419 N N . VAL A 1 174 ? -24.385 8.327 4.363 1.00 91.19 174 VAL A N 1
ATOM 1420 C CA . VAL A 1 174 ? -23.253 8.239 5.281 1.00 91.19 174 VAL A CA 1
ATOM 1421 C C . VAL A 1 174 ? -23.647 8.786 6.648 1.00 91.19 174 VAL A C 1
ATOM 1423 O O . VAL A 1 174 ? -24.017 9.953 6.788 1.00 91.19 174 VAL A O 1
ATOM 1426 N N . ILE A 1 175 ? -23.496 7.957 7.675 1.00 91.75 175 ILE A N 1
ATOM 1427 C CA . ILE A 1 175 ? -23.570 8.355 9.079 1.00 91.75 175 ILE A CA 1
ATOM 1428 C C . ILE A 1 175 ? -22.141 8.661 9.542 1.00 91.75 175 ILE A C 1
ATOM 1430 O O . ILE A 1 175 ? -21.339 7.747 9.715 1.00 91.75 175 ILE A O 1
ATOM 1434 N N . ARG A 1 176 ? -21.812 9.947 9.715 1.00 92.25 176 ARG A N 1
ATOM 1435 C CA . ARG A 1 176 ? -20.521 10.443 10.243 1.00 92.25 176 ARG A CA 1
ATOM 1436 C C . ARG A 1 176 ? -20.610 10.777 11.729 1.00 92.25 176 ARG A C 1
ATOM 1438 O O . ARG A 1 176 ? -21.707 11.028 12.227 1.00 92.25 176 ARG A O 1
ATOM 1445 N N . HIS A 1 177 ? -19.456 10.906 12.387 1.00 92.25 177 HIS A N 1
ATOM 1446 C CA . HIS A 1 177 ? -19.344 11.277 13.802 1.00 92.25 177 HIS A CA 1
ATOM 1447 C C . HIS A 1 177 ? -20.073 10.305 14.746 1.00 92.25 177 HIS A C 1
ATOM 1449 O O . HIS A 1 177 ? -20.430 10.680 15.864 1.00 92.25 177 HIS A O 1
ATOM 1455 N N . LEU A 1 178 ? -20.312 9.061 14.310 1.00 94.06 178 LEU A N 1
ATOM 1456 C CA . LEU A 1 178 ? -20.849 8.035 15.195 1.00 94.06 178 LEU A CA 1
ATOM 1457 C C . LEU A 1 178 ? -19.794 7.745 16.261 1.00 94.06 178 LEU A C 1
ATOM 1459 O O . LEU A 1 178 ? -18.622 7.572 15.945 1.00 94.06 178 LEU A O 1
ATOM 1463 N N . ASN A 1 179 ? -20.216 7.673 17.514 1.00 93.75 179 ASN A N 1
ATOM 1464 C CA . ASN A 1 179 ? -19.372 7.281 18.628 1.00 93.75 179 ASN A CA 1
ATOM 1465 C C . ASN A 1 179 ? -20.153 6.359 19.563 1.00 93.75 179 ASN A C 1
ATOM 1467 O O . ASN A 1 179 ? -21.381 6.412 19.634 1.00 93.75 179 ASN A O 1
ATOM 1471 N N . VAL A 1 180 ? -19.432 5.466 20.228 1.00 92.81 180 VAL A N 1
ATOM 1472 C CA . VAL A 1 180 ? -19.986 4.382 21.043 1.00 92.81 180 VAL A CA 1
ATOM 1473 C C . VAL A 1 180 ? -19.025 4.106 22.192 1.00 92.81 180 VAL A C 1
ATOM 1475 O O . VAL A 1 180 ? -17.814 4.130 22.006 1.00 92.81 180 VAL A O 1
ATOM 1478 N N . SER A 1 181 ? -19.546 3.835 23.388 1.00 90.31 181 SER A N 1
ATOM 1479 C CA . SER A 1 181 ? -18.707 3.614 24.575 1.00 90.31 181 SER A CA 1
ATOM 1480 C C . SER A 1 181 ? -18.297 2.155 24.772 1.00 90.31 181 SER A C 1
ATOM 1482 O O . SER A 1 181 ? -17.402 1.870 25.562 1.00 90.31 181 SER A O 1
ATOM 1484 N N . LYS A 1 182 ? -19.002 1.205 24.145 1.00 91.00 182 LYS A N 1
ATOM 1485 C CA . LYS A 1 182 ? -18.804 -0.235 24.372 1.00 91.00 182 LYS A CA 1
ATOM 1486 C C . LYS A 1 182 ? -19.023 -1.040 23.097 1.00 91.00 182 LYS A C 1
ATOM 1488 O O . LYS A 1 182 ? -19.928 -0.726 22.319 1.00 91.00 182 LYS A O 1
ATOM 1493 N N . ALA A 1 183 ? -18.304 -2.153 22.969 1.00 91.62 183 ALA A N 1
ATOM 1494 C CA . ALA A 1 183 ? -18.467 -3.110 21.875 1.00 91.62 183 ALA A CA 1
ATOM 1495 C C . ALA A 1 183 ? -19.926 -3.595 21.722 1.00 91.62 183 ALA A C 1
ATOM 1497 O O . ALA A 1 183 ? -20.450 -3.676 20.613 1.00 91.62 183 ALA A O 1
ATOM 1498 N N . SER A 1 184 ? -20.648 -3.815 22.828 1.00 92.06 184 SER A N 1
ATOM 1499 C CA . SER A 1 184 ? -22.069 -4.208 22.810 1.00 92.06 184 SER A CA 1
ATOM 1500 C C . SER A 1 184 ? -23.003 -3.151 22.202 1.00 92.06 184 SER A C 1
ATOM 1502 O O . SER A 1 184 ? -23.970 -3.498 21.514 1.00 92.06 184 SER A O 1
ATOM 1504 N N . GLN A 1 185 ? -22.708 -1.863 22.410 1.00 93.19 185 GLN A N 1
ATOM 1505 C CA . GLN A 1 185 ? -23.442 -0.762 21.782 1.00 93.19 185 GLN A CA 1
ATOM 1506 C C . GLN A 1 185 ? -23.147 -0.718 20.286 1.00 93.19 185 GLN A C 1
ATOM 1508 O O . GLN A 1 185 ? -24.074 -0.580 19.492 1.00 93.19 185 GLN A O 1
ATOM 1513 N N . PHE A 1 186 ? -21.887 -0.920 19.893 1.00 92.56 186 PHE A N 1
ATOM 1514 C CA . PHE A 1 186 ? -21.516 -0.977 18.483 1.00 92.56 186 PHE A CA 1
ATOM 1515 C C . PHE A 1 186 ? -22.179 -2.151 17.763 1.00 92.56 186 PHE A C 1
ATOM 1517 O O . PHE A 1 186 ? -22.830 -1.940 16.744 1.00 92.56 186 PHE A O 1
ATOM 1524 N N . LYS A 1 187 ? -22.141 -3.360 18.343 1.00 91.94 187 LYS A N 1
ATOM 1525 C CA . LYS A 1 187 ? -22.887 -4.529 17.841 1.00 91.94 187 LYS A CA 1
ATOM 1526 C C . LYS A 1 187 ? -24.369 -4.197 17.653 1.00 91.94 187 LYS A C 1
ATOM 1528 O O . LYS A 1 187 ? -24.941 -4.522 16.618 1.00 91.94 187 LYS A O 1
ATOM 1533 N N . SER A 1 188 ? -24.998 -3.531 18.622 1.00 91.50 188 SER A N 1
ATOM 1534 C CA . SER A 1 188 ? -26.408 -3.123 18.517 1.00 91.50 188 SER A CA 1
ATOM 1535 C C . SER A 1 188 ? -26.637 -2.120 17.382 1.00 91.50 188 SER A C 1
ATOM 1537 O O . SER A 1 188 ? -27.571 -2.287 16.599 1.00 91.50 188 SER A O 1
ATOM 1539 N N . GLN A 1 189 ? -25.753 -1.132 17.233 1.00 91.56 189 GLN A N 1
ATOM 1540 C CA . GLN A 1 189 ? -25.822 -0.149 16.154 1.00 91.56 189 GLN A CA 1
ATOM 1541 C C . GLN A 1 189 ? -25.674 -0.805 14.776 1.00 91.56 189 GLN A C 1
ATOM 1543 O O . GLN A 1 189 ? -26.450 -0.492 13.873 1.00 91.56 189 GLN A O 1
ATOM 1548 N N . LEU A 1 190 ? -24.734 -1.739 14.607 1.00 91.62 190 LEU A N 1
ATOM 1549 C CA . LEU A 1 190 ? -24.534 -2.470 13.351 1.00 91.62 190 LEU A CA 1
ATOM 1550 C C . LEU A 1 190 ? -25.757 -3.319 12.975 1.00 91.62 190 LEU A C 1
ATOM 1552 O O . LEU A 1 190 ? -26.128 -3.354 11.807 1.00 91.62 190 LEU A O 1
ATOM 1556 N N . LYS A 1 191 ? -26.440 -3.935 13.950 1.00 86.69 191 LYS A N 1
ATOM 1557 C CA . LYS A 1 191 ? -27.688 -4.691 13.708 1.00 86.69 191 LYS A CA 1
ATOM 1558 C C . LYS A 1 191 ? -28.828 -3.813 13.198 1.00 86.69 191 LYS A C 1
ATOM 1560 O O . LYS A 1 191 ? -29.629 -4.257 12.378 1.00 86.69 191 LYS A O 1
ATOM 1565 N N . VAL A 1 192 ? -28.935 -2.596 13.731 1.00 87.75 192 VAL A N 1
ATOM 1566 C CA . VAL A 1 192 ? -30.001 -1.656 13.361 1.00 87.75 192 VAL A CA 1
ATOM 1567 C C . VAL A 1 192 ? -29.701 -1.018 12.011 1.00 87.75 192 VAL A C 1
ATOM 1569 O O . VAL A 1 192 ? -30.561 -0.992 11.138 1.00 87.75 192 VAL A O 1
ATOM 1572 N N . SER A 1 193 ? -28.478 -0.517 11.841 1.00 88.00 193 SER A N 1
ATOM 1573 C CA . SER A 1 193 ? -28.090 0.249 10.655 1.00 88.00 193 SER A CA 1
ATOM 1574 C C . SER A 1 193 ? -27.693 -0.614 9.462 1.00 88.00 193 SER A C 1
ATOM 1576 O O . SER A 1 193 ? -27.771 -0.121 8.346 1.00 88.00 193 SER A O 1
ATOM 1578 N N . LYS A 1 194 ? -27.288 -1.874 9.676 1.00 89.19 194 LYS A N 1
ATOM 1579 C CA . LYS A 1 194 ? -26.870 -2.826 8.631 1.00 89.19 194 L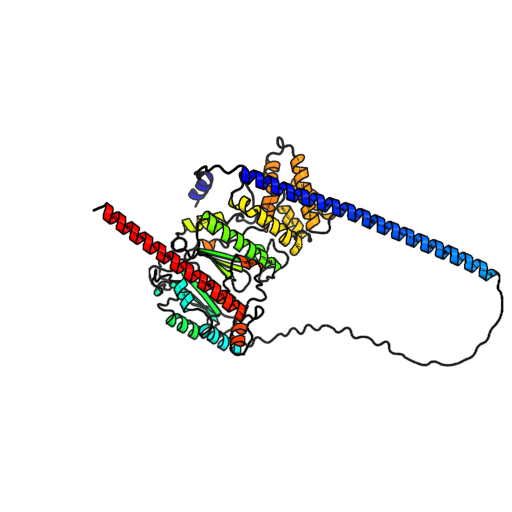YS A CA 1
ATOM 1580 C C . LYS A 1 194 ? -25.979 -2.184 7.560 1.00 89.19 194 LYS A C 1
ATOM 1582 O O . LYS A 1 194 ? -26.314 -2.233 6.376 1.00 89.19 194 LYS A O 1
ATOM 1587 N N . PRO A 1 195 ? -24.880 -1.522 7.958 1.00 90.56 195 PRO A N 1
ATOM 1588 C CA . PRO A 1 195 ? -24.062 -0.809 6.997 1.00 90.56 195 PRO A CA 1
ATOM 1589 C C . PRO A 1 195 ? -23.480 -1.775 5.970 1.00 90.56 195 PRO A C 1
ATOM 1591 O O . PRO A 1 195 ? -23.245 -2.940 6.260 1.00 90.56 195 PRO A O 1
ATOM 1594 N N . HIS A 1 196 ? -23.214 -1.286 4.767 1.00 84.25 196 HIS A N 1
ATOM 1595 C CA . HIS A 1 196 ? -22.451 -2.039 3.774 1.00 84.25 196 HIS A CA 1
ATOM 1596 C C . HIS A 1 196 ? -20.959 -1.722 3.812 1.00 84.25 196 HIS A C 1
ATOM 1598 O O . HIS A 1 196 ? -20.166 -2.408 3.177 1.00 84.25 196 HIS A O 1
ATOM 1604 N N . GLN A 1 197 ? -20.573 -0.681 4.549 1.00 90.06 197 GLN A N 1
ATOM 1605 C CA . GLN A 1 197 ? -19.186 -0.330 4.809 1.00 90.06 197 GLN A CA 1
ATOM 1606 C C . GLN A 1 197 ? -19.078 0.371 6.164 1.00 90.06 197 GLN A C 1
ATOM 1608 O O . GLN A 1 197 ? -19.914 1.201 6.526 1.00 90.06 197 GLN A O 1
ATOM 1613 N N . ILE A 1 198 ? -18.030 0.016 6.899 1.00 95.00 198 ILE A N 1
ATOM 1614 C CA . ILE A 1 198 ? -17.661 0.589 8.189 1.00 95.00 198 ILE A CA 1
ATOM 1615 C C . ILE A 1 198 ? -16.284 1.207 7.991 1.00 95.00 198 ILE A C 1
ATOM 1617 O O . ILE A 1 198 ? -15.343 0.491 7.652 1.00 95.00 198 ILE A O 1
ATOM 1621 N N . ASP A 1 199 ? -16.163 2.503 8.239 1.00 95.50 199 ASP A N 1
ATOM 1622 C CA . ASP A 1 199 ? -14.888 3.207 8.252 1.00 95.50 199 ASP A CA 1
ATOM 1623 C C . ASP A 1 199 ? -14.603 3.714 9.669 1.00 95.50 199 ASP A C 1
ATOM 1625 O O . ASP A 1 199 ? -15.509 4.066 10.428 1.00 95.50 199 ASP A O 1
ATOM 1629 N N . ILE A 1 200 ? -13.327 3.731 10.033 1.00 95.50 200 ILE A N 1
ATOM 1630 C CA . ILE A 1 200 ? -12.847 4.138 11.351 1.00 95.50 200 ILE A CA 1
ATOM 1631 C C . ILE A 1 200 ? -12.123 5.464 11.204 1.00 95.50 200 ILE A C 1
ATOM 1633 O O . ILE A 1 200 ? -11.271 5.617 10.325 1.00 95.50 200 ILE A O 1
ATOM 1637 N N . GLY A 1 201 ? -12.482 6.413 12.057 1.00 95.44 201 GLY A N 1
ATOM 1638 C CA . GLY A 1 201 ? -11.861 7.721 12.168 1.00 95.44 201 GLY A CA 1
ATOM 1639 C C . GLY A 1 201 ? -10.918 7.829 13.364 1.00 95.44 201 GLY A C 1
ATOM 1640 O O . GLY A 1 201 ? -10.579 6.828 14.007 1.00 95.44 201 GLY A O 1
ATOM 1641 N N . PRO A 1 202 ? -10.463 9.054 13.655 1.00 95.88 202 PRO A N 1
ATOM 1642 C CA . PRO A 1 202 ? -9.566 9.310 14.768 1.00 95.88 202 PRO A CA 1
ATOM 1643 C C . PRO A 1 202 ? -10.250 9.245 16.129 1.00 95.88 202 PRO A C 1
ATOM 1645 O O . PRO A 1 202 ? -11.476 9.198 16.253 1.00 95.88 202 PRO A O 1
ATOM 1648 N N . ILE A 1 203 ? -9.408 9.299 17.155 1.00 95.56 203 ILE A N 1
ATOM 1649 C CA . ILE A 1 203 ? -9.792 9.568 18.531 1.00 95.56 203 ILE A CA 1
ATOM 1650 C C . ILE A 1 203 ? -9.650 11.067 18.774 1.00 95.56 203 ILE A C 1
ATOM 1652 O O . ILE A 1 203 ? -8.599 11.670 18.526 1.00 95.56 203 ILE A O 1
ATOM 1656 N N . TYR A 1 204 ? -10.720 11.656 19.282 1.00 96.12 204 TYR A N 1
ATOM 1657 C CA . TYR A 1 204 ? -10.803 13.063 19.623 1.00 96.12 204 TYR A CA 1
ATOM 1658 C C . TYR A 1 204 ? -10.611 13.314 21.126 1.00 96.12 204 TYR A C 1
ATOM 1660 O O . TYR A 1 204 ? -10.609 12.397 21.941 1.00 96.12 204 TYR A O 1
ATOM 1668 N N . GLU A 1 205 ? -10.463 14.580 21.506 1.00 95.25 205 GLU A N 1
ATOM 1669 C CA . GLU A 1 205 ? -10.437 15.000 22.913 1.00 95.25 205 GLU A CA 1
ATOM 1670 C C . GLU A 1 205 ? -11.818 14.883 23.585 1.00 95.25 205 GLU A C 1
ATOM 1672 O O . GLU A 1 205 ? -11.919 14.609 24.777 1.00 95.25 205 GLU A O 1
ATOM 1677 N N . LYS A 1 206 ? -12.892 15.084 22.813 1.00 95.44 206 LYS A N 1
ATOM 1678 C CA . LYS A 1 206 ? -14.294 14.961 23.249 1.00 95.44 206 LYS A CA 1
ATOM 1679 C C . LYS A 1 206 ? -15.064 14.035 22.302 1.00 95.44 206 LYS A C 1
ATOM 1681 O O . LYS A 1 206 ? -14.593 13.826 21.183 1.00 95.44 206 LYS A O 1
ATOM 1686 N N . PRO A 1 207 ? -16.260 13.539 22.662 1.00 95.50 207 PRO A N 1
ATOM 1687 C CA . PRO A 1 207 ? -17.088 12.781 21.728 1.00 95.50 207 PRO A CA 1
ATOM 1688 C C . PRO A 1 207 ? -17.350 13.575 20.436 1.00 95.50 207 PRO A C 1
ATOM 1690 O O . PRO A 1 207 ? -17.763 14.737 20.518 1.00 95.50 207 PRO A O 1
ATOM 1693 N N . PRO A 1 208 ? -17.088 13.010 19.242 1.00 94.19 208 PRO A N 1
ATOM 1694 C CA . PRO A 1 208 ? -17.274 13.724 17.986 1.00 94.19 208 PRO A CA 1
ATOM 1695 C C . PRO A 1 208 ? -18.755 14.043 17.753 1.00 94.19 208 PRO A C 1
ATOM 1697 O O . PRO A 1 208 ? -19.624 13.183 17.892 1.00 94.19 208 PRO A O 1
ATOM 1700 N N . GLN A 1 209 ? -19.039 15.286 17.363 1.00 91.50 209 GLN A N 1
ATOM 1701 C CA . GLN A 1 209 ? -20.376 15.757 17.012 1.00 91.50 209 GLN A CA 1
ATOM 1702 C C . GLN A 1 209 ? -20.329 16.597 15.739 1.00 91.50 209 GLN A C 1
ATOM 1704 O O . GLN A 1 209 ? -19.407 17.379 15.509 1.00 91.50 209 GLN A O 1
ATOM 1709 N N . LYS A 1 210 ? -21.359 16.440 14.905 1.00 89.19 210 LYS A N 1
ATOM 1710 C CA . LYS A 1 210 ? -21.480 17.171 13.644 1.00 89.19 210 LYS A CA 1
ATOM 1711 C C . LYS A 1 210 ? -21.480 18.681 13.903 1.00 89.19 210 LYS A C 1
ATOM 1713 O O . LYS A 1 210 ? -22.303 19.176 14.664 1.00 89.19 210 LYS A O 1
ATOM 1718 N N . GLY A 1 211 ? -20.603 19.402 13.204 1.00 86.56 211 GLY A N 1
ATOM 1719 C CA . GLY A 1 211 ? -20.523 20.865 13.272 1.00 86.56 211 GLY A CA 1
ATOM 1720 C C . GLY A 1 211 ? -19.782 21.410 14.494 1.00 86.56 211 GLY A C 1
ATOM 1721 O O . GLY A 1 211 ? -19.750 22.624 14.667 1.00 86.56 211 GLY A O 1
ATOM 1722 N N . MET A 1 212 ? -19.183 20.548 15.320 1.00 88.56 212 MET A N 1
ATOM 1723 C CA . MET A 1 212 ? -18.323 20.969 16.422 1.00 88.56 212 MET A CA 1
ATOM 1724 C C . MET A 1 212 ? -16.853 20.793 16.062 1.00 88.56 212 MET A C 1
ATOM 1726 O O . MET A 1 212 ? -16.435 19.722 15.621 1.00 88.56 212 MET A O 1
ATOM 1730 N N . GLU A 1 213 ? -16.059 21.836 16.296 1.00 89.94 213 GLU A N 1
ATOM 1731 C CA . GLU A 1 213 ? -14.606 21.715 16.256 1.00 89.94 213 GLU A CA 1
ATOM 1732 C C . GLU A 1 213 ? -14.129 20.824 17.401 1.00 89.94 213 GLU A C 1
ATOM 1734 O O . GLU A 1 213 ? -14.566 20.951 18.548 1.00 89.94 213 GLU A O 1
ATOM 1739 N N . ASN A 1 214 ? -13.237 19.893 17.075 1.00 93.88 214 ASN A N 1
ATOM 1740 C CA . ASN A 1 214 ? -12.729 18.927 18.029 1.00 93.88 214 ASN A CA 1
ATOM 1741 C C . ASN A 1 214 ? -11.299 18.534 17.659 1.00 93.88 214 ASN A C 1
ATOM 1743 O O . ASN A 1 214 ? -10.981 18.316 16.487 1.00 93.88 214 ASN A O 1
ATOM 1747 N N . LYS A 1 215 ? -10.428 18.455 18.663 1.00 94.62 215 LYS A N 1
ATOM 1748 C CA . LYS A 1 215 ? -9.007 18.174 18.471 1.00 94.62 215 LYS A CA 1
ATOM 1749 C C . LYS A 1 215 ? -8.782 16.671 18.362 1.00 94.62 215 LYS A C 1
ATOM 1751 O O . LYS A 1 215 ? -9.224 15.915 19.222 1.00 94.62 215 LYS A O 1
ATOM 1756 N N . VAL A 1 216 ? -8.051 16.245 17.333 1.00 95.94 216 VAL A N 1
ATOM 1757 C CA . VAL A 1 216 ? -7.609 14.852 17.198 1.00 95.94 216 VAL A CA 1
ATOM 1758 C C . VAL A 1 216 ? -6.418 14.597 18.121 1.00 95.94 216 VAL A C 1
ATOM 1760 O O . VAL A 1 216 ? -5.373 15.237 17.967 1.00 95.94 216 VAL A O 1
ATOM 1763 N N . ILE A 1 217 ? -6.557 13.639 19.038 1.00 95.19 217 ILE A N 1
ATOM 1764 C CA . ILE A 1 217 ? -5.495 13.247 19.978 1.00 95.19 217 ILE A CA 1
ATOM 1765 C C . ILE A 1 217 ? -4.689 12.053 19.467 1.00 95.19 217 ILE A C 1
ATOM 1767 O O . ILE A 1 217 ? -3.468 12.055 19.579 1.00 95.19 217 ILE A O 1
ATOM 1771 N N . ALA A 1 218 ? -5.340 11.088 18.818 1.00 95.44 218 ALA A N 1
ATOM 1772 C CA . ALA A 1 218 ? -4.684 9.890 18.313 1.00 95.44 218 ALA A CA 1
ATOM 1773 C C . ALA A 1 218 ? -5.362 9.382 17.036 1.00 95.44 218 ALA A C 1
ATOM 1775 O O . ALA A 1 218 ? -6.578 9.488 16.868 1.00 95.44 218 ALA A O 1
ATOM 1776 N N . ARG A 1 219 ? -4.559 8.848 16.119 1.00 95.75 219 ARG A N 1
ATOM 1777 C CA . ARG A 1 219 ? -5.002 8.215 14.876 1.00 95.75 219 ARG A CA 1
ATOM 1778 C C . ARG A 1 219 ? -3.896 7.319 14.357 1.00 95.75 219 ARG A C 1
ATOM 1780 O O . ARG A 1 219 ? -2.782 7.792 14.213 1.00 95.75 219 ARG A O 1
ATOM 1787 N N . GLU A 1 220 ? -4.185 6.077 14.012 1.00 96.69 220 GLU A N 1
ATOM 1788 C CA . GLU A 1 220 ? -3.228 5.187 13.345 1.00 96.69 220 GLU A CA 1
ATOM 1789 C C . GLU A 1 220 ? -2.580 5.887 12.133 1.00 96.69 220 GLU A C 1
ATOM 1791 O O . GLU A 1 220 ? -3.208 6.720 11.471 1.00 96.69 220 GLU A O 1
ATOM 1796 N N . HIS A 1 221 ? -1.300 5.630 11.860 1.00 97.19 221 HIS A N 1
ATOM 1797 C CA . HIS A 1 221 ? -0.680 6.172 10.648 1.00 97.19 221 HIS A CA 1
ATOM 1798 C C . HIS A 1 221 ? -1.051 5.262 9.482 1.00 97.19 221 HIS A C 1
ATOM 1800 O O . HIS A 1 221 ? -0.729 4.076 9.482 1.00 97.19 221 HIS A O 1
ATOM 1806 N N . LEU A 1 222 ? -1.794 5.813 8.525 1.00 97.75 222 LEU A N 1
ATOM 1807 C CA . LEU A 1 222 ? -2.425 5.048 7.459 1.00 97.75 222 LEU A CA 1
ATOM 1808 C C . LEU A 1 222 ? -1.616 5.118 6.174 1.00 97.75 222 LEU A C 1
ATOM 1810 O O . LEU A 1 222 ? -1.018 6.145 5.863 1.00 97.75 222 LEU A O 1
ATOM 1814 N N . MET A 1 223 ? -1.676 4.055 5.389 1.00 96.88 223 MET A N 1
ATOM 1815 C CA . MET A 1 223 ? -1.177 4.014 4.021 1.00 96.88 223 MET A CA 1
ATOM 1816 C C . MET A 1 223 ? -2.269 3.445 3.134 1.00 96.88 223 MET A C 1
ATOM 1818 O O . MET A 1 223 ? -2.785 2.374 3.435 1.00 96.88 223 MET A O 1
ATOM 1822 N N . ASP A 1 224 ? -2.623 4.146 2.063 1.00 97.50 224 ASP A N 1
ATOM 1823 C CA . ASP A 1 224 ? -3.590 3.661 1.080 1.00 97.50 224 ASP A CA 1
ATOM 1824 C C . ASP A 1 224 ? -2.917 3.534 -0.288 1.00 97.50 224 ASP A C 1
ATOM 1826 O O . ASP A 1 224 ? -2.288 4.476 -0.779 1.00 97.50 224 ASP A O 1
ATOM 1830 N N . ILE A 1 225 ? -3.013 2.331 -0.853 1.00 97.44 225 ILE A N 1
ATOM 1831 C CA . ILE A 1 225 ? -2.500 1.960 -2.167 1.00 97.44 225 ILE A CA 1
ATOM 1832 C C . ILE A 1 225 ? -3.689 1.487 -3.011 1.00 97.44 225 ILE A C 1
ATOM 1834 O O . ILE A 1 225 ? -4.137 0.344 -2.861 1.00 97.44 225 ILE A O 1
ATOM 1838 N N . ASP A 1 226 ? -4.168 2.316 -3.946 1.00 96.00 226 ASP A N 1
ATOM 1839 C CA . ASP A 1 226 ? -5.170 1.925 -4.949 1.00 96.00 226 ASP A CA 1
ATOM 1840 C C . ASP A 1 226 ? -4.489 1.640 -6.298 1.00 96.00 226 ASP A C 1
ATOM 1842 O O . ASP A 1 226 ? -3.703 2.422 -6.834 1.00 96.00 226 ASP A O 1
ATOM 1846 N N . LEU A 1 227 ? -4.823 0.504 -6.910 1.00 95.81 227 LEU A N 1
ATOM 1847 C CA . LEU A 1 227 ? -4.292 0.135 -8.217 1.00 95.81 227 LEU A CA 1
ATOM 1848 C C . LEU A 1 227 ? -4.722 1.068 -9.365 1.00 95.81 227 LEU A C 1
ATOM 1850 O O . LEU A 1 227 ? -4.139 0.960 -10.446 1.00 95.81 227 LEU A O 1
ATOM 1854 N N . SER A 1 228 ? -5.698 1.971 -9.193 1.00 94.06 228 SER A N 1
ATOM 1855 C CA . SER A 1 228 ? -5.929 3.034 -10.186 1.00 94.06 228 SER A CA 1
ATOM 1856 C C . SER A 1 228 ? -4.764 4.000 -10.304 1.00 94.06 228 SER A C 1
ATOM 1858 O O . SER A 1 228 ? -4.529 4.507 -11.397 1.00 94.06 228 SER A O 1
ATOM 1860 N N . ASP A 1 229 ? -3.977 4.195 -9.247 1.00 93.31 229 ASP A N 1
ATOM 1861 C CA . ASP A 1 229 ? -2.804 5.071 -9.322 1.00 93.31 229 ASP A CA 1
ATOM 1862 C C . ASP A 1 229 ? -1.710 4.478 -10.214 1.00 93.31 229 ASP A C 1
ATOM 1864 O O . ASP A 1 229 ? -0.814 5.189 -10.664 1.00 93.31 229 ASP A O 1
ATOM 1868 N N . TYR A 1 230 ? -1.820 3.189 -10.542 1.00 95.19 230 TYR A N 1
ATOM 1869 C CA . TYR A 1 230 ? -0.934 2.443 -11.429 1.00 95.19 230 TYR A CA 1
ATOM 1870 C C . TYR A 1 230 ? -1.511 2.309 -12.850 1.00 95.19 230 TYR A C 1
ATOM 1872 O O . TYR A 1 230 ? -0.909 1.637 -13.685 1.00 95.19 230 TYR A O 1
ATOM 1880 N N . ASP A 1 231 ? -2.656 2.932 -13.167 1.00 93.75 231 ASP A N 1
ATOM 1881 C CA . ASP A 1 231 ? -3.328 2.786 -14.471 1.00 93.75 231 ASP A CA 1
ATOM 1882 C C . ASP A 1 231 ? -2.470 3.201 -15.668 1.00 93.75 231 ASP A C 1
ATOM 1884 O O . ASP A 1 231 ? -2.664 2.675 -16.761 1.00 93.75 231 ASP A O 1
ATOM 1888 N N . GLU A 1 232 ? -1.508 4.102 -15.488 1.00 90.94 232 GLU A N 1
ATOM 1889 C CA . GLU A 1 232 ? -0.577 4.488 -16.555 1.00 90.94 232 GLU A CA 1
ATOM 1890 C C . GLU A 1 232 ? 0.543 3.471 -16.818 1.00 90.94 232 GLU A C 1
ATOM 1892 O O . GLU A 1 232 ? 1.125 3.492 -17.894 1.00 90.94 232 GLU A O 1
ATOM 1897 N N . ILE A 1 233 ? 0.842 2.585 -15.863 1.00 93.06 233 ILE A N 1
ATOM 1898 C CA . ILE A 1 233 ? 1.984 1.656 -15.936 1.00 93.06 233 ILE A CA 1
ATOM 1899 C C . ILE A 1 233 ? 1.572 0.182 -15.985 1.00 93.06 233 ILE A C 1
ATOM 1901 O O . ILE A 1 233 ? 2.381 -0.663 -16.358 1.00 93.06 233 ILE A O 1
ATOM 1905 N N . ARG A 1 234 ? 0.316 -0.140 -15.655 1.00 94.25 234 ARG A N 1
ATOM 1906 C CA . ARG A 1 234 ? -0.254 -1.483 -15.824 1.00 94.25 234 ARG A CA 1
ATOM 1907 C C . ARG A 1 234 ? -1.016 -1.595 -17.146 1.00 94.25 234 ARG A C 1
ATOM 1909 O O . ARG A 1 234 ? -1.743 -0.680 -17.544 1.00 94.25 234 ARG A O 1
ATOM 1916 N N . THR A 1 235 ? -0.915 -2.745 -17.800 1.00 94.44 235 THR A N 1
ATOM 1917 C CA . THR A 1 235 ? -1.504 -2.997 -19.127 1.00 94.44 235 THR A CA 1
ATOM 1918 C C . THR A 1 235 ? -2.667 -3.991 -19.062 1.00 94.44 235 THR A C 1
ATOM 1920 O O . THR A 1 235 ? -3.610 -3.901 -19.844 1.00 94.44 235 THR A O 1
ATOM 1923 N N . CYS A 1 236 ? -2.663 -4.908 -18.088 1.00 94.19 236 CYS A N 1
ATOM 1924 C CA . CYS A 1 236 ? -3.629 -6.005 -18.000 1.00 94.19 236 CYS A CA 1
ATOM 1925 C C . CYS A 1 236 ? -5.051 -5.574 -17.603 1.00 94.19 236 CYS A C 1
ATOM 1927 O O . CYS A 1 236 ? -6.017 -6.294 -17.851 1.00 94.19 236 CYS A O 1
ATOM 1929 N N . CYS A 1 237 ? -5.187 -4.444 -16.910 1.00 93.94 237 CYS A N 1
ATOM 1930 C CA . CYS A 1 237 ? -6.442 -3.911 -16.384 1.00 93.94 237 CYS A CA 1
ATOM 1931 C C . CYS A 1 237 ? -6.385 -2.383 -16.396 1.00 93.94 237 CYS A C 1
ATOM 1933 O O . CYS A 1 237 ? -5.305 -1.814 -16.297 1.00 93.94 237 CYS A O 1
ATOM 1935 N N . LYS A 1 238 ? -7.545 -1.724 -16.443 1.00 88.56 238 LYS A N 1
ATOM 1936 C CA . LYS A 1 238 ? -7.668 -0.269 -16.284 1.00 88.56 238 LYS A CA 1
ATOM 1937 C C . LYS A 1 238 ? -8.791 0.068 -15.312 1.00 88.56 238 LYS A C 1
ATOM 1939 O O . LYS A 1 238 ? -9.730 -0.721 -15.139 1.00 88.56 238 LYS A O 1
ATOM 1944 N N . ASN A 1 239 ? -8.739 1.263 -14.734 1.00 88.62 239 ASN A N 1
ATOM 1945 C CA . ASN A 1 239 ? -9.774 1.808 -13.872 1.00 88.62 239 ASN A CA 1
ATOM 1946 C C . ASN A 1 239 ? -10.112 0.831 -12.732 1.00 88.62 239 ASN A C 1
ATOM 1948 O O . ASN A 1 239 ? -9.267 0.352 -11.974 1.00 88.62 239 ASN A O 1
ATOM 1952 N N . LYS A 1 240 ? -11.401 0.529 -12.595 1.00 86.69 240 LYS A N 1
ATOM 1953 C CA . LYS A 1 240 ? -12.019 -0.239 -11.515 1.00 86.69 240 LYS A CA 1
ATOM 1954 C C . LYS A 1 240 ? -11.698 -1.736 -11.527 1.00 86.69 240 LYS A C 1
ATOM 1956 O O . LYS A 1 240 ? -12.080 -2.415 -10.571 1.00 86.69 240 LYS A O 1
ATOM 1961 N N . ASN A 1 241 ? -11.033 -2.222 -12.573 1.00 89.81 241 ASN A N 1
ATOM 1962 C CA . ASN A 1 241 ? -10.706 -3.630 -12.757 1.00 89.81 241 ASN A CA 1
ATOM 1963 C C . ASN A 1 241 ? -9.340 -3.975 -12.150 1.00 89.81 241 ASN A C 1
ATOM 1965 O O . ASN A 1 241 ? -8.449 -3.131 -12.028 1.00 89.81 241 ASN A O 1
ATOM 1969 N N . MET A 1 242 ? -9.181 -5.243 -11.788 1.00 93.38 242 MET A N 1
ATOM 1970 C CA . MET A 1 242 ? -7.950 -5.813 -11.255 1.00 93.38 242 MET A CA 1
ATOM 1971 C C . MET A 1 242 ? -7.915 -7.308 -11.582 1.00 93.38 242 MET A C 1
ATOM 1973 O O . MET A 1 242 ? -8.961 -7.934 -11.723 1.00 93.38 242 MET A O 1
ATOM 1977 N N . CYS A 1 243 ? -6.710 -7.860 -11.684 1.00 92.25 243 CYS A N 1
ATOM 1978 C CA . CYS A 1 243 ? -6.454 -9.293 -11.726 1.00 92.25 243 CYS A CA 1
ATOM 1979 C C . CYS A 1 243 ? -5.187 -9.608 -10.918 1.00 92.25 243 CYS A C 1
ATOM 1981 O O . CYS A 1 243 ? -4.488 -8.700 -10.459 1.00 92.25 243 CYS A O 1
ATOM 1983 N N . LYS A 1 244 ? -4.839 -10.892 -10.814 1.00 91.94 244 LYS A N 1
ATOM 1984 C CA . LYS A 1 244 ? -3.607 -11.354 -10.152 1.00 91.94 244 LYS A CA 1
ATOM 1985 C C . LYS A 1 244 ? -2.327 -10.658 -10.626 1.00 91.94 244 LYS A C 1
ATOM 1987 O O . LYS A 1 244 ? -1.460 -10.402 -9.805 1.00 91.94 244 LYS A O 1
ATOM 1992 N N . LYS A 1 245 ? -2.219 -10.329 -11.920 1.00 92.06 245 LYS A N 1
ATOM 1993 C CA . LYS A 1 245 ? -1.016 -9.688 -12.478 1.00 92.06 245 LYS A CA 1
ATOM 1994 C C . LYS A 1 245 ? -0.788 -8.300 -11.888 1.00 92.06 245 LYS A C 1
ATOM 1996 O O . LYS A 1 245 ? 0.304 -7.993 -11.437 1.00 92.06 245 LYS A O 1
ATOM 2001 N N . CYS A 1 246 ? -1.817 -7.446 -11.870 1.00 94.69 246 CYS A N 1
ATOM 2002 C CA . CYS A 1 246 ? -1.671 -6.099 -11.311 1.00 94.69 246 CYS A CA 1
ATOM 2003 C C . CYS A 1 246 ? -1.800 -6.050 -9.785 1.00 94.69 246 CYS A C 1
ATOM 2005 O O . CYS A 1 246 ? -1.356 -5.070 -9.198 1.00 94.69 246 CYS A O 1
ATOM 2007 N N . TRP A 1 247 ? -2.325 -7.093 -9.128 1.00 96.62 247 TRP A N 1
ATOM 2008 C CA . TRP A 1 247 ? -2.218 -7.218 -7.668 1.00 96.62 247 TRP A CA 1
ATOM 2009 C C . TRP A 1 247 ? -0.760 -7.231 -7.198 1.00 96.62 247 TRP A C 1
ATOM 2011 O O . TRP A 1 247 ? -0.461 -6.670 -6.146 1.00 96.62 247 TRP A O 1
ATOM 2021 N N . LYS A 1 248 ? 0.159 -7.773 -8.010 1.00 96.69 248 LYS A N 1
ATOM 2022 C CA . LYS A 1 248 ? 1.591 -7.769 -7.705 1.00 96.69 248 LYS A CA 1
ATOM 2023 C C . LYS A 1 248 ? 2.127 -6.356 -7.399 1.00 96.69 248 LYS A C 1
ATOM 2025 O O . LYS A 1 248 ? 2.975 -6.230 -6.528 1.00 96.69 248 LYS A O 1
ATOM 2030 N N . TYR A 1 249 ? 1.584 -5.281 -7.989 1.00 97.81 249 TYR A N 1
ATOM 2031 C CA . TYR A 1 249 ? 1.971 -3.904 -7.622 1.00 97.81 249 TYR A CA 1
ATOM 2032 C C . TYR A 1 249 ? 1.629 -3.555 -6.168 1.00 97.81 249 TYR A C 1
ATOM 2034 O O . TYR A 1 249 ? 2.455 -2.983 -5.464 1.00 97.81 249 TYR A O 1
ATOM 2042 N N . ALA A 1 250 ? 0.432 -3.923 -5.700 1.00 97.62 250 ALA A N 1
ATOM 2043 C CA . ALA A 1 250 ? 0.037 -3.716 -4.307 1.00 97.62 250 ALA A CA 1
ATOM 2044 C C . ALA A 1 250 ? 0.883 -4.579 -3.357 1.00 97.62 250 ALA A C 1
ATOM 2046 O O . ALA A 1 250 ? 1.282 -4.110 -2.294 1.00 97.62 250 ALA A O 1
ATOM 2047 N N . ALA A 1 251 ? 1.205 -5.810 -3.765 1.00 97.69 251 ALA A N 1
ATOM 2048 C CA . ALA A 1 251 ? 2.094 -6.701 -3.023 1.00 97.69 251 ALA A CA 1
ATOM 2049 C C . ALA A 1 251 ? 3.519 -6.133 -2.900 1.00 97.69 251 ALA A C 1
ATOM 2051 O O . ALA A 1 251 ? 4.066 -6.096 -1.801 1.00 97.69 251 ALA A O 1
ATOM 2052 N N . LEU A 1 252 ? 4.099 -5.636 -3.998 1.00 97.88 252 LEU A N 1
ATOM 2053 C CA . LEU A 1 252 ? 5.404 -4.978 -3.985 1.00 97.88 252 LEU A CA 1
ATOM 2054 C C . LEU A 1 252 ? 5.385 -3.731 -3.095 1.00 97.88 252 LEU A C 1
ATOM 2056 O O . LEU A 1 252 ? 6.293 -3.544 -2.286 1.00 97.88 252 LEU A O 1
ATOM 2060 N N . ALA A 1 253 ? 4.343 -2.902 -3.214 1.00 98.12 253 ALA A N 1
ATOM 2061 C CA . ALA A 1 253 ? 4.207 -1.704 -2.400 1.00 98.12 253 ALA A CA 1
ATOM 2062 C C . ALA A 1 253 ? 4.141 -2.040 -0.904 1.00 98.12 253 ALA A C 1
ATOM 2064 O O . ALA A 1 253 ? 4.865 -1.441 -0.115 1.00 98.12 253 ALA A O 1
ATOM 2065 N N . CYS A 1 254 ? 3.340 -3.042 -0.534 1.00 98.38 254 CYS A N 1
ATOM 2066 C CA . CYS A 1 254 ? 3.259 -3.572 0.825 1.00 98.38 254 CYS A CA 1
ATOM 2067 C C . CYS A 1 254 ? 4.631 -4.032 1.337 1.00 98.38 254 CYS A C 1
ATOM 2069 O O . CYS A 1 254 ? 5.052 -3.573 2.392 1.00 98.38 254 CYS A O 1
ATOM 2071 N N . LYS A 1 255 ? 5.369 -4.848 0.571 1.00 97.31 255 LYS A N 1
ATOM 2072 C CA . LYS A 1 255 ? 6.702 -5.344 0.960 1.00 97.31 255 LYS A CA 1
ATOM 2073 C C . LYS A 1 255 ? 7.716 -4.218 1.187 1.00 97.31 255 LYS A C 1
ATOM 2075 O O . LYS A 1 255 ? 8.417 -4.226 2.196 1.00 97.31 255 LYS A O 1
ATOM 2080 N N . ILE A 1 256 ? 7.793 -3.251 0.265 1.00 97.25 256 ILE A N 1
ATOM 2081 C CA . ILE A 1 256 ? 8.715 -2.110 0.385 1.00 97.25 256 ILE A CA 1
ATOM 2082 C C . ILE A 1 256 ? 8.341 -1.268 1.604 1.00 97.25 256 ILE A C 1
ATOM 2084 O O . ILE A 1 256 ? 9.193 -0.991 2.443 1.00 97.25 256 ILE A O 1
ATOM 2088 N N . LEU A 1 257 ? 7.073 -0.877 1.727 1.00 97.81 257 LEU A N 1
ATOM 2089 C CA . LEU A 1 257 ? 6.627 -0.022 2.822 1.00 97.81 257 LEU A CA 1
ATOM 2090 C C . LEU A 1 257 ? 6.813 -0.718 4.174 1.00 97.81 257 LEU A C 1
ATOM 2092 O O . LEU A 1 257 ? 7.416 -0.130 5.064 1.00 97.81 257 LEU A O 1
ATOM 2096 N N . ASP A 1 258 ? 6.387 -1.975 4.316 1.00 97.94 258 ASP A N 1
ATOM 2097 C CA . ASP A 1 258 ? 6.512 -2.736 5.564 1.00 97.94 258 ASP A CA 1
ATOM 2098 C C . ASP A 1 258 ? 7.971 -2.824 6.035 1.00 97.94 258 ASP A C 1
ATOM 2100 O O . ASP A 1 258 ? 8.285 -2.412 7.154 1.00 97.94 258 ASP A O 1
ATOM 2104 N N . LYS A 1 259 ? 8.883 -3.245 5.146 1.00 96.19 259 LYS A N 1
ATOM 2105 C CA . LYS A 1 259 ? 10.319 -3.330 5.442 1.00 96.19 259 LYS A CA 1
ATOM 2106 C C . LYS A 1 259 ? 10.885 -1.974 5.866 1.00 96.19 259 LYS A C 1
ATOM 2108 O O . LYS A 1 259 ? 11.533 -1.860 6.902 1.00 96.19 259 LYS A O 1
ATOM 2113 N N . GLN A 1 260 ? 10.658 -0.935 5.066 1.00 95.62 260 GLN A N 1
ATOM 2114 C CA . GLN A 1 260 ? 11.291 0.366 5.283 1.00 95.62 260 GLN A CA 1
ATOM 2115 C C . GLN A 1 260 ? 10.729 1.102 6.501 1.00 95.62 260 GLN A C 1
ATOM 2117 O O . GLN A 1 260 ? 11.475 1.777 7.202 1.00 95.62 260 GLN A O 1
ATOM 2122 N N . ILE A 1 261 ? 9.444 0.942 6.811 1.00 96.38 261 ILE A N 1
ATOM 2123 C CA . ILE A 1 261 ? 8.857 1.495 8.035 1.00 96.38 261 ILE A CA 1
ATOM 2124 C C . ILE A 1 261 ? 9.502 0.862 9.276 1.00 96.38 261 ILE A C 1
ATOM 2126 O O . ILE A 1 261 ? 9.870 1.576 10.213 1.00 96.38 261 ILE A O 1
ATOM 2130 N N . ARG A 1 262 ? 9.682 -0.464 9.265 1.00 96.12 262 ARG A N 1
ATOM 2131 C CA . ARG A 1 262 ? 10.343 -1.200 10.353 1.00 96.12 262 ARG A CA 1
ATOM 2132 C C . ARG A 1 262 ? 11.808 -0.805 10.505 1.00 96.12 262 ARG A C 1
ATOM 2134 O O . ARG A 1 262 ? 12.272 -0.642 11.625 1.00 96.12 262 ARG A O 1
ATOM 2141 N N . GLU A 1 263 ? 12.531 -0.619 9.405 1.00 94.19 263 GLU A N 1
ATOM 2142 C CA . GLU A 1 263 ? 13.961 -0.287 9.442 1.00 94.19 263 GLU A CA 1
ATOM 2143 C C . GLU A 1 263 ? 14.223 1.177 9.836 1.00 94.19 263 GLU A C 1
ATOM 2145 O O . GLU A 1 263 ? 15.029 1.437 10.729 1.00 94.19 263 GLU A O 1
ATOM 2150 N N . TYR A 1 264 ? 13.530 2.138 9.215 1.00 93.31 264 TYR A N 1
ATOM 2151 C CA . TYR A 1 264 ? 13.822 3.567 9.392 1.00 93.31 264 TYR A CA 1
ATOM 2152 C C . TYR A 1 264 ? 13.087 4.202 10.580 1.00 93.31 264 TYR A C 1
ATOM 2154 O O . TYR A 1 264 ? 13.647 5.078 11.239 1.00 93.31 264 TYR A O 1
ATOM 2162 N N . TRP A 1 265 ? 11.859 3.765 10.887 1.00 94.12 265 TRP A N 1
ATOM 2163 C CA . TRP A 1 265 ? 11.066 4.308 12.005 1.00 94.12 265 TRP A CA 1
ATOM 2164 C C . TRP A 1 265 ? 10.939 3.365 13.191 1.00 94.12 265 TRP A C 1
ATOM 2166 O O . TRP A 1 265 ? 10.454 3.788 14.241 1.00 94.12 265 TRP A O 1
ATOM 2176 N N . GLN A 1 266 ? 11.383 2.112 13.049 1.00 95.56 266 GLN A N 1
ATOM 2177 C CA . GLN A 1 266 ? 11.313 1.103 14.110 1.00 95.56 266 GLN A CA 1
ATOM 2178 C C . GLN A 1 266 ? 9.885 0.876 14.621 1.00 95.56 266 GLN A C 1
ATOM 2180 O O . GLN A 1 266 ? 9.688 0.451 15.760 1.00 95.56 266 GLN A O 1
ATOM 2185 N N . TYR A 1 267 ? 8.880 1.155 13.783 1.00 96.75 267 TYR A N 1
ATOM 2186 C CA . TYR A 1 267 ? 7.507 0.770 14.079 1.00 96.75 267 TYR A CA 1
ATOM 2187 C C . TYR A 1 267 ? 7.360 -0.731 13.889 1.00 96.75 267 TYR A C 1
ATOM 2189 O O . TYR A 1 267 ? 7.798 -1.293 12.882 1.00 96.75 267 TYR A O 1
ATOM 2197 N N . LYS A 1 268 ? 6.757 -1.384 14.877 1.00 96.00 268 LYS A N 1
ATOM 2198 C CA . LYS A 1 268 ? 6.676 -2.844 14.933 1.00 96.00 268 LYS A CA 1
ATOM 2199 C C . LYS A 1 268 ? 5.314 -3.370 14.516 1.00 96.00 268 LYS A C 1
ATOM 2201 O O . LYS A 1 268 ? 5.223 -4.457 13.946 1.00 96.00 268 LYS A O 1
ATOM 2206 N N . HIS A 1 269 ? 4.254 -2.628 14.798 1.00 97.12 269 HIS A N 1
ATOM 2207 C CA . HIS A 1 269 ? 2.891 -3.119 14.677 1.00 97.12 269 HIS A CA 1
ATOM 2208 C C . HIS A 1 269 ? 2.257 -2.512 13.431 1.00 97.12 269 HIS A C 1
ATOM 2210 O O . HIS A 1 269 ? 1.599 -1.476 13.481 1.00 97.12 269 HIS A O 1
ATOM 2216 N N . ILE A 1 270 ? 2.481 -3.165 12.292 1.00 97.88 270 ILE A N 1
ATOM 2217 C CA . ILE A 1 270 ? 1.907 -2.784 11.000 1.00 97.88 270 ILE A CA 1
ATOM 2218 C C . ILE A 1 270 ? 0.895 -3.853 10.600 1.00 97.88 270 ILE A C 1
ATOM 2220 O O . ILE A 1 270 ? 1.233 -5.031 10.517 1.00 97.88 270 ILE A O 1
ATOM 2224 N N . MET A 1 271 ? -0.344 -3.441 10.354 1.00 98.12 271 MET A N 1
ATOM 2225 C CA . MET A 1 271 ? -1.426 -4.317 9.917 1.00 98.12 271 MET A CA 1
ATOM 2226 C C . MET A 1 271 ? -1.829 -3.965 8.485 1.00 98.12 271 MET A C 1
ATOM 2228 O O . MET A 1 271 ? -2.331 -2.870 8.223 1.00 98.12 271 MET A O 1
ATOM 2232 N N . TRP A 1 272 ? -1.642 -4.906 7.563 1.00 98.56 272 TRP A N 1
ATOM 2233 C CA . TRP A 1 272 ? -2.021 -4.748 6.161 1.00 98.56 272 TRP A CA 1
ATOM 2234 C C . TRP A 1 272 ? -3.391 -5.357 5.890 1.00 98.56 272 TRP A C 1
ATOM 2236 O O . TRP A 1 272 ? -3.684 -6.475 6.302 1.00 98.56 272 TRP A O 1
ATOM 2246 N N . VAL A 1 273 ? -4.250 -4.620 5.191 1.00 98.44 273 VAL A N 1
ATOM 2247 C CA . VAL A 1 273 ? -5.660 -4.973 5.004 1.00 98.44 273 VAL A CA 1
ATOM 2248 C C . VAL A 1 273 ? -6.032 -4.838 3.537 1.00 98.44 273 VAL A C 1
ATOM 2250 O O . VAL A 1 273 ? -5.922 -3.764 2.951 1.00 98.44 273 VAL A O 1
ATOM 2253 N N . TYR A 1 274 ? -6.525 -5.907 2.922 1.00 98.06 274 TYR A N 1
ATOM 2254 C CA . TYR A 1 274 ? -7.131 -5.827 1.596 1.00 98.06 274 TYR A CA 1
ATOM 2255 C C . TYR A 1 274 ? -8.339 -4.884 1.614 1.00 98.06 274 TYR A C 1
ATOM 2257 O O . TYR A 1 274 ? -9.216 -5.013 2.458 1.00 98.06 274 TYR A O 1
ATOM 2265 N N . SER A 1 275 ? -8.466 -3.976 0.644 1.00 95.75 275 SER A N 1
ATOM 2266 C CA . SER A 1 275 ? -9.545 -2.970 0.645 1.00 95.75 275 SER A CA 1
ATOM 2267 C C . SER A 1 275 ? -10.952 -3.523 0.337 1.00 95.75 275 SER A C 1
ATOM 2269 O O . SER A 1 275 ? -11.948 -2.784 0.326 1.00 95.75 275 SER A O 1
ATOM 2271 N N . GLY A 1 276 ? -11.058 -4.822 0.026 1.00 93.69 276 GLY A N 1
ATOM 2272 C CA . GLY A 1 276 ? -12.272 -5.469 -0.485 1.00 93.69 276 GLY A CA 1
ATOM 2273 C C . GLY A 1 276 ? -12.476 -5.276 -1.995 1.00 93.69 276 GLY A C 1
ATOM 2274 O O . GLY A 1 276 ? -13.445 -5.778 -2.571 1.00 93.69 276 GLY A O 1
ATOM 2275 N N . ARG A 1 277 ? -11.577 -4.540 -2.664 1.00 92.69 277 ARG A N 1
ATOM 2276 C CA . ARG A 1 277 ? -11.626 -4.353 -4.117 1.00 92.69 277 ARG A CA 1
ATOM 2277 C C . ARG A 1 277 ? -10.260 -4.427 -4.777 1.00 92.69 277 ARG A C 1
ATOM 2279 O O . ARG A 1 277 ? -9.906 -5.510 -5.214 1.00 92.69 277 ARG A O 1
ATOM 2286 N N . ARG A 1 278 ? -9.542 -3.312 -4.918 1.00 92.88 278 ARG A N 1
ATOM 2287 C CA . ARG A 1 278 ? -8.374 -3.177 -5.814 1.00 92.88 278 ARG A CA 1
ATOM 2288 C C . ARG A 1 278 ? -7.208 -2.425 -5.171 1.00 92.88 278 ARG A C 1
ATOM 2290 O O . ARG A 1 278 ? -6.511 -1.682 -5.846 1.00 92.88 278 ARG A O 1
ATOM 2297 N N . GLY A 1 279 ? -7.048 -2.585 -3.868 1.00 95.75 279 GLY A N 1
ATOM 2298 C CA . GLY A 1 279 ? -6.017 -1.900 -3.109 1.00 95.75 279 GLY A CA 1
ATOM 2299 C C . GLY A 1 279 ? -5.726 -2.603 -1.797 1.00 95.75 279 GLY A C 1
ATOM 2300 O O . GLY A 1 279 ? -6.389 -3.590 -1.449 1.00 95.75 279 GLY A O 1
ATOM 2301 N N . ILE A 1 280 ? -4.739 -2.081 -1.088 1.00 97.94 280 ILE A N 1
ATOM 2302 C CA . ILE A 1 280 ? -4.324 -2.556 0.226 1.00 97.94 280 ILE A CA 1
ATOM 2303 C C . ILE A 1 280 ? -4.068 -1.350 1.129 1.00 97.94 280 ILE A C 1
ATOM 2305 O O . ILE A 1 280 ? -3.538 -0.336 0.680 1.00 97.94 280 ILE A O 1
ATOM 2309 N N . HIS A 1 281 ? -4.475 -1.461 2.387 1.00 98.31 281 HIS A N 1
ATOM 2310 C CA . HIS A 1 281 ? -4.320 -0.426 3.396 1.00 98.31 281 HIS A CA 1
ATOM 2311 C C . HIS A 1 281 ? -3.299 -0.873 4.441 1.00 98.31 281 HIS A C 1
ATOM 2313 O O . HIS A 1 281 ? -3.448 -1.959 4.999 1.00 98.31 281 HIS A O 1
ATOM 2319 N N . GLY A 1 282 ? -2.306 -0.046 4.741 1.00 98.19 282 GLY A N 1
ATOM 2320 C CA . GLY A 1 282 ? -1.404 -0.227 5.876 1.00 98.19 282 GLY A CA 1
ATOM 2321 C C . GLY A 1 282 ? -1.893 0.566 7.085 1.00 98.19 282 GLY A C 1
ATOM 2322 O O . GLY A 1 282 ? -2.206 1.749 6.965 1.00 98.19 282 GLY A O 1
ATOM 2323 N N . TRP A 1 283 ? -1.959 -0.076 8.247 1.00 98.19 283 TRP A N 1
ATOM 2324 C CA . TRP A 1 283 ? -2.276 0.549 9.529 1.00 98.19 283 TRP A CA 1
ATOM 2325 C C . TRP A 1 283 ? -1.066 0.413 10.440 1.00 98.19 283 TRP A C 1
ATOM 2327 O O . TRP A 1 283 ? -0.777 -0.682 10.913 1.00 98.19 283 TRP A O 1
ATOM 2337 N N . ILE A 1 284 ? -0.360 1.511 10.691 1.00 98.00 284 ILE A N 1
ATOM 2338 C CA . ILE A 1 284 ? 0.716 1.540 11.680 1.00 98.00 284 ILE A CA 1
ATOM 2339 C C . ILE A 1 284 ? 0.087 1.852 13.035 1.00 98.00 284 ILE A C 1
ATOM 2341 O O . ILE A 1 284 ? -0.478 2.933 13.253 1.00 98.00 284 ILE A O 1
ATOM 2345 N N . LEU A 1 285 ? 0.164 0.864 13.916 1.00 97.50 285 LEU A N 1
ATOM 2346 C CA . LEU A 1 285 ? -0.581 0.793 15.158 1.00 97.50 285 LEU A CA 1
ATOM 2347 C C . LEU A 1 285 ? 0.228 1.282 16.350 1.00 97.50 285 LEU A C 1
ATOM 2349 O O . LEU A 1 285 ? -0.400 1.645 17.328 1.00 97.50 285 LEU A O 1
ATOM 2353 N N . ASP A 1 286 ? 1.561 1.336 16.298 1.00 96.38 286 ASP A N 1
ATOM 2354 C CA . ASP A 1 286 ? 2.404 1.778 17.415 1.00 96.38 286 ASP A CA 1
ATOM 2355 C C . ASP A 1 286 ? 1.900 3.086 18.055 1.00 96.38 286 ASP A C 1
ATOM 2357 O O . ASP A 1 286 ? 1.581 4.052 17.355 1.00 96.38 286 ASP A O 1
ATOM 2361 N N . LYS A 1 287 ? 1.895 3.172 19.394 1.00 95.06 287 LYS A N 1
ATOM 2362 C CA . LYS A 1 287 ? 1.440 4.368 20.134 1.00 95.06 287 LYS A CA 1
ATOM 2363 C C . LYS A 1 287 ? 2.067 5.672 19.623 1.00 95.06 287 LYS A C 1
ATOM 2365 O O . LYS A 1 287 ? 1.360 6.657 19.420 1.00 95.06 287 LYS A O 1
ATOM 2370 N N . LYS A 1 288 ? 3.376 5.662 19.333 1.00 95.06 288 LYS A N 1
ATOM 2371 C CA . LYS A 1 288 ? 4.094 6.811 18.749 1.00 95.06 288 LYS A CA 1
ATOM 2372 C C . LYS A 1 288 ? 3.537 7.211 17.379 1.00 95.06 288 LYS A C 1
ATOM 2374 O O . LYS A 1 288 ? 3.359 8.396 17.114 1.00 95.06 288 LYS A O 1
ATOM 2379 N N . ALA A 1 289 ? 3.227 6.240 16.520 1.00 96.44 289 ALA A N 1
ATOM 2380 C CA . ALA A 1 289 ? 2.598 6.506 15.232 1.00 96.44 289 ALA A CA 1
ATOM 2381 C C . ALA A 1 289 ? 1.180 7.065 15.421 1.00 96.44 289 ALA A C 1
ATOM 2383 O O . ALA A 1 289 ? 0.812 8.027 14.742 1.00 96.44 289 ALA A O 1
ATOM 2384 N N . ARG A 1 290 ? 0.411 6.534 16.387 1.00 95.75 290 ARG A N 1
ATOM 2385 C CA . ARG A 1 290 ? -0.943 7.018 16.694 1.00 95.75 290 ARG A CA 1
ATOM 2386 C C . ARG A 1 290 ? -0.964 8.480 17.135 1.00 95.75 290 ARG A C 1
ATOM 2388 O O . ARG A 1 290 ? -1.816 9.258 16.703 1.00 95.75 290 ARG A O 1
ATOM 2395 N N . GLU A 1 291 ? -0.023 8.858 17.985 1.00 95.31 291 GLU A N 1
ATOM 2396 C CA . GLU A 1 291 ? 0.042 10.190 18.595 1.00 95.31 291 GLU A CA 1
ATOM 2397 C C . GLU A 1 291 ? 0.755 11.224 17.711 1.00 95.31 291 GLU A C 1
ATOM 2399 O O . GLU A 1 291 ? 0.634 12.423 17.968 1.00 95.31 291 GLU A O 1
ATOM 2404 N N . SER A 1 292 ? 1.402 10.780 16.625 1.00 96.31 292 SER A N 1
ATOM 2405 C CA . SER A 1 292 ? 2.154 11.650 15.717 1.00 96.31 292 SER A CA 1
ATOM 2406 C C . SER A 1 292 ? 1.353 12.853 15.206 1.00 96.31 292 SER A C 1
ATOM 2408 O O . SER A 1 292 ? 0.140 12.781 14.926 1.00 96.31 292 SER A O 1
ATOM 2410 N N . ASN A 1 293 ? 2.036 13.989 15.101 1.00 95.56 293 ASN A N 1
ATOM 2411 C CA . ASN A 1 293 ? 1.495 15.231 14.559 1.00 95.56 293 ASN A CA 1
ATOM 2412 C C . ASN A 1 293 ? 1.510 15.227 13.018 1.00 95.56 293 ASN A C 1
ATOM 2414 O O . ASN A 1 293 ? 1.881 14.243 12.378 1.00 95.56 293 ASN A O 1
ATOM 2418 N N . VAL A 1 294 ? 1.012 16.301 12.406 1.00 96.25 294 VAL A N 1
ATOM 2419 C CA . VAL A 1 294 ? 0.889 16.379 10.942 1.00 96.25 294 VAL A CA 1
ATOM 2420 C C . VAL A 1 294 ? 2.266 16.504 10.291 1.00 96.25 294 VAL A C 1
ATOM 2422 O O . VAL A 1 294 ? 2.501 15.910 9.244 1.00 96.25 294 VAL A O 1
ATOM 2425 N N . GLU A 1 295 ? 3.188 17.227 10.916 1.00 96.12 295 GLU A N 1
ATOM 2426 C CA . GLU A 1 295 ? 4.546 17.447 10.427 1.00 96.12 295 GLU A CA 1
ATOM 2427 C C . GLU A 1 295 ? 5.337 16.134 10.353 1.00 96.12 295 GLU A C 1
ATOM 2429 O O . GLU A 1 295 ? 5.932 15.826 9.323 1.00 96.12 295 GLU A O 1
ATOM 2434 N N . GLU A 1 296 ? 5.277 15.313 11.401 1.00 95.75 296 GLU A N 1
ATOM 2435 C CA . GLU A 1 296 ? 5.872 13.973 11.437 1.00 95.75 296 GLU A CA 1
ATOM 2436 C C . GLU A 1 296 ? 5.275 13.068 10.353 1.00 95.75 296 GLU A C 1
ATOM 2438 O O . GLU A 1 296 ? 5.996 12.319 9.689 1.00 95.75 296 GLU A O 1
ATOM 2443 N N . ARG A 1 297 ? 3.959 13.165 10.121 1.00 96.62 297 ARG A N 1
ATOM 2444 C CA . ARG A 1 297 ? 3.289 12.391 9.070 1.00 96.62 297 ARG A CA 1
ATOM 2445 C C . ARG A 1 297 ? 3.714 12.806 7.674 1.00 96.62 297 ARG A C 1
ATOM 2447 O O . ARG A 1 297 ? 3.889 11.932 6.827 1.00 96.62 297 ARG A O 1
ATOM 2454 N N . ILE A 1 298 ? 3.902 14.105 7.444 1.00 96.44 298 ILE A N 1
ATOM 2455 C CA . ILE A 1 298 ? 4.448 14.627 6.187 1.00 96.44 298 ILE A CA 1
ATOM 2456 C C . ILE A 1 298 ? 5.842 14.052 5.960 1.00 96.44 298 ILE A C 1
ATOM 2458 O O . ILE A 1 298 ? 6.089 13.542 4.878 1.00 96.44 298 ILE A O 1
ATOM 2462 N N . VAL A 1 299 ? 6.716 14.045 6.971 1.00 96.00 299 VAL A N 1
ATOM 2463 C CA . VAL A 1 299 ? 8.076 13.494 6.834 1.00 96.00 299 VAL A CA 1
ATOM 2464 C C . VAL A 1 299 ? 8.049 12.023 6.409 1.00 96.00 299 VAL A C 1
ATOM 2466 O O . VAL A 1 299 ? 8.739 11.653 5.461 1.00 96.00 299 VAL A O 1
ATOM 2469 N N . ILE A 1 300 ? 7.228 11.193 7.061 1.00 94.44 300 ILE A N 1
ATOM 2470 C CA . ILE A 1 300 ? 7.080 9.773 6.697 1.00 94.44 300 ILE A CA 1
ATOM 2471 C C . ILE A 1 300 ? 6.508 9.624 5.282 1.00 94.44 300 ILE A C 1
ATOM 2473 O O . ILE A 1 300 ? 7.031 8.863 4.472 1.00 94.44 300 ILE A O 1
ATOM 2477 N N . THR A 1 301 ? 5.443 10.362 4.969 1.00 94.19 301 THR A N 1
ATOM 2478 C CA . THR A 1 301 ? 4.752 10.259 3.676 1.00 94.19 301 THR A CA 1
ATOM 2479 C C . THR A 1 301 ? 5.649 10.722 2.527 1.00 94.19 301 THR A C 1
ATOM 2481 O O . THR A 1 301 ? 5.740 10.048 1.499 1.00 94.19 301 THR A O 1
ATOM 2484 N N . ASP A 1 302 ? 6.350 11.842 2.699 1.00 92.62 302 ASP A N 1
ATOM 2485 C CA . ASP A 1 302 ? 7.245 12.418 1.695 1.00 92.62 302 ASP A CA 1
ATOM 2486 C C . ASP A 1 302 ? 8.470 11.533 1.457 1.00 92.62 302 ASP A C 1
ATOM 2488 O O . ASP A 1 302 ? 8.920 11.426 0.316 1.00 92.62 302 ASP A O 1
ATOM 2492 N N . PHE A 1 303 ? 8.972 10.845 2.490 1.00 93.56 303 PHE A N 1
ATOM 2493 C CA . PHE A 1 303 ? 10.070 9.886 2.343 1.00 93.56 303 PHE A CA 1
ATOM 2494 C C . PHE A 1 303 ? 9.737 8.791 1.323 1.00 93.56 303 PHE A C 1
ATOM 2496 O O . PHE A 1 303 ? 10.573 8.448 0.491 1.00 93.56 303 PHE A O 1
ATOM 2503 N N . PHE A 1 304 ? 8.500 8.288 1.333 1.00 93.56 304 PHE A N 1
ATOM 2504 C CA . PHE A 1 304 ? 8.032 7.281 0.377 1.00 93.56 304 PHE A CA 1
ATOM 2505 C C . PHE A 1 304 ? 7.482 7.871 -0.930 1.00 93.56 304 PHE A C 1
ATOM 2507 O O . PHE A 1 304 ? 7.272 7.139 -1.898 1.00 93.56 304 PHE A O 1
ATOM 2514 N N . SER A 1 305 ? 7.286 9.189 -1.007 1.00 91.31 305 SER A N 1
ATOM 2515 C CA . SER A 1 305 ? 6.745 9.879 -2.186 1.00 91.31 305 SER A CA 1
ATOM 2516 C C . SER A 1 305 ? 7.838 10.185 -3.217 1.00 91.31 305 SER A C 1
ATOM 2518 O O . SER A 1 305 ? 8.137 11.336 -3.536 1.00 91.31 305 SER A O 1
ATOM 2520 N N . VAL A 1 306 ? 8.447 9.128 -3.760 1.00 91.88 306 VAL A N 1
ATOM 2521 C CA . VAL A 1 306 ? 9.574 9.220 -4.708 1.00 91.88 306 VAL A CA 1
ATOM 2522 C C . VAL A 1 306 ? 9.157 9.791 -6.068 1.00 91.88 306 VAL A C 1
ATOM 2524 O O . VAL A 1 306 ? 9.946 10.466 -6.736 1.00 91.88 306 VAL A O 1
ATOM 2527 N N . LEU A 1 307 ? 7.919 9.537 -6.498 1.00 90.31 307 LEU A N 1
ATOM 2528 C CA . LEU A 1 307 ? 7.400 10.041 -7.766 1.00 90.31 307 LEU A CA 1
ATOM 2529 C C . LEU A 1 307 ? 6.989 11.511 -7.616 1.00 90.31 307 LEU A C 1
ATOM 2531 O O . LEU A 1 307 ? 6.113 11.849 -6.822 1.00 90.31 307 LEU A O 1
ATOM 2535 N N . GLN A 1 308 ? 7.574 12.389 -8.432 1.00 82.56 308 GLN A N 1
ATOM 2536 C CA . GLN A 1 308 ? 7.229 13.809 -8.448 1.00 82.56 308 GLN A CA 1
ATOM 2537 C C . GLN A 1 308 ? 5.771 14.019 -8.876 1.00 82.56 308 GLN A C 1
ATOM 2539 O O . GLN A 1 308 ? 5.318 13.499 -9.899 1.00 82.56 308 GLN A O 1
ATOM 2544 N N . SER A 1 309 ? 5.045 14.838 -8.117 1.00 73.25 309 SER A N 1
ATOM 2545 C CA . SER A 1 309 ? 3.690 15.259 -8.469 1.00 73.25 309 SER A CA 1
ATOM 2546 C C . SER A 1 309 ? 3.713 16.167 -9.706 1.00 73.25 309 SER A C 1
ATOM 2548 O O . SER A 1 309 ? 4.488 17.122 -9.771 1.00 73.25 309 SER A O 1
ATOM 2550 N N . GLY A 1 310 ? 2.843 15.910 -10.685 1.00 69.00 310 GLY A N 1
ATOM 2551 C CA . GLY A 1 310 ? 2.705 16.753 -11.874 1.00 69.00 310 GLY A CA 1
ATOM 2552 C C . GLY A 1 310 ? 2.150 16.009 -13.087 1.00 69.00 310 GLY A C 1
ATOM 2553 O O . GLY A 1 310 ? 1.917 14.807 -13.042 1.00 69.00 310 GLY A O 1
ATOM 2554 N N . HIS A 1 311 ? 1.958 16.740 -14.189 1.00 70.31 311 HIS A N 1
ATOM 2555 C CA . HIS A 1 311 ? 1.462 16.194 -15.464 1.00 70.31 311 HIS A CA 1
ATOM 2556 C C . HIS A 1 311 ? 2.573 15.587 -16.338 1.00 70.31 311 HIS A C 1
ATOM 2558 O O . HIS A 1 311 ? 2.300 15.076 -17.423 1.00 70.31 311 HIS A O 1
ATOM 2564 N N . ASN A 1 312 ? 3.831 15.671 -15.896 1.00 77.94 312 ASN A N 1
ATOM 2565 C CA . ASN A 1 312 ? 4.952 15.093 -16.623 1.00 77.94 312 ASN A CA 1
ATOM 2566 C C . ASN A 1 312 ? 4.875 13.569 -16.560 1.00 77.94 312 ASN A C 1
ATOM 2568 O O . ASN A 1 312 ? 4.724 12.991 -15.485 1.00 77.94 312 ASN A O 1
ATOM 2572 N N . LYS A 1 313 ? 5.030 12.916 -17.714 1.00 81.69 313 LYS A N 1
ATOM 2573 C CA . LYS A 1 313 ? 5.026 11.450 -17.780 1.00 81.69 313 LYS A CA 1
ATOM 2574 C C . LYS A 1 313 ? 6.282 10.839 -17.155 1.00 81.69 313 LYS A C 1
ATOM 2576 O O . LYS A 1 313 ? 6.204 9.745 -16.609 1.00 81.69 313 LYS A O 1
ATOM 2581 N N . LYS A 1 314 ? 7.406 11.568 -17.172 1.00 87.56 314 LYS A N 1
ATOM 2582 C CA . LYS A 1 314 ? 8.600 11.267 -16.372 1.00 87.56 314 LYS A CA 1
ATOM 2583 C C . LYS A 1 314 ? 8.505 11.946 -15.014 1.00 87.56 314 LYS A C 1
ATOM 2585 O O . LYS A 1 314 ? 8.584 13.172 -14.936 1.00 87.56 314 LYS A O 1
ATOM 2590 N N . ARG A 1 315 ? 8.334 11.146 -13.958 1.00 86.56 315 ARG A N 1
ATOM 2591 C CA . ARG A 1 315 ? 8.155 11.631 -12.578 1.00 86.56 315 ARG A CA 1
ATOM 2592 C C . ARG A 1 315 ? 9.321 11.287 -11.664 1.00 86.56 315 ARG A C 1
ATOM 2594 O O . ARG A 1 315 ? 9.385 11.799 -10.553 1.00 86.56 315 ARG A O 1
ATOM 2601 N N . VAL A 1 316 ? 10.250 10.454 -12.118 1.00 89.44 316 VAL A N 1
ATOM 2602 C CA . VAL A 1 316 ? 11.450 10.096 -11.361 1.00 89.44 316 VAL A CA 1
ATOM 2603 C C . VAL A 1 316 ? 12.658 10.760 -12.012 1.00 89.44 316 VAL A C 1
ATOM 2605 O O . VAL A 1 316 ? 12.917 10.584 -13.203 1.00 89.44 316 VAL A O 1
ATOM 2608 N N . LYS A 1 317 ? 13.374 11.568 -11.226 1.00 86.44 317 LYS A N 1
ATOM 2609 C CA . LYS A 1 317 ? 14.669 12.141 -11.603 1.00 86.44 317 LYS A CA 1
ATOM 2610 C C . LYS A 1 317 ? 15.590 12.105 -10.397 1.00 86.44 317 LYS A C 1
ATOM 2612 O O . LYS A 1 317 ? 15.330 12.790 -9.405 1.00 86.44 317 LYS A O 1
ATOM 2617 N N . PHE A 1 318 ? 16.655 11.321 -10.481 1.00 85.44 318 PHE A N 1
ATOM 2618 C CA . PHE A 1 318 ? 17.586 11.147 -9.379 1.00 85.44 318 PHE A CA 1
ATOM 2619 C C . PHE A 1 318 ? 18.758 12.120 -9.463 1.00 85.44 318 PHE A C 1
ATOM 2621 O O . PHE A 1 318 ? 19.260 12.466 -10.532 1.00 85.44 318 PHE A O 1
ATOM 2628 N N . ARG A 1 319 ? 19.211 12.571 -8.291 1.00 77.06 319 ARG A N 1
ATOM 2629 C CA . ARG A 1 319 ? 20.479 13.291 -8.124 1.00 77.06 319 ARG A CA 1
ATOM 2630 C C . ARG A 1 319 ? 21.512 12.345 -7.514 1.00 77.06 319 ARG A C 1
ATOM 2632 O O . ARG A 1 319 ? 21.180 11.238 -7.105 1.00 77.06 319 ARG A O 1
ATOM 2639 N N . ARG A 1 320 ? 22.784 12.751 -7.510 1.00 71.00 320 ARG A N 1
ATOM 2640 C CA . ARG A 1 320 ? 23.838 12.010 -6.802 1.00 71.00 320 ARG A CA 1
ATOM 2641 C C . ARG A 1 320 ? 23.973 12.522 -5.359 1.00 71.00 320 ARG A C 1
ATOM 2643 O O . ARG A 1 320 ? 23.896 13.740 -5.190 1.00 71.00 320 ARG A O 1
ATOM 2650 N N . PRO A 1 321 ? 24.303 11.642 -4.393 1.00 79.06 321 PRO A N 1
ATOM 2651 C CA . PRO A 1 321 ? 24.235 10.169 -4.463 1.00 79.06 321 PRO A CA 1
ATOM 2652 C C . PRO A 1 321 ? 22.779 9.657 -4.510 1.00 79.06 321 PRO A C 1
ATOM 2654 O O . PRO A 1 321 ? 21.855 10.430 -4.269 1.00 79.06 321 PRO A O 1
ATOM 2657 N N . LEU A 1 322 ? 22.570 8.378 -4.866 1.00 82.56 322 LEU A N 1
ATOM 2658 C CA . LEU A 1 322 ? 21.237 7.767 -4.738 1.00 82.56 322 LEU A CA 1
ATOM 2659 C C . LEU A 1 322 ? 20.863 7.689 -3.258 1.00 82.56 322 LEU A C 1
ATOM 2661 O O . LEU A 1 322 ? 21.712 7.409 -2.416 1.00 82.56 322 LEU A O 1
ATOM 2665 N N . HIS A 1 323 ? 19.593 7.941 -2.959 1.00 86.12 323 HIS A N 1
ATOM 2666 C CA . HIS A 1 323 ? 19.087 7.829 -1.599 1.00 86.12 323 HIS A CA 1
ATOM 2667 C C . HIS A 1 323 ? 19.047 6.346 -1.166 1.00 86.12 323 HIS A C 1
ATOM 2669 O O . HIS A 1 323 ? 18.611 5.530 -1.984 1.00 86.12 323 HIS A O 1
ATOM 2675 N N . PRO A 1 324 ? 19.412 5.998 0.087 1.00 87.81 324 PRO A N 1
ATOM 2676 C CA . PRO A 1 324 ? 19.382 4.625 0.610 1.00 87.81 324 PRO A CA 1
ATOM 2677 C C . PRO A 1 324 ? 18.075 3.867 0.338 1.00 87.81 324 PRO A C 1
ATOM 2679 O O . PRO A 1 324 ? 18.098 2.791 -0.242 1.00 87.81 324 PRO A O 1
ATOM 2682 N N . LEU A 1 325 ? 16.919 4.503 0.577 1.00 89.81 325 LEU A N 1
ATOM 2683 C CA . LEU A 1 325 ? 15.594 3.982 0.186 1.00 89.81 325 LEU A CA 1
ATOM 2684 C C . LEU A 1 325 ? 15.543 3.402 -1.241 1.00 89.81 325 LEU A C 1
ATOM 2686 O O . LEU A 1 325 ? 14.882 2.396 -1.483 1.00 89.81 325 LEU A O 1
ATOM 2690 N N . ILE A 1 326 ? 16.207 4.047 -2.201 1.00 89.81 326 ILE A N 1
ATOM 2691 C CA . ILE A 1 326 ? 16.231 3.585 -3.588 1.00 89.81 326 ILE A CA 1
ATOM 2692 C C . ILE A 1 326 ? 17.244 2.460 -3.754 1.00 89.81 326 ILE A C 1
ATOM 2694 O O . ILE A 1 326 ? 16.886 1.428 -4.313 1.00 89.81 326 ILE A O 1
ATOM 2698 N N . SER A 1 327 ? 18.481 2.626 -3.276 1.00 87.06 327 SER A N 1
ATOM 2699 C CA . SER A 1 327 ? 19.518 1.597 -3.434 1.00 87.06 327 SER A CA 1
ATOM 2700 C C . SER A 1 327 ? 19.130 0.278 -2.768 1.00 87.06 327 SER A C 1
ATOM 2702 O O . SER A 1 327 ? 19.285 -0.776 -3.378 1.00 87.06 327 SER A O 1
ATOM 2704 N N . ASP A 1 328 ? 18.544 0.339 -1.574 1.00 85.88 328 ASP A N 1
ATOM 2705 C CA . ASP A 1 328 ? 18.229 -0.826 -0.742 1.00 85.88 328 ASP A CA 1
ATOM 2706 C C . ASP A 1 328 ? 17.059 -1.651 -1.299 1.00 85.88 328 ASP A C 1
ATOM 2708 O O . ASP A 1 328 ? 16.895 -2.824 -0.955 1.00 85.88 328 ASP A O 1
ATOM 2712 N N . ASN A 1 329 ? 16.239 -1.044 -2.165 1.00 89.88 329 ASN A N 1
ATOM 2713 C CA . ASN A 1 329 ? 15.063 -1.673 -2.771 1.00 89.88 329 ASN A CA 1
ATOM 2714 C C . ASN A 1 329 ? 15.177 -1.821 -4.292 1.00 89.88 329 ASN A C 1
ATOM 2716 O O . ASN A 1 329 ? 14.263 -2.363 -4.919 1.00 89.88 329 ASN A O 1
ATOM 2720 N N . PHE A 1 330 ? 16.275 -1.362 -4.904 1.00 88.50 330 PHE A N 1
ATOM 2721 C CA . PHE A 1 330 ? 16.419 -1.359 -6.357 1.00 88.50 330 PHE A CA 1
ATOM 2722 C C . PHE A 1 330 ? 16.394 -2.772 -6.937 1.00 88.50 330 PHE A C 1
ATOM 2724 O O . PHE A 1 330 ? 15.694 -3.001 -7.919 1.00 88.50 330 PHE A O 1
ATOM 2731 N N . GLN A 1 331 ? 17.088 -3.723 -6.305 1.00 86.31 331 GLN A N 1
ATOM 2732 C CA . GLN A 1 331 ? 17.126 -5.111 -6.766 1.00 86.31 331 GLN A CA 1
ATOM 2733 C C . GLN A 1 331 ? 15.723 -5.736 -6.794 1.00 86.31 331 GLN A C 1
ATOM 2735 O O . GLN A 1 331 ? 15.296 -6.247 -7.826 1.00 86.31 331 GLN A O 1
ATOM 2740 N N . LEU A 1 332 ? 14.964 -5.592 -5.701 1.00 88.00 332 LEU A N 1
ATOM 2741 C CA . LEU A 1 332 ? 13.575 -6.054 -5.617 1.00 88.00 332 LEU A CA 1
ATOM 2742 C C . LEU A 1 332 ? 12.690 -5.387 -6.684 1.00 88.00 332 LEU A C 1
ATOM 2744 O O . LEU A 1 332 ? 11.889 -6.043 -7.348 1.00 88.00 332 LEU A O 1
ATOM 2748 N N . CYS A 1 333 ? 12.845 -4.074 -6.873 1.00 93.94 333 CYS A N 1
ATOM 2749 C CA . CYS A 1 333 ? 12.121 -3.333 -7.901 1.00 93.94 333 CYS A CA 1
ATOM 2750 C C . CYS A 1 333 ? 12.474 -3.809 -9.312 1.00 93.94 333 CYS A C 1
ATOM 2752 O O . CYS A 1 333 ? 11.598 -3.903 -10.165 1.00 93.94 333 CYS A O 1
ATOM 2754 N N . LEU A 1 334 ? 13.740 -4.109 -9.580 1.00 91.12 334 LEU A N 1
ATOM 2755 C CA . LEU A 1 334 ? 14.179 -4.556 -10.890 1.00 91.12 334 LEU A CA 1
ATOM 2756 C C . LEU A 1 334 ? 13.687 -5.968 -11.207 1.00 91.12 334 LEU A C 1
ATOM 2758 O O . LEU A 1 334 ? 13.211 -6.199 -12.318 1.00 91.12 334 LEU A O 1
ATOM 2762 N N . GLU A 1 335 ? 13.784 -6.895 -10.255 1.00 85.81 335 GLU A N 1
ATOM 2763 C CA . GLU A 1 335 ? 13.243 -8.252 -10.397 1.00 85.81 335 GLU A CA 1
ATOM 2764 C C . GLU A 1 335 ? 11.757 -8.190 -10.745 1.00 85.81 335 GLU A C 1
ATOM 2766 O O . GLU A 1 335 ? 11.321 -8.753 -11.752 1.00 85.81 335 GLU A O 1
ATOM 2771 N N . PHE A 1 336 ? 11.007 -7.381 -9.994 1.00 92.56 336 PHE A N 1
ATOM 2772 C CA . PHE A 1 336 ? 9.608 -7.113 -10.285 1.00 92.56 336 PHE A CA 1
ATOM 2773 C C . PHE A 1 336 ? 9.404 -6.480 -11.665 1.00 92.56 336 PHE A C 1
ATOM 2775 O O . PHE A 1 336 ? 8.497 -6.866 -12.400 1.00 92.56 336 PHE A O 1
ATOM 2782 N N . PHE A 1 337 ? 10.219 -5.493 -12.040 1.00 95.19 337 PHE A N 1
ATOM 2783 C CA . PHE A 1 337 ? 10.098 -4.826 -13.332 1.00 95.19 337 PHE A CA 1
ATOM 2784 C C . PHE A 1 337 ? 10.263 -5.824 -14.481 1.00 95.19 337 PHE A C 1
ATOM 2786 O O . PHE A 1 337 ? 9.477 -5.815 -15.427 1.00 95.19 337 PHE A O 1
ATOM 2793 N N . VAL A 1 338 ? 11.247 -6.717 -14.399 1.00 87.94 338 VAL A N 1
ATOM 2794 C CA . VAL A 1 338 ? 11.481 -7.723 -15.437 1.00 87.94 338 VAL A CA 1
ATOM 2795 C C . VAL A 1 338 ? 10.366 -8.771 -15.446 1.00 87.94 338 VAL A C 1
ATOM 2797 O O . VAL A 1 338 ? 9.766 -9.008 -16.494 1.00 87.94 338 VAL A O 1
ATOM 2800 N N . GLU A 1 339 ? 10.049 -9.375 -14.301 1.00 85.38 339 GLU A N 1
ATOM 2801 C CA . GLU A 1 339 ? 9.046 -10.442 -14.225 1.00 85.38 339 GLU A CA 1
ATOM 2802 C C . GLU A 1 339 ? 7.639 -9.919 -14.540 1.00 85.38 339 GLU A C 1
ATOM 2804 O O . GLU A 1 339 ? 6.919 -10.462 -15.378 1.00 85.38 339 GLU A O 1
ATOM 2809 N N . VAL A 1 340 ? 7.236 -8.832 -13.892 1.00 89.56 340 VAL A N 1
ATOM 2810 C CA . VAL A 1 340 ? 5.859 -8.349 -13.949 1.00 89.56 340 VAL A CA 1
ATOM 2811 C C . VAL A 1 340 ? 5.677 -7.360 -15.086 1.00 89.56 340 VAL A C 1
ATOM 2813 O O . VAL A 1 340 ? 4.817 -7.579 -15.935 1.00 89.56 340 VAL A O 1
ATOM 2816 N N . CYS A 1 341 ? 6.463 -6.283 -15.145 1.00 95.06 341 CYS A N 1
ATOM 2817 C CA . CYS A 1 341 ? 6.240 -5.238 -16.150 1.00 95.06 341 CYS A CA 1
ATOM 2818 C C . CYS A 1 341 ? 6.633 -5.720 -17.557 1.00 95.06 341 CYS A C 1
ATOM 2820 O O . CYS A 1 341 ? 5.849 -5.604 -18.497 1.00 95.06 341 CYS A O 1
ATOM 2822 N N . ILE A 1 342 ? 7.829 -6.287 -17.719 1.00 91.50 342 ILE A N 1
ATOM 2823 C CA . ILE A 1 342 ? 8.334 -6.689 -19.036 1.00 91.50 342 ILE A CA 1
ATOM 2824 C C . ILE A 1 342 ? 7.713 -8.004 -19.510 1.00 91.50 342 ILE A C 1
ATOM 2826 O O . ILE A 1 342 ? 7.332 -8.086 -20.676 1.00 91.50 342 ILE A O 1
ATOM 2830 N N . VAL A 1 343 ? 7.595 -9.022 -18.652 1.00 86.69 343 VAL A N 1
ATOM 2831 C CA . VAL A 1 343 ? 7.108 -10.348 -19.072 1.00 86.69 343 VAL A CA 1
ATOM 2832 C C . VAL A 1 343 ? 5.592 -10.493 -18.906 1.00 86.69 343 VAL A C 1
ATOM 2834 O O . VAL A 1 343 ? 4.901 -10.759 -19.888 1.00 86.69 343 VAL A O 1
ATOM 2837 N N . GLU A 1 344 ? 5.027 -10.317 -17.707 1.00 88.62 344 GLU A N 1
ATOM 2838 C CA . GLU A 1 344 ? 3.595 -10.599 -17.494 1.00 88.62 344 GLU A CA 1
ATOM 2839 C C . GLU A 1 344 ? 2.635 -9.548 -18.064 1.00 88.62 344 GLU A C 1
ATOM 2841 O O . GLU A 1 344 ? 1.551 -9.905 -18.551 1.00 88.62 344 GLU A O 1
ATOM 2846 N N . GLN A 1 345 ? 2.991 -8.269 -17.940 1.00 93.31 345 GLN A N 1
ATOM 2847 C CA . GLN A 1 345 ? 2.252 -7.125 -18.480 1.00 93.31 345 GLN A CA 1
ATOM 2848 C C . GLN A 1 345 ? 2.632 -6.862 -19.946 1.00 93.31 345 GLN A C 1
ATOM 2850 O O . GLN A 1 345 ? 1.908 -6.143 -20.628 1.00 93.31 345 GLN A O 1
ATOM 2855 N N . ASP A 1 346 ? 3.725 -7.453 -20.442 1.00 93.81 346 ASP A N 1
ATOM 2856 C CA . ASP A 1 346 ? 4.197 -7.285 -21.821 1.00 93.81 346 ASP A CA 1
ATOM 2857 C C . ASP A 1 346 ? 4.301 -5.795 -22.218 1.00 93.81 346 ASP A C 1
ATOM 2859 O O . ASP A 1 346 ? 3.849 -5.373 -23.283 1.00 93.81 346 ASP A O 1
ATOM 2863 N N . LEU A 1 347 ? 4.867 -4.987 -21.308 1.00 95.38 347 LEU A N 1
ATOM 2864 C CA . LEU A 1 347 ? 4.842 -3.520 -21.337 1.00 95.38 347 LEU A CA 1
ATOM 2865 C C . LEU A 1 347 ? 5.311 -2.908 -22.661 1.00 95.38 347 LEU A C 1
ATOM 2867 O O . LEU A 1 347 ? 4.802 -1.878 -23.078 1.00 95.38 347 LEU A O 1
ATOM 2871 N N . LEU A 1 348 ? 6.308 -3.494 -23.314 1.00 95.56 348 LEU A N 1
ATOM 2872 C CA . LEU A 1 348 ? 6.911 -2.935 -24.520 1.00 95.56 348 LEU A CA 1
ATOM 2873 C C . LEU A 1 348 ? 6.343 -3.568 -25.789 1.00 95.56 348 LEU A C 1
ATOM 2875 O O . LEU A 1 348 ? 7.034 -3.549 -26.802 1.00 95.56 348 LEU A O 1
ATOM 2879 N N . ASN A 1 349 ? 5.144 -4.156 -25.763 1.00 93.06 349 ASN A N 1
ATOM 2880 C CA . ASN A 1 349 ? 4.562 -4.833 -26.922 1.00 93.06 349 ASN A CA 1
ATOM 2881 C C . ASN A 1 349 ? 3.809 -3.898 -27.868 1.00 93.06 349 ASN A C 1
ATOM 2883 O O . ASN A 1 349 ? 4.055 -3.900 -29.076 1.00 93.06 349 ASN A O 1
ATOM 2887 N N . ASP A 1 350 ? 2.895 -3.105 -27.320 1.00 92.94 350 ASP A N 1
ATOM 2888 C CA . ASP A 1 350 ? 2.076 -2.167 -28.072 1.00 92.94 350 ASP A CA 1
ATOM 2889 C C . ASP A 1 350 ? 2.750 -0.800 -28.223 1.00 92.94 350 ASP A C 1
ATOM 2891 O O . ASP A 1 350 ? 3.579 -0.362 -27.425 1.00 92.94 350 ASP A O 1
ATOM 2895 N N . MET A 1 351 ? 2.370 -0.102 -29.292 1.00 94.81 351 MET A N 1
ATOM 2896 C CA . MET A 1 351 ? 2.979 1.176 -29.642 1.00 94.81 351 MET A CA 1
ATOM 2897 C C . MET A 1 351 ? 2.687 2.280 -28.625 1.00 94.81 351 MET A C 1
ATOM 2899 O O . MET A 1 351 ? 3.528 3.155 -28.448 1.00 94.81 351 MET A O 1
ATOM 2903 N N . GLU A 1 352 ? 1.527 2.263 -27.967 1.00 93.75 352 GLU A N 1
ATOM 2904 C CA . GLU A 1 352 ? 1.165 3.286 -26.982 1.00 93.75 352 GLU A CA 1
ATOM 2905 C C . GLU A 1 352 ? 2.091 3.210 -25.764 1.00 93.75 352 GLU A C 1
ATOM 2907 O O . GLU A 1 352 ? 2.704 4.212 -25.385 1.00 93.75 352 GLU A O 1
ATOM 2912 N N . ASN A 1 353 ? 2.288 2.008 -25.224 1.00 93.88 353 ASN A N 1
ATOM 2913 C CA . ASN A 1 353 ? 3.179 1.783 -24.096 1.00 93.88 353 ASN A CA 1
ATOM 2914 C C . ASN A 1 353 ? 4.656 1.963 -24.472 1.00 93.88 353 ASN A C 1
ATOM 2916 O O . ASN A 1 353 ? 5.415 2.523 -23.682 1.00 93.88 353 ASN A O 1
ATOM 2920 N N . ILE A 1 354 ? 5.073 1.594 -25.693 1.00 96.50 354 ILE A N 1
ATOM 2921 C CA . ILE A 1 354 ? 6.422 1.919 -26.193 1.00 96.50 354 ILE A CA 1
ATOM 2922 C C . ILE A 1 354 ? 6.649 3.435 -26.182 1.00 96.50 354 ILE A C 1
ATOM 2924 O O . ILE A 1 354 ? 7.688 3.893 -25.711 1.00 96.50 354 ILE A O 1
ATOM 2928 N N . LEU A 1 355 ? 5.697 4.228 -26.682 1.00 95.56 355 LEU A N 1
ATOM 2929 C CA . LEU A 1 355 ? 5.830 5.686 -26.689 1.00 95.56 355 LEU A CA 1
ATOM 2930 C C . LEU A 1 355 ? 5.879 6.247 -25.263 1.00 95.56 355 LEU A C 1
ATOM 2932 O O . LEU A 1 355 ? 6.732 7.084 -24.972 1.00 95.56 355 LEU A O 1
ATOM 2936 N N . PHE A 1 356 ? 5.038 5.741 -24.358 1.00 94.62 356 PHE A N 1
ATOM 2937 C CA . PHE A 1 356 ? 5.068 6.123 -22.944 1.00 94.62 356 PHE A CA 1
ATOM 2938 C C . PHE A 1 356 ? 6.401 5.763 -22.260 1.00 94.62 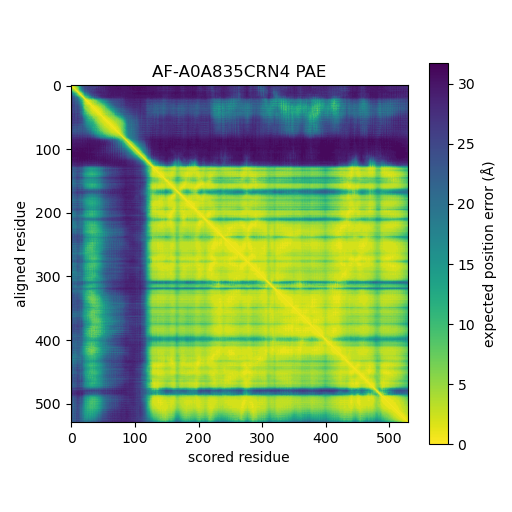356 PHE A C 1
ATOM 2940 O O . PHE A 1 356 ? 6.944 6.560 -21.490 1.00 94.62 356 PHE A O 1
ATOM 2947 N N . PHE A 1 357 ? 6.981 4.604 -22.580 1.00 96.69 357 PHE A N 1
ATOM 2948 C CA . PHE A 1 357 ? 8.316 4.213 -22.127 1.00 96.69 357 PHE A CA 1
ATOM 2949 C C . PHE A 1 357 ? 9.403 5.151 -22.663 1.00 96.69 357 PHE A C 1
ATOM 2951 O O . PHE A 1 357 ? 10.254 5.607 -21.902 1.00 96.69 357 PHE A O 1
ATOM 2958 N N . LEU A 1 358 ? 9.368 5.495 -23.952 1.00 96.62 358 LEU A N 1
ATOM 2959 C CA . LEU A 1 358 ? 10.360 6.388 -24.559 1.00 96.62 358 LEU A CA 1
ATOM 2960 C C . LEU A 1 358 ? 10.302 7.812 -23.994 1.00 96.62 358 LEU A C 1
ATOM 2962 O O . LEU A 1 358 ? 11.305 8.520 -24.018 1.00 96.62 358 LEU A O 1
ATOM 2966 N N . GLU A 1 359 ? 9.175 8.236 -23.425 1.00 94.62 359 GLU A N 1
ATOM 2967 C CA . GLU A 1 359 ? 9.088 9.518 -22.722 1.00 94.62 359 GLU A CA 1
ATOM 2968 C C . GLU A 1 359 ? 9.917 9.577 -21.434 1.00 94.62 359 GLU A C 1
ATOM 2970 O O . GLU A 1 359 ? 10.281 10.671 -20.997 1.00 94.62 359 GLU A O 1
ATOM 2975 N N . GLN A 1 360 ? 10.284 8.421 -20.878 1.00 94.12 360 GLN A N 1
ATOM 2976 C CA . GLN A 1 360 ? 11.194 8.312 -19.734 1.00 94.12 360 GLN A CA 1
ATOM 2977 C C . GLN A 1 360 ? 12.669 8.498 -20.140 1.00 94.12 360 GLN A C 1
ATOM 2979 O O . GLN A 1 360 ? 13.526 8.780 -19.298 1.00 94.12 360 GLN A O 1
ATOM 2984 N N . VAL A 1 361 ? 12.957 8.373 -21.439 1.00 95.06 361 VAL A N 1
ATOM 2985 C CA . VAL A 1 361 ? 14.294 8.408 -22.041 1.00 95.06 361 VAL A CA 1
ATOM 2986 C C . VAL A 1 361 ? 14.624 9.817 -22.569 1.00 95.06 361 VAL A C 1
ATOM 2988 O O . VAL A 1 361 ? 13.709 10.523 -23.025 1.00 95.06 361 VAL A O 1
ATOM 2991 N N . PRO A 1 362 ? 15.905 10.250 -22.542 1.00 93.69 362 PRO A N 1
ATOM 2992 C CA . PRO A 1 362 ? 16.354 11.479 -23.197 1.00 93.69 362 PRO A CA 1
ATOM 2993 C C . PRO A 1 362 ? 15.901 11.563 -24.653 1.00 93.69 362 PRO A C 1
ATOM 2995 O O . PRO A 1 362 ? 15.850 10.556 -25.367 1.00 93.69 362 PRO A O 1
ATOM 2998 N N . LYS A 1 363 ? 15.535 12.770 -25.090 1.00 93.88 363 LYS A N 1
ATOM 2999 C CA . LYS A 1 363 ? 14.905 13.008 -26.397 1.00 93.88 363 LYS A CA 1
ATOM 3000 C C . LYS A 1 363 ? 15.799 12.547 -27.549 1.00 93.88 363 LYS A C 1
ATOM 3002 O O . LYS A 1 363 ? 15.296 11.997 -28.524 1.00 93.88 363 LYS A O 1
ATOM 3007 N N . GLU A 1 364 ? 17.102 12.723 -27.388 1.00 93.50 364 GLU A N 1
ATOM 3008 C CA . GLU A 1 364 ? 18.178 12.391 -28.319 1.00 93.50 364 GLU A CA 1
ATOM 3009 C C . GLU A 1 364 ? 18.178 10.911 -28.712 1.00 93.50 364 GLU A C 1
ATOM 3011 O O . GLU A 1 364 ? 18.667 10.563 -29.780 1.00 93.50 364 GLU A O 1
ATOM 3016 N N . PHE A 1 365 ? 17.634 10.031 -27.866 1.00 95.00 365 PHE A N 1
ATOM 3017 C CA . PHE A 1 365 ? 17.679 8.583 -28.079 1.00 95.00 365 PHE A CA 1
ATOM 3018 C C . PHE A 1 365 ? 16.357 7.984 -28.552 1.00 95.00 365 PHE A C 1
ATOM 3020 O O . PHE A 1 365 ? 16.319 6.807 -28.910 1.00 95.00 365 PHE A O 1
ATOM 3027 N N . ARG A 1 366 ? 15.259 8.748 -28.525 1.00 96.19 366 ARG A N 1
ATOM 3028 C CA . ARG A 1 366 ? 13.908 8.192 -28.703 1.00 96.19 366 ARG A CA 1
ATOM 3029 C C . ARG A 1 366 ? 13.695 7.612 -30.096 1.00 96.19 366 ARG A C 1
ATOM 3031 O O . ARG A 1 366 ? 13.188 6.499 -30.199 1.00 96.19 366 ARG A O 1
ATOM 3038 N N . ASP A 1 367 ? 14.106 8.326 -31.141 1.00 97.31 367 ASP A N 1
ATOM 3039 C CA . ASP A 1 367 ? 13.892 7.903 -32.533 1.00 97.31 367 ASP A CA 1
ATOM 3040 C C . ASP A 1 367 ? 14.744 6.678 -32.903 1.00 97.31 367 ASP A C 1
ATOM 3042 O O . ASP A 1 367 ? 14.258 5.740 -33.552 1.00 97.31 367 ASP A O 1
ATOM 3046 N N . ASP A 1 368 ? 15.988 6.641 -32.422 1.00 96.50 368 ASP A N 1
ATOM 3047 C CA . ASP A 1 368 ? 16.907 5.515 -32.600 1.00 96.50 368 ASP A CA 1
ATOM 3048 C C . ASP A 1 368 ? 16.410 4.265 -31.866 1.00 96.50 368 ASP A C 1
ATOM 3050 O O . ASP A 1 368 ? 16.390 3.168 -32.433 1.00 96.50 368 ASP A O 1
ATOM 3054 N N . LEU A 1 369 ? 15.949 4.420 -30.620 1.00 97.12 369 LEU A N 1
ATOM 3055 C CA . LEU A 1 369 ? 15.354 3.326 -29.853 1.00 97.12 369 LEU A CA 1
ATOM 3056 C C . LEU A 1 369 ? 14.055 2.834 -30.488 1.00 97.12 369 LEU A C 1
ATOM 3058 O O . LEU A 1 369 ? 13.884 1.626 -30.639 1.00 97.12 369 LEU A O 1
ATOM 3062 N N . LEU A 1 370 ? 13.174 3.740 -30.921 1.00 97.25 370 LEU A N 1
ATOM 3063 C CA . LEU A 1 370 ? 11.929 3.388 -31.603 1.00 97.25 370 LEU A CA 1
ATOM 3064 C C . LEU A 1 370 ? 12.201 2.600 -32.888 1.00 97.25 370 LEU A C 1
ATOM 3066 O O . LEU A 1 370 ? 11.510 1.626 -33.185 1.00 97.25 370 LEU A O 1
ATOM 3070 N N . THR A 1 371 ? 13.220 2.999 -33.649 1.00 96.69 371 THR A N 1
ATOM 3071 C CA . THR A 1 371 ? 13.650 2.283 -34.855 1.00 96.69 371 THR A CA 1
ATOM 3072 C C . THR A 1 371 ? 14.243 0.922 -34.507 1.00 96.69 371 THR A C 1
ATOM 3074 O O . THR A 1 371 ? 13.871 -0.079 -35.121 1.00 96.69 371 THR A O 1
ATOM 3077 N N . GLY A 1 372 ? 15.099 0.853 -33.486 1.00 92.31 372 GLY A N 1
ATOM 3078 C CA . GLY A 1 372 ? 15.682 -0.395 -33.000 1.00 92.31 372 GLY A CA 1
ATOM 3079 C C . GLY A 1 372 ? 14.631 -1.394 -32.513 1.00 92.31 372 GLY A C 1
ATOM 3080 O O . GLY A 1 372 ? 14.665 -2.561 -32.904 1.00 92.31 372 GLY A O 1
ATOM 3081 N N . PHE A 1 373 ? 13.634 -0.935 -31.753 1.00 94.06 373 PHE A N 1
ATOM 3082 C CA . PHE A 1 373 ? 12.548 -1.762 -31.216 1.00 94.06 373 PHE A CA 1
ATOM 3083 C C . PHE A 1 373 ? 11.719 -2.468 -32.296 1.00 94.06 373 PHE A C 1
ATOM 3085 O O . PHE A 1 373 ? 11.188 -3.546 -32.022 1.00 94.06 373 PHE A O 1
ATOM 3092 N N . LYS A 1 374 ? 11.652 -1.932 -33.528 1.00 92.75 374 LYS A N 1
ATOM 3093 C CA . LYS A 1 374 ? 10.984 -2.590 -34.673 1.00 92.75 374 LYS A CA 1
ATOM 3094 C C . LYS A 1 374 ? 11.650 -3.907 -35.077 1.00 92.75 374 LYS A C 1
ATOM 3096 O O . LYS A 1 374 ? 11.000 -4.754 -35.683 1.00 92.75 374 LYS A O 1
ATOM 3101 N N . SER A 1 375 ? 12.931 -4.082 -34.749 1.00 90.00 375 SER A N 1
ATOM 3102 C CA . SER A 1 375 ? 13.689 -5.305 -35.048 1.00 90.00 375 SER A CA 1
ATOM 3103 C 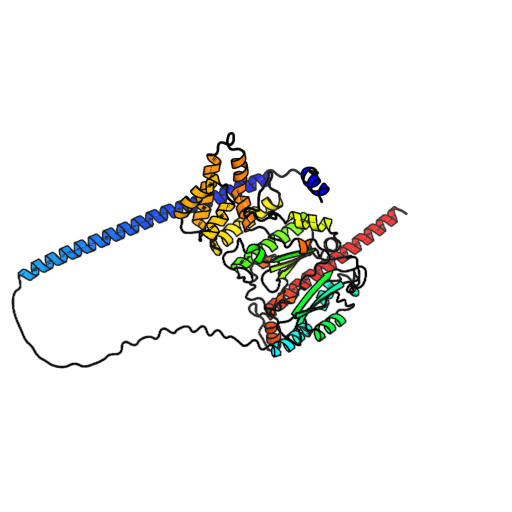C . SER A 1 375 ? 13.406 -6.442 -34.062 1.00 90.00 375 SER A C 1
ATOM 3105 O O . SER A 1 375 ? 13.807 -7.578 -34.307 1.00 90.00 375 SER A O 1
ATOM 3107 N N . TYR A 1 376 ? 12.706 -6.150 -32.965 1.00 87.44 376 TYR A N 1
ATOM 3108 C CA . TYR A 1 376 ? 12.424 -7.084 -31.881 1.00 87.44 376 TYR A CA 1
ATOM 3109 C C . TYR A 1 376 ? 10.924 -7.307 -31.739 1.00 87.44 376 TYR A C 1
ATOM 3111 O O . TYR A 1 376 ? 10.117 -6.430 -32.055 1.00 87.44 376 TYR A O 1
ATOM 3119 N N . LYS A 1 377 ? 10.539 -8.500 -31.281 1.00 86.00 377 LYS A N 1
ATOM 3120 C CA . LYS A 1 377 ? 9.132 -8.914 -31.209 1.00 86.00 377 LYS A CA 1
ATOM 3121 C C . LYS A 1 377 ? 8.576 -8.887 -29.797 1.00 86.00 377 LYS A C 1
ATOM 3123 O O . LYS A 1 377 ? 7.401 -8.582 -29.645 1.00 86.00 377 LYS A O 1
ATOM 3128 N N . THR A 1 378 ? 9.392 -9.211 -28.799 1.00 84.44 378 THR A N 1
ATOM 3129 C CA . THR A 1 378 ? 8.939 -9.328 -27.410 1.00 84.44 378 THR A CA 1
ATOM 3130 C C . THR A 1 378 ? 9.380 -8.134 -26.579 1.00 84.44 378 THR A C 1
ATOM 3132 O O . THR A 1 378 ? 10.400 -7.496 -26.867 1.00 84.44 378 THR A O 1
ATOM 3135 N N . SER A 1 379 ? 8.639 -7.860 -25.505 1.00 89.38 379 SER A N 1
ATOM 3136 C CA . SER A 1 379 ? 9.019 -6.829 -24.543 1.00 89.38 379 SER A CA 1
ATOM 3137 C C . SER A 1 379 ? 10.385 -7.092 -23.918 1.00 89.38 379 SER A C 1
ATOM 3139 O O . SER A 1 379 ? 11.183 -6.168 -23.781 1.00 89.38 379 SER A O 1
ATOM 3141 N N . PHE A 1 380 ? 10.692 -8.359 -23.627 1.00 84.69 380 PHE A N 1
ATOM 3142 C CA . PHE A 1 380 ? 11.991 -8.764 -23.095 1.00 84.69 380 PHE A CA 1
ATOM 3143 C C . PHE A 1 380 ? 13.138 -8.415 -24.051 1.00 84.69 380 PHE A C 1
ATOM 3145 O O . PHE A 1 380 ? 14.088 -7.753 -23.650 1.00 84.69 380 PHE A O 1
ATOM 3152 N N . GLN A 1 381 ? 13.016 -8.754 -25.340 1.00 83.44 381 GLN A N 1
ATOM 3153 C CA . GLN A 1 381 ? 14.025 -8.408 -26.346 1.00 83.44 381 GLN A CA 1
ATOM 3154 C C . GLN A 1 381 ? 14.223 -6.887 -26.478 1.00 83.44 381 GLN A C 1
ATOM 3156 O O . GLN A 1 381 ? 15.357 -6.421 -26.597 1.00 83.44 381 GLN A O 1
ATOM 3161 N N . ARG A 1 382 ? 13.135 -6.103 -26.447 1.00 92.06 382 ARG A N 1
ATOM 3162 C CA . ARG A 1 382 ? 13.196 -4.630 -26.517 1.00 92.06 382 ARG A CA 1
ATOM 3163 C C . ARG A 1 382 ? 13.846 -4.029 -25.273 1.00 92.06 382 ARG A C 1
ATOM 3165 O O . ARG A 1 382 ? 14.680 -3.137 -25.407 1.00 92.06 382 ARG A O 1
ATOM 3172 N N . TRP A 1 383 ? 13.532 -4.552 -24.089 1.00 92.25 383 TRP A N 1
ATOM 3173 C CA . TRP A 1 383 ? 14.184 -4.160 -22.840 1.00 92.25 383 TRP A CA 1
ATOM 3174 C C . TRP A 1 383 ? 15.683 -4.466 -22.864 1.00 92.25 383 TRP A C 1
ATOM 3176 O O . TRP A 1 383 ? 16.497 -3.578 -22.619 1.00 92.25 383 TRP A O 1
ATOM 3186 N N . SER A 1 384 ? 16.068 -5.685 -23.251 1.00 85.44 384 SER A N 1
ATOM 3187 C CA . SER A 1 384 ? 17.477 -6.053 -23.388 1.00 85.44 384 SER A CA 1
ATOM 3188 C C . SER A 1 384 ? 18.192 -5.155 -24.405 1.00 85.44 384 SER A C 1
ATOM 3190 O O . SER A 1 384 ? 19.284 -4.670 -24.125 1.00 85.44 384 SER A O 1
ATOM 3192 N N . TYR A 1 385 ? 17.572 -4.860 -25.556 1.00 89.69 385 TYR A N 1
ATOM 3193 C CA . TYR A 1 385 ? 18.138 -3.929 -26.538 1.00 89.69 385 TYR A CA 1
ATOM 3194 C C . TYR A 1 385 ? 18.324 -2.524 -25.960 1.00 89.69 385 TYR A C 1
ATOM 3196 O O . TYR A 1 385 ? 19.369 -1.918 -26.185 1.00 89.69 385 TYR A O 1
ATOM 3204 N N . PHE A 1 386 ? 17.350 -2.017 -25.199 1.00 95.38 386 PHE A N 1
ATOM 3205 C CA . PHE A 1 386 ? 17.470 -0.731 -24.515 1.00 95.38 386 PHE A CA 1
ATOM 3206 C C . PHE A 1 386 ? 18.672 -0.703 -23.563 1.00 95.38 386 PHE A C 1
ATOM 3208 O O . PHE A 1 386 ? 19.430 0.264 -23.601 1.00 95.38 386 PHE A O 1
ATOM 3215 N N . LEU A 1 387 ? 18.898 -1.760 -22.774 1.00 89.62 387 LEU A N 1
ATOM 3216 C CA . LEU A 1 387 ? 20.059 -1.850 -21.880 1.00 89.62 387 LEU A CA 1
ATOM 3217 C C . LEU A 1 387 ? 21.384 -1.790 -22.658 1.00 89.62 387 LEU A C 1
ATOM 3219 O O . LEU A 1 387 ? 22.268 -1.008 -22.306 1.00 89.62 387 LEU A O 1
ATOM 3223 N N . LEU A 1 388 ? 21.501 -2.549 -23.755 1.00 87.19 388 LEU A N 1
ATOM 3224 C CA . LEU A 1 388 ? 22.701 -2.531 -24.603 1.00 87.19 388 LEU A CA 1
ATOM 3225 C C . LEU A 1 388 ? 22.910 -1.172 -25.274 1.00 87.19 388 LEU A C 1
ATOM 3227 O O . LEU A 1 388 ? 24.030 -0.668 -25.372 1.00 87.19 388 LEU A O 1
ATOM 3231 N N . TYR A 1 389 ? 21.819 -0.581 -25.759 1.00 92.00 389 TYR A N 1
ATOM 3232 C CA . TYR A 1 389 ? 21.827 0.734 -26.375 1.00 92.00 389 TYR A CA 1
ATOM 3233 C C . TYR A 1 389 ? 22.298 1.786 -25.369 1.00 92.00 389 TYR A C 1
ATOM 3235 O O . TYR A 1 389 ? 23.217 2.543 -25.671 1.00 92.00 389 TYR A O 1
ATOM 3243 N N . HIS A 1 390 ? 21.721 1.802 -24.165 1.00 91.19 390 HIS A N 1
ATOM 3244 C CA . HIS A 1 390 ? 22.085 2.721 -23.089 1.00 91.19 390 HIS A CA 1
ATOM 3245 C C . HIS A 1 390 ? 23.566 2.615 -22.733 1.00 91.19 390 HIS A C 1
ATOM 3247 O O . HIS A 1 390 ? 24.261 3.629 -22.712 1.00 91.19 390 HIS A O 1
ATOM 3253 N N . GLU A 1 391 ? 24.076 1.399 -22.539 1.00 88.44 391 GLU A N 1
ATOM 3254 C CA . GLU A 1 391 ? 25.486 1.182 -22.217 1.00 88.44 391 GLU A CA 1
ATOM 3255 C C . GLU A 1 391 ? 26.416 1.664 -23.343 1.00 88.44 391 GLU A C 1
ATOM 3257 O O . GLU A 1 391 ? 27.428 2.323 -23.090 1.00 88.44 391 GLU A O 1
ATOM 3262 N N . LYS A 1 392 ? 26.056 1.389 -24.603 1.00 89.81 392 LYS A N 1
ATOM 3263 C CA . LYS A 1 392 ? 26.805 1.866 -25.770 1.00 89.81 392 LYS A CA 1
ATOM 3264 C C . LYS A 1 392 ? 26.821 3.393 -25.841 1.00 89.81 392 LYS A C 1
ATOM 3266 O O . LYS A 1 392 ? 27.876 3.965 -26.105 1.00 89.81 392 LYS A O 1
ATOM 3271 N N . GLN A 1 393 ? 25.686 4.052 -25.610 1.00 91.56 393 GLN A N 1
ATOM 3272 C CA . GLN A 1 393 ? 25.631 5.515 -25.602 1.00 91.56 393 GLN A CA 1
ATOM 3273 C C . GLN A 1 393 ? 26.491 6.086 -24.476 1.00 91.56 393 GLN A C 1
ATOM 3275 O O . GLN A 1 393 ? 27.306 6.966 -24.728 1.00 91.56 393 GLN A O 1
ATOM 3280 N N . MET A 1 394 ? 26.415 5.524 -23.268 1.00 89.38 394 MET A N 1
ATOM 3281 C CA . MET A 1 394 ? 27.237 5.967 -22.136 1.00 89.38 394 MET A CA 1
ATOM 3282 C C . MET A 1 394 ? 28.747 5.907 -22.416 1.00 89.38 394 MET A C 1
ATOM 3284 O O . MET A 1 394 ? 29.482 6.738 -21.895 1.00 89.38 394 MET A O 1
ATOM 3288 N N . LYS A 1 395 ? 29.216 4.968 -23.252 1.00 89.25 395 LYS A N 1
ATOM 3289 C CA . LYS A 1 395 ? 30.629 4.878 -23.675 1.00 89.25 395 LYS A CA 1
ATOM 3290 C C . LYS A 1 395 ? 31.011 5.880 -24.772 1.00 89.25 395 LYS A C 1
ATOM 3292 O O . LYS A 1 395 ? 32.187 6.202 -24.904 1.00 89.25 395 LYS A O 1
ATOM 3297 N N . ASN A 1 396 ? 30.044 6.345 -25.563 1.00 89.25 396 ASN A N 1
ATOM 3298 C CA . ASN A 1 396 ? 30.279 7.184 -26.742 1.00 89.25 396 ASN A CA 1
ATOM 3299 C C . ASN A 1 396 ? 30.017 8.677 -26.505 1.00 89.25 396 ASN A C 1
ATOM 3301 O O . ASN A 1 396 ? 30.443 9.499 -27.316 1.00 89.25 396 ASN A O 1
ATOM 3305 N N . ILE A 1 397 ? 29.295 9.042 -25.444 1.00 87.56 397 ILE A N 1
ATOM 3306 C CA . ILE A 1 397 ? 29.033 10.447 -25.128 1.00 87.56 397 ILE A CA 1
ATOM 3307 C C . ILE A 1 397 ? 30.323 11.095 -24.620 1.00 87.56 397 ILE A C 1
ATOM 3309 O O . ILE A 1 397 ? 30.883 10.681 -23.606 1.00 87.56 397 ILE A O 1
ATOM 3313 N N . ASP A 1 398 ? 30.763 12.161 -25.289 1.00 86.88 398 ASP A N 1
ATOM 3314 C CA . ASP A 1 398 ? 31.817 13.025 -24.760 1.00 86.88 398 ASP A CA 1
ATOM 3315 C C . ASP A 1 398 ? 31.269 13.841 -23.577 1.00 86.88 398 ASP A C 1
ATOM 3317 O O . ASP A 1 398 ? 30.508 14.798 -23.756 1.00 86.88 398 ASP A O 1
ATOM 3321 N N . GLU A 1 399 ? 31.654 13.453 -22.359 1.00 86.38 399 GLU A N 1
ATOM 3322 C CA . GLU A 1 399 ? 31.230 14.097 -21.111 1.00 86.38 399 GLU A CA 1
ATOM 3323 C C . GLU A 1 399 ? 31.633 15.578 -21.035 1.00 86.38 399 GLU A C 1
ATOM 3325 O O . GLU A 1 399 ? 30.920 16.374 -20.418 1.00 86.38 399 GLU A O 1
ATOM 3330 N N . LYS A 1 400 ? 32.729 15.984 -21.694 1.00 85.75 400 LYS A N 1
ATOM 3331 C CA . LYS A 1 400 ? 33.169 17.389 -21.702 1.00 85.75 400 LYS A CA 1
ATOM 3332 C C . LYS A 1 400 ? 32.237 18.270 -22.524 1.00 85.75 400 LYS A C 1
ATOM 3334 O O . LYS A 1 400 ? 32.105 19.453 -22.223 1.00 85.75 400 LYS A O 1
ATOM 3339 N N . VAL A 1 401 ? 31.603 17.694 -23.544 1.00 87.62 401 VAL A N 1
ATOM 3340 C CA . VAL A 1 401 ? 30.703 18.404 -24.459 1.00 87.62 401 VAL A CA 1
ATOM 3341 C C . VAL A 1 401 ? 29.249 18.293 -23.999 1.00 87.62 401 VAL A C 1
ATOM 3343 O O . VAL A 1 401 ? 28.525 19.282 -24.025 1.00 87.62 401 VAL A O 1
ATOM 3346 N N . ASN A 1 402 ? 28.821 17.120 -23.524 1.00 88.25 402 ASN A N 1
ATOM 3347 C CA . ASN A 1 402 ? 27.413 16.805 -23.255 1.00 88.25 402 ASN A CA 1
ATOM 3348 C C . ASN A 1 402 ? 27.149 16.470 -21.779 1.00 88.25 402 ASN A C 1
ATOM 3350 O O . ASN A 1 402 ? 26.497 15.475 -21.454 1.00 88.25 402 ASN A O 1
ATOM 3354 N N . LYS A 1 403 ? 27.652 17.307 -20.865 1.00 87.81 403 LYS A N 1
ATOM 3355 C CA . LYS A 1 403 ? 27.554 17.089 -19.411 1.00 87.81 403 LYS A CA 1
ATOM 3356 C C . LYS A 1 403 ? 26.117 16.871 -18.918 1.00 87.81 403 LYS A C 1
ATOM 3358 O O . LYS A 1 403 ? 25.888 16.035 -18.047 1.00 87.81 403 LYS A O 1
ATOM 3363 N N . GLU A 1 404 ? 25.156 17.609 -19.472 1.00 86.94 404 GLU A N 1
ATOM 3364 C CA . GLU A 1 404 ? 23.737 17.474 -19.119 1.00 86.94 404 GLU A CA 1
ATOM 3365 C C . GLU A 1 404 ? 23.186 16.108 -19.533 1.00 86.94 404 GLU A C 1
ATOM 3367 O O . GLU A 1 404 ? 22.634 15.400 -18.695 1.00 86.94 404 GLU A O 1
ATOM 3372 N N . LEU A 1 405 ? 23.429 15.682 -20.777 1.00 89.19 405 LEU A N 1
ATOM 3373 C CA . LEU A 1 405 ? 22.992 14.376 -21.272 1.00 89.19 405 LEU A CA 1
ATOM 3374 C C . LEU A 1 405 ? 23.608 13.229 -20.461 1.00 89.19 405 LEU A C 1
ATOM 3376 O O . LEU A 1 405 ? 22.895 12.303 -20.082 1.00 89.19 405 LEU A O 1
ATOM 3380 N N . VAL A 1 406 ? 24.903 13.301 -20.125 1.00 88.50 406 VAL A N 1
ATOM 3381 C CA . VAL A 1 406 ? 25.549 12.305 -19.249 1.00 88.50 406 VAL A CA 1
ATOM 3382 C C . VAL A 1 406 ? 24.860 12.244 -17.886 1.00 88.50 406 VAL A C 1
ATOM 3384 O O . VAL A 1 406 ? 24.605 11.152 -17.374 1.00 88.50 406 VAL A O 1
ATOM 3387 N N . ALA A 1 407 ? 24.526 13.397 -17.299 1.00 86.25 407 ALA A N 1
ATOM 3388 C CA . ALA A 1 407 ? 23.823 13.449 -16.023 1.00 86.25 407 ALA A CA 1
ATOM 3389 C C . ALA A 1 407 ? 22.421 12.822 -16.108 1.00 86.25 407 ALA A C 1
ATOM 3391 O O . ALA A 1 407 ? 22.052 12.067 -15.210 1.00 86.25 407 ALA A O 1
ATOM 3392 N N . GLU A 1 408 ? 21.675 13.073 -17.188 1.00 87.69 408 GLU A N 1
ATOM 3393 C CA . GLU A 1 408 ? 20.350 12.478 -17.415 1.00 87.69 408 GLU A CA 1
ATOM 3394 C C . GLU A 1 408 ? 20.397 10.978 -17.714 1.00 87.69 408 GLU A C 1
ATOM 3396 O O . GLU A 1 408 ? 19.476 10.245 -17.362 1.00 87.69 408 GLU A O 1
ATOM 3401 N N . CYS A 1 409 ? 21.469 10.497 -18.342 1.00 90.06 409 CYS A N 1
ATOM 3402 C CA . CYS A 1 409 ? 21.610 9.085 -18.680 1.00 90.06 409 CYS A CA 1
ATOM 3403 C C . CYS A 1 409 ? 22.122 8.243 -17.512 1.00 90.06 409 CYS A C 1
ATOM 3405 O O . CYS A 1 409 ? 21.944 7.026 -17.512 1.00 90.06 409 CYS A O 1
ATOM 3407 N N . LYS A 1 410 ? 22.778 8.852 -16.522 1.00 86.56 410 LYS A N 1
ATOM 3408 C CA . LYS A 1 410 ? 23.539 8.109 -15.514 1.00 86.56 410 LYS A CA 1
ATOM 3409 C C . LYS A 1 410 ? 22.693 7.120 -14.704 1.00 86.56 410 LYS A C 1
ATOM 3411 O O . LYS A 1 410 ? 23.152 5.999 -14.488 1.00 86.56 410 LYS A O 1
ATOM 3416 N N . TYR A 1 411 ? 21.505 7.552 -14.276 1.00 90.06 411 TYR A N 1
ATOM 3417 C CA . TYR A 1 411 ? 20.550 6.749 -13.504 1.00 90.06 411 TYR A CA 1
ATOM 3418 C C . TYR A 1 411 ? 19.297 6.388 -14.305 1.00 90.06 411 TYR A C 1
ATOM 3420 O O . TYR A 1 411 ? 18.234 6.153 -13.742 1.00 90.06 411 TYR A O 1
ATOM 3428 N N . LEU A 1 412 ? 19.389 6.405 -15.636 1.00 92.81 412 LEU A N 1
ATOM 3429 C CA . LEU A 1 412 ? 18.213 6.267 -16.486 1.00 92.81 412 LEU A CA 1
ATOM 3430 C C . LEU A 1 412 ? 17.494 4.926 -16.283 1.00 92.81 412 LEU A C 1
ATOM 3432 O O . LEU A 1 412 ? 16.267 4.881 -16.280 1.00 92.81 412 LEU A O 1
ATOM 3436 N N . VAL A 1 413 ? 18.250 3.839 -16.114 1.00 92.00 413 VAL A N 1
ATOM 3437 C CA . VAL A 1 413 ? 17.684 2.501 -15.886 1.00 92.00 413 VAL A CA 1
ATOM 3438 C C . VAL A 1 413 ? 16.939 2.474 -14.554 1.00 92.00 413 VAL A C 1
ATOM 3440 O O . VAL A 1 413 ? 15.816 1.986 -14.483 1.00 92.00 413 VAL A O 1
ATOM 3443 N N . GLU A 1 414 ? 17.534 3.057 -13.519 1.00 90.38 414 GLU A N 1
ATOM 3444 C CA . GLU A 1 414 ? 16.982 3.149 -12.174 1.00 90.38 414 GLU A CA 1
ATOM 3445 C C . GLU A 1 414 ? 15.718 4.004 -12.148 1.00 90.38 414 GLU A C 1
ATOM 3447 O O . GLU A 1 414 ? 14.699 3.586 -11.609 1.00 90.38 414 GLU A O 1
ATOM 3452 N N . GLU A 1 415 ? 15.757 5.179 -12.774 1.00 94.81 415 GLU A N 1
ATOM 3453 C CA . GLU A 1 415 ? 14.606 6.072 -12.897 1.00 94.81 415 GLU A CA 1
ATOM 3454 C C . GLU A 1 415 ? 13.433 5.377 -13.591 1.00 94.81 415 GLU A C 1
ATOM 3456 O O . GLU A 1 415 ? 12.298 5.496 -13.131 1.00 94.81 415 GLU A O 1
ATOM 3461 N N . ILE A 1 416 ? 13.703 4.624 -14.664 1.00 96.31 416 ILE A N 1
ATOM 3462 C CA . ILE A 1 416 ? 12.686 3.836 -15.364 1.00 96.31 416 ILE A CA 1
ATOM 3463 C C . ILE A 1 416 ? 12.131 2.759 -14.437 1.00 96.31 416 ILE A C 1
ATOM 3465 O O . ILE A 1 416 ? 10.927 2.720 -14.225 1.00 96.31 416 ILE A O 1
ATOM 3469 N N . VAL A 1 417 ? 12.969 1.910 -13.848 1.00 95.81 417 VAL A N 1
ATOM 3470 C CA . VAL A 1 417 ? 12.495 0.834 -12.964 1.00 95.81 417 VAL A CA 1
ATOM 3471 C C . VAL A 1 417 ? 11.614 1.408 -11.851 1.00 95.81 417 VAL A C 1
ATOM 3473 O O . VAL A 1 417 ? 10.457 1.019 -11.733 1.00 95.81 417 VAL A O 1
ATOM 3476 N N . ILE A 1 418 ? 12.088 2.426 -11.130 1.00 95.69 418 ILE A N 1
ATOM 3477 C CA . ILE A 1 418 ? 11.345 3.053 -10.029 1.00 95.69 418 ILE A CA 1
ATOM 3478 C C . ILE A 1 418 ? 10.039 3.704 -10.509 1.00 95.69 418 ILE A C 1
ATOM 3480 O O . ILE A 1 418 ? 9.017 3.558 -9.841 1.00 95.69 418 ILE A O 1
ATOM 3484 N N . GLN A 1 419 ? 10.015 4.365 -11.672 1.00 95.75 419 GLN A N 1
ATOM 3485 C CA . GLN A 1 419 ? 8.785 4.938 -12.247 1.00 95.75 419 GLN A CA 1
ATOM 3486 C C . GLN A 1 419 ? 7.680 3.880 -12.414 1.00 95.75 419 GLN A C 1
ATOM 3488 O O . GLN A 1 419 ? 6.492 4.175 -12.223 1.00 95.75 419 GLN A O 1
ATOM 3493 N N . TYR A 1 420 ? 8.075 2.661 -12.783 1.00 96.88 420 TYR A N 1
ATOM 3494 C CA . TYR A 1 420 ? 7.161 1.558 -13.050 1.00 96.88 420 TYR A CA 1
ATOM 3495 C C . TYR A 1 420 ? 6.893 0.666 -11.842 1.00 96.88 420 TYR A C 1
ATOM 3497 O O . TYR A 1 420 ? 5.952 -0.111 -11.923 1.00 96.88 420 TYR A O 1
ATOM 3505 N N . THR A 1 421 ? 7.661 0.731 -10.755 1.00 96.50 421 THR A N 1
ATOM 3506 C CA . THR A 1 421 ? 7.529 -0.248 -9.659 1.00 96.50 421 THR A CA 1
ATOM 3507 C C . THR A 1 421 ? 7.323 0.357 -8.280 1.00 96.50 421 THR A C 1
ATOM 3509 O O . THR A 1 421 ? 6.729 -0.298 -7.427 1.00 96.50 421 THR A O 1
ATOM 3512 N N . PHE A 1 422 ? 7.797 1.577 -8.031 1.00 96.38 422 PHE A N 1
ATOM 3513 C CA . PHE A 1 422 ? 7.830 2.114 -6.674 1.00 96.38 422 PHE A CA 1
ATOM 3514 C C . PHE A 1 422 ? 6.419 2.439 -6.143 1.00 96.38 422 PHE A C 1
ATOM 3516 O O . PHE A 1 422 ? 5.557 2.841 -6.937 1.00 96.38 422 PHE A O 1
ATOM 3523 N N . PRO A 1 423 ? 6.170 2.275 -4.822 1.00 96.56 423 PRO A N 1
ATOM 3524 C CA . PRO A 1 423 ? 4.883 2.571 -4.209 1.00 96.56 423 PRO A CA 1
ATOM 3525 C C . PRO A 1 423 ? 4.313 3.940 -4.598 1.00 96.56 423 PRO A C 1
ATOM 3527 O O . PRO A 1 423 ? 5.009 4.955 -4.606 1.00 96.56 423 PRO A O 1
ATOM 3530 N N . ARG A 1 424 ? 3.009 3.960 -4.871 1.00 95.25 424 ARG A N 1
ATOM 3531 C CA . ARG A 1 424 ? 2.198 5.162 -5.089 1.00 95.25 424 ARG A CA 1
ATOM 3532 C C . ARG A 1 424 ? 1.201 5.267 -3.944 1.00 95.25 424 ARG A C 1
ATOM 3534 O O . ARG A 1 424 ? 0.304 4.435 -3.860 1.00 95.25 424 ARG A O 1
ATOM 3541 N N . LEU A 1 425 ? 1.425 6.233 -3.056 1.00 94.31 425 LEU A N 1
ATOM 3542 C CA . LEU A 1 425 ? 0.624 6.473 -1.856 1.00 94.31 425 LEU A CA 1
ATOM 3543 C C . LEU A 1 425 ? -0.411 7.573 -2.100 1.00 94.31 425 LEU A C 1
ATOM 3545 O O . LEU A 1 425 ? -0.082 8.610 -2.681 1.00 94.31 425 LEU A O 1
ATOM 3549 N N . ASP A 1 426 ? -1.620 7.398 -1.566 1.00 94.44 426 ASP A N 1
ATOM 3550 C CA . ASP A 1 426 ? -2.561 8.507 -1.381 1.00 94.44 426 ASP A CA 1
ATOM 3551 C C . ASP A 1 426 ? -2.094 9.381 -0.198 1.00 94.44 426 ASP A C 1
ATOM 3553 O O . ASP A 1 426 ? -2.459 9.171 0.962 1.00 94.44 426 ASP A O 1
ATOM 3557 N N . CYS A 1 427 ? -1.212 10.348 -0.483 1.00 93.75 427 CYS A N 1
ATOM 3558 C CA . CYS A 1 427 ? -0.573 11.183 0.540 1.00 93.75 427 CYS A CA 1
ATOM 3559 C C . CYS A 1 427 ? -1.576 11.879 1.490 1.00 93.75 427 CYS A C 1
ATOM 3561 O O . CYS A 1 427 ? -1.327 11.891 2.699 1.00 93.75 427 CYS A O 1
ATOM 3563 N N . PRO A 1 428 ? -2.703 12.457 1.018 1.00 94.75 428 PRO A N 1
ATOM 3564 C CA . PRO A 1 428 ? -3.752 12.971 1.897 1.00 94.75 428 PRO A CA 1
ATOM 3565 C C . PRO A 1 428 ? -4.219 11.999 2.988 1.00 94.75 428 PRO A C 1
ATOM 3567 O O . PRO A 1 428 ? -4.405 12.440 4.124 1.00 94.75 428 PRO A O 1
ATOM 3570 N N . VAL A 1 429 ? -4.371 10.706 2.677 1.00 95.19 429 VAL A N 1
ATOM 3571 C CA . VAL A 1 429 ? -4.809 9.675 3.639 1.00 95.19 429 VAL A CA 1
ATOM 3572 C C . VAL A 1 429 ? -3.778 9.482 4.752 1.00 95.19 429 VAL A C 1
ATOM 3574 O O . VAL A 1 429 ? -4.145 9.346 5.920 1.00 95.19 429 VAL A O 1
ATOM 3577 N N . SER A 1 430 ? -2.489 9.514 4.408 1.00 96.06 430 SER A N 1
ATOM 3578 C CA . SER A 1 430 ? -1.381 9.350 5.359 1.00 96.06 430 SER A CA 1
ATOM 3579 C C . SER A 1 430 ? -1.141 10.593 6.226 1.00 96.06 430 SER A C 1
ATOM 3581 O O . SER A 1 430 ? -0.850 10.482 7.421 1.00 96.06 430 SER A O 1
ATOM 3583 N N . ILE A 1 431 ? -1.315 11.788 5.650 1.00 96.19 431 ILE A N 1
ATOM 3584 C CA . ILE A 1 431 ? -1.010 13.070 6.303 1.00 96.19 431 ILE A CA 1
ATOM 3585 C C . ILE A 1 431 ? -2.155 13.550 7.207 1.00 96.19 431 ILE A C 1
ATOM 3587 O O . ILE A 1 431 ? -1.917 14.031 8.320 1.00 96.19 431 ILE A O 1
ATOM 3591 N N . GLN A 1 432 ? -3.407 13.464 6.747 1.00 94.25 432 GLN A N 1
ATOM 3592 C CA . GLN A 1 432 ? -4.540 14.074 7.444 1.00 94.25 432 GLN A CA 1
ATOM 3593 C C . GLN A 1 432 ? -5.025 13.221 8.623 1.00 94.25 432 GLN A C 1
ATOM 3595 O O . GLN A 1 432 ? -5.542 12.119 8.458 1.00 94.25 432 GLN A O 1
ATOM 3600 N N . LYS A 1 433 ? -4.968 13.775 9.841 1.00 93.75 433 LYS A N 1
ATOM 3601 C CA . LYS A 1 433 ? -5.394 13.059 11.059 1.00 93.75 433 LYS A CA 1
ATOM 3602 C C . LYS A 1 433 ? -6.907 12.818 11.159 1.00 93.75 433 LYS A C 1
ATOM 3604 O O . LYS A 1 433 ? -7.322 11.976 11.943 1.00 93.75 433 LYS A O 1
ATOM 3609 N N . ASN A 1 434 ? -7.738 13.541 10.407 1.00 92.25 434 ASN A N 1
ATOM 3610 C CA . ASN A 1 434 ? -9.199 13.380 10.398 1.00 92.25 434 ASN A CA 1
ATOM 3611 C C . ASN A 1 434 ? -9.712 12.429 9.302 1.00 92.25 434 ASN A C 1
ATOM 3613 O O . ASN A 1 434 ? -10.927 12.286 9.137 1.00 92.25 434 ASN A O 1
ATOM 3617 N N . HIS A 1 435 ? -8.810 11.789 8.552 1.00 91.44 435 HIS A N 1
ATOM 3618 C CA . HIS A 1 435 ? -9.189 10.854 7.505 1.00 91.44 435 HIS A CA 1
ATOM 3619 C C . HIS A 1 435 ? -9.773 9.561 8.100 1.00 91.44 435 HIS A C 1
ATOM 3621 O O . HIS A 1 435 ? -9.198 8.942 9.007 1.00 91.44 435 HIS A O 1
ATOM 3627 N N . VAL A 1 436 ? -10.928 9.144 7.577 1.00 94.50 436 VAL A N 1
ATOM 3628 C CA . VAL A 1 436 ? -11.552 7.855 7.911 1.00 94.50 436 VAL A CA 1
ATOM 3629 C C . VAL A 1 436 ? -11.105 6.812 6.902 1.00 94.50 436 VAL A C 1
ATOM 3631 O O . VAL A 1 436 ? -10.978 7.122 5.725 1.00 94.50 436 VAL A O 1
ATOM 3634 N N . LEU A 1 437 ? -10.879 5.581 7.345 1.00 96.19 437 LEU A N 1
ATOM 3635 C CA . LEU A 1 437 ? -10.461 4.495 6.458 1.00 96.19 437 LEU A CA 1
ATOM 3636 C C . LEU A 1 437 ? -11.215 3.217 6.791 1.00 96.19 437 LEU A C 1
ATOM 3638 O O . LEU A 1 437 ? -11.579 2.993 7.947 1.00 96.19 437 LEU A O 1
ATOM 3642 N N . LYS A 1 438 ? -11.439 2.381 5.776 1.00 95.88 438 LYS A N 1
ATOM 3643 C CA . LYS A 1 438 ? -12.207 1.143 5.907 1.00 95.88 438 LYS A CA 1
ATOM 3644 C C . LYS A 1 438 ? -11.688 0.246 7.020 1.00 95.88 438 LYS A C 1
ATOM 3646 O O . LYS A 1 438 ? -10.521 -0.134 7.027 1.00 95.88 438 LYS A O 1
ATOM 3651 N N . CYS A 1 439 ? -12.602 -0.121 7.911 1.00 95.81 439 CYS A N 1
ATOM 3652 C CA . CYS A 1 439 ? -12.376 -1.038 9.013 1.00 95.81 439 CYS A CA 1
ATOM 3653 C C . CYS A 1 439 ? -11.957 -2.425 8.487 1.00 95.81 439 CYS A C 1
ATOM 3655 O O . CYS A 1 439 ? -12.581 -2.921 7.536 1.00 95.81 439 CYS A O 1
ATOM 3657 N N . PRO A 1 440 ? -10.957 -3.084 9.105 1.00 96.75 440 PRO A N 1
ATOM 3658 C CA . PRO A 1 440 ? -10.695 -4.498 8.863 1.00 96.75 440 PRO A CA 1
ATOM 3659 C C . PRO A 1 440 ? -11.971 -5.326 9.026 1.00 96.75 440 PRO A C 1
ATOM 3661 O O . PRO A 1 440 ? -12.827 -5.031 9.858 1.00 96.75 440 PRO A O 1
ATOM 3664 N N . PHE A 1 441 ? -12.121 -6.350 8.193 1.00 96.44 441 PHE A N 1
ATOM 3665 C CA . PHE A 1 441 ? -13.294 -7.222 8.132 1.00 96.44 441 PHE A CA 1
ATOM 3666 C C . PHE A 1 441 ? -14.615 -6.527 7.751 1.00 96.44 441 PHE A C 1
ATOM 3668 O O . PHE A 1 441 ? -15.662 -7.172 7.708 1.00 96.44 441 PHE A O 1
ATOM 3675 N N . SER A 1 442 ? -14.609 -5.241 7.389 1.00 94.44 442 SER A N 1
ATOM 3676 C CA . SER A 1 442 ? -15.738 -4.647 6.672 1.00 94.44 442 SER A CA 1
ATOM 3677 C C . SER A 1 442 ? -15.808 -5.209 5.249 1.00 94.44 442 SER A C 1
ATOM 3679 O O . SER A 1 442 ? -14.776 -5.475 4.632 1.00 94.44 442 SER A O 1
ATOM 3681 N N . PHE A 1 443 ? -17.002 -5.401 4.694 1.00 92.44 443 PHE A N 1
ATOM 3682 C CA . PHE A 1 443 ? -17.137 -5.805 3.294 1.00 92.44 443 PHE A CA 1
ATOM 3683 C C . PHE A 1 443 ? -17.226 -4.587 2.371 1.00 92.44 443 PHE A C 1
ATOM 3685 O O . PHE A 1 443 ? -17.470 -3.460 2.791 1.00 92.44 443 PHE A O 1
ATOM 3692 N N . HIS A 1 444 ? -16.932 -4.780 1.088 1.00 90.62 444 HIS A N 1
ATOM 3693 C CA . HIS A 1 444 ? -17.046 -3.727 0.088 1.00 90.62 444 HIS A CA 1
ATOM 3694 C C . HIS A 1 444 ? -18.436 -3.773 -0.572 1.00 90.62 444 HIS A C 1
ATOM 3696 O O . HIS A 1 444 ? -18.795 -4.811 -1.133 1.00 90.62 444 HIS A O 1
ATOM 3702 N N . PRO A 1 445 ? -19.179 -2.650 -0.638 1.00 85.06 445 PRO A N 1
ATOM 3703 C CA . PRO A 1 445 ? -20.595 -2.641 -1.024 1.00 85.06 445 PRO A CA 1
ATOM 3704 C C . PRO A 1 445 ? -20.852 -3.241 -2.412 1.00 85.06 445 PRO A C 1
ATOM 3706 O O . PRO A 1 445 ? -21.805 -3.979 -2.607 1.00 85.06 445 PRO A O 1
ATOM 3709 N N . LYS A 1 446 ? -19.965 -2.983 -3.385 1.00 86.00 446 LYS A N 1
ATOM 3710 C CA . LYS A 1 446 ? -20.150 -3.468 -4.770 1.00 86.00 446 LYS A CA 1
ATOM 3711 C C . LYS A 1 446 ? -19.647 -4.882 -5.047 1.00 86.00 446 LYS A C 1
ATOM 3713 O O . LYS A 1 446 ? -19.993 -5.442 -6.077 1.00 86.00 446 LYS A O 1
ATOM 3718 N N . THR A 1 447 ? -18.741 -5.410 -4.228 1.00 90.12 447 THR A N 1
ATOM 3719 C CA . THR A 1 447 ? -18.103 -6.714 -4.499 1.00 90.12 447 THR A CA 1
ATOM 3720 C C . THR A 1 447 ? -18.535 -7.771 -3.493 1.00 90.12 447 THR A C 1
ATOM 3722 O O . THR A 1 447 ? -18.269 -8.945 -3.722 1.00 90.12 447 THR A O 1
ATOM 3725 N N . GLY A 1 448 ? -19.119 -7.369 -2.359 1.00 91.00 448 GLY A N 1
ATOM 3726 C CA . GLY A 1 448 ? -19.402 -8.233 -1.215 1.00 91.00 448 GLY A CA 1
ATOM 3727 C C . GLY A 1 448 ? -18.149 -8.775 -0.521 1.00 91.00 448 GLY A C 1
ATOM 3728 O O . GLY A 1 448 ? -18.271 -9.422 0.514 1.00 91.00 448 GLY A O 1
ATOM 3729 N N . LYS A 1 449 ? -16.948 -8.532 -1.066 1.00 94.25 449 LYS A N 1
ATOM 3730 C CA . LYS A 1 449 ? -15.683 -9.078 -0.565 1.00 94.25 449 LYS A CA 1
ATOM 3731 C C . LYS A 1 449 ? -15.289 -8.421 0.743 1.00 94.25 449 LYS A C 1
ATOM 3733 O O . LYS A 1 449 ? -15.421 -7.206 0.895 1.00 94.25 449 LYS A O 1
ATOM 3738 N N . ILE A 1 450 ? -14.750 -9.229 1.642 1.00 95.25 450 ILE A N 1
ATOM 3739 C CA . ILE A 1 450 ? -14.346 -8.806 2.979 1.00 95.25 450 ILE A CA 1
ATOM 3740 C C . ILE A 1 450 ? -12.925 -8.244 2.959 1.00 95.25 450 ILE A C 1
ATOM 3742 O O . ILE A 1 450 ? -12.044 -8.760 2.268 1.00 95.25 450 ILE A O 1
ATOM 3746 N N . ALA A 1 451 ? -12.713 -7.178 3.727 1.00 96.94 451 ALA A N 1
ATOM 3747 C CA . ALA A 1 451 ? -11.419 -6.555 3.946 1.00 96.94 451 ALA A CA 1
ATOM 3748 C C . ALA A 1 451 ? -10.550 -7.413 4.877 1.00 96.94 451 ALA A C 1
ATOM 3750 O O . ALA A 1 451 ? -10.501 -7.194 6.084 1.00 96.94 451 ALA A O 1
ATOM 3751 N N . LEU A 1 452 ? -9.924 -8.449 4.321 1.00 97.56 452 LEU A N 1
ATOM 3752 C CA . LEU A 1 452 ? -9.080 -9.374 5.074 1.00 97.56 452 LEU A CA 1
ATOM 3753 C C . LEU A 1 452 ? -7.764 -8.713 5.494 1.00 97.56 452 LEU A C 1
ATOM 3755 O O . LEU A 1 452 ? -7.132 -8.032 4.687 1.00 97.56 452 LEU A O 1
ATOM 3759 N N . VAL A 1 453 ? -7.337 -8.976 6.725 1.00 98.25 453 VAL A N 1
ATOM 3760 C CA . VAL A 1 453 ? -5.971 -8.719 7.188 1.00 98.25 453 VAL A CA 1
ATOM 3761 C C . VAL A 1 453 ? -5.034 -9.743 6.547 1.00 98.25 453 VAL A C 1
ATOM 3763 O O . VAL A 1 453 ? -5.331 -10.942 6.547 1.00 98.25 453 VAL A O 1
ATOM 3766 N N . ILE A 1 454 ? -3.945 -9.263 5.955 1.00 96.88 454 ILE A N 1
ATOM 3767 C CA . ILE A 1 454 ? -2.996 -10.043 5.162 1.00 96.88 454 ILE A CA 1
ATOM 3768 C C . ILE A 1 454 ? -1.613 -9.925 5.789 1.00 96.88 454 ILE A C 1
ATOM 3770 O O . ILE A 1 454 ? -1.155 -8.825 6.086 1.00 96.88 454 ILE A O 1
ATOM 3774 N N . ASP A 1 455 ? -0.945 -11.065 5.912 1.00 95.31 455 ASP A N 1
ATOM 3775 C CA . ASP A 1 455 ? 0.464 -11.126 6.272 1.00 95.31 455 ASP A CA 1
ATOM 3776 C C . ASP A 1 455 ? 1.325 -10.531 5.135 1.00 95.31 455 ASP A C 1
ATOM 3778 O O . ASP A 1 455 ? 1.228 -11.015 3.996 1.00 95.31 455 ASP A O 1
ATOM 3782 N N . PRO A 1 456 ? 2.155 -9.500 5.397 1.00 95.00 456 PRO A N 1
ATOM 3783 C CA . PRO A 1 456 ? 3.017 -8.892 4.384 1.00 95.00 456 PRO A CA 1
ATOM 3784 C C . PRO A 1 456 ? 3.972 -9.893 3.713 1.00 95.00 456 PRO A C 1
ATOM 3786 O O . PRO A 1 456 ? 4.312 -9.710 2.544 1.00 95.00 456 PRO A O 1
ATOM 3789 N N . GLU A 1 457 ? 4.359 -10.986 4.378 1.00 92.56 457 GLU A N 1
ATOM 3790 C CA . GLU A 1 457 ? 5.191 -12.031 3.766 1.00 92.56 457 GLU A CA 1
ATOM 3791 C C . GLU A 1 457 ? 4.413 -12.860 2.731 1.00 92.56 457 GLU A C 1
ATOM 3793 O O . GLU A 1 457 ? 4.974 -13.334 1.741 1.00 92.56 457 GLU A O 1
ATOM 3798 N N . GLN A 1 458 ? 3.098 -12.990 2.918 1.00 92.56 458 GLN A N 1
ATOM 3799 C CA . GLN A 1 458 ? 2.204 -13.802 2.085 1.00 92.56 458 GLN A CA 1
ATOM 3800 C C . GLN A 1 458 ? 1.375 -12.964 1.094 1.00 92.56 458 GLN A C 1
ATOM 3802 O O . GLN A 1 458 ? 0.581 -13.511 0.322 1.00 92.56 458 GLN A O 1
ATOM 3807 N N . VAL A 1 459 ? 1.551 -11.637 1.077 1.00 95.12 459 VAL A N 1
ATOM 3808 C CA . VAL A 1 459 ? 0.734 -10.696 0.286 1.00 95.12 459 VAL A CA 1
ATOM 3809 C C . VAL A 1 459 ? 0.738 -10.988 -1.216 1.00 95.12 459 VAL A C 1
ATOM 3811 O O . VAL A 1 459 ? -0.259 -10.771 -1.905 1.00 95.12 459 VAL A O 1
ATOM 3814 N N . GLU A 1 460 ? 1.835 -11.533 -1.734 1.00 90.19 460 GLU A N 1
ATOM 3815 C CA . GLU A 1 460 ? 1.984 -11.879 -3.148 1.00 90.19 460 GLU A CA 1
ATOM 3816 C C . GLU A 1 460 ? 1.213 -13.152 -3.537 1.00 90.19 460 GLU A C 1
ATOM 3818 O O . GLU A 1 460 ? 0.743 -13.279 -4.669 1.00 90.19 460 GLU A O 1
ATOM 3823 N N . LEU A 1 461 ? 1.013 -14.069 -2.582 1.00 90.31 461 LEU A N 1
ATOM 3824 C CA . LEU A 1 461 ? 0.209 -15.282 -2.763 1.00 90.31 461 LEU A CA 1
ATOM 3825 C C . LEU A 1 461 ? -1.293 -15.003 -2.642 1.00 90.31 461 LEU A C 1
ATOM 3827 O O . LEU A 1 461 ? -2.120 -15.796 -3.113 1.00 90.31 461 LEU A O 1
ATOM 3831 N N . PHE A 1 462 ? -1.666 -13.878 -2.026 1.00 92.88 462 PHE A N 1
ATOM 3832 C CA . PHE A 1 462 ? -3.057 -13.476 -1.913 1.00 92.88 462 PHE A CA 1
ATOM 3833 C C . PHE A 1 462 ? -3.671 -13.286 -3.303 1.00 92.88 462 PHE A C 1
ATOM 3835 O O . PHE A 1 462 ? -3.163 -12.557 -4.151 1.00 92.88 462 PHE A O 1
ATOM 3842 N N . ASN A 1 463 ? -4.809 -13.941 -3.535 1.00 91.25 463 ASN A N 1
ATOM 3843 C CA . ASN A 1 463 ? -5.580 -13.773 -4.757 1.00 91.25 463 ASN A CA 1
ATOM 3844 C C . ASN A 1 463 ? -6.872 -13.004 -4.464 1.00 91.25 463 ASN A C 1
ATOM 3846 O O . ASN A 1 463 ? -7.850 -13.629 -4.028 1.00 91.25 463 ASN A O 1
ATOM 3850 N N . PRO A 1 464 ? -6.935 -11.704 -4.792 1.00 92.12 464 PRO A N 1
ATOM 3851 C CA . PRO A 1 464 ? -8.119 -10.899 -4.533 1.00 92.12 464 PRO A CA 1
ATOM 3852 C C . PRO A 1 464 ? -9.382 -11.396 -5.241 1.00 92.12 464 PRO A C 1
ATOM 3854 O O . PRO A 1 464 ? -10.490 -11.157 -4.763 1.00 92.12 464 PRO A O 1
ATOM 3857 N N . ASP A 1 465 ? -9.258 -12.103 -6.370 1.00 89.56 465 ASP A N 1
ATOM 3858 C CA . ASP A 1 465 ? -10.408 -12.662 -7.095 1.00 89.56 465 ASP A CA 1
ATOM 3859 C C . ASP A 1 465 ? -11.095 -13.787 -6.318 1.00 89.56 465 ASP A C 1
ATOM 3861 O O . ASP A 1 465 ? -12.290 -13.999 -6.485 1.00 89.56 465 ASP A O 1
ATOM 3865 N N . LYS A 1 466 ? -10.350 -14.465 -5.438 1.00 90.44 466 LYS A N 1
ATOM 3866 C CA . LYS A 1 466 ? -10.837 -15.543 -4.566 1.00 90.44 466 LYS A CA 1
ATOM 3867 C C . LYS A 1 466 ? -10.981 -15.098 -3.104 1.00 90.44 466 LYS A C 1
ATOM 3869 O O . LYS A 1 466 ? -10.979 -15.958 -2.215 1.00 90.44 466 LYS A O 1
ATOM 3874 N N . ALA A 1 467 ? -11.010 -13.790 -2.848 1.00 92.94 467 ALA A N 1
ATOM 3875 C CA . ALA A 1 467 ? -11.301 -13.261 -1.523 1.00 92.94 467 ALA A CA 1
ATOM 3876 C C . ALA A 1 467 ? -12.771 -13.557 -1.171 1.00 92.94 467 ALA A C 1
ATOM 3878 O O . ALA A 1 467 ? -13.631 -13.365 -2.035 1.00 92.94 467 ALA A O 1
ATOM 3879 N N . PRO A 1 468 ? -13.054 -14.020 0.058 1.00 93.56 468 PRO A N 1
ATOM 3880 C CA . PRO A 1 468 ? -14.392 -14.413 0.463 1.00 93.56 468 PRO A CA 1
ATOM 3881 C C . PRO A 1 468 ? -15.351 -13.228 0.449 1.00 93.56 468 PRO A C 1
ATOM 3883 O O . PRO A 1 468 ? -14.989 -12.107 0.831 1.00 93.56 468 PRO A O 1
ATOM 3886 N N . THR A 1 469 ? -16.586 -13.497 0.041 1.00 92.81 469 THR A N 1
ATOM 3887 C CA . THR A 1 469 ? -17.692 -12.545 0.175 1.00 92.81 469 THR A CA 1
ATOM 3888 C C . THR A 1 469 ? -18.478 -12.775 1.463 1.00 92.81 469 THR A C 1
ATOM 3890 O O . THR A 1 469 ? -18.444 -13.862 2.040 1.00 92.81 469 THR A O 1
ATOM 3893 N N . VAL A 1 470 ? -19.204 -11.752 1.918 1.00 90.56 470 VAL A N 1
ATOM 3894 C CA . VAL A 1 470 ? -20.110 -11.858 3.072 1.00 90.56 470 VAL A CA 1
ATOM 3895 C C . VAL A 1 470 ? -21.127 -12.994 2.892 1.00 90.56 470 VAL A C 1
ATOM 3897 O O . VAL A 1 470 ? -21.277 -13.825 3.787 1.00 90.56 470 VAL A O 1
ATOM 3900 N N . ASP A 1 471 ? -21.722 -13.109 1.702 1.00 86.94 471 ASP A N 1
ATOM 3901 C CA . ASP A 1 471 ? -22.700 -14.152 1.373 1.00 86.94 471 ASP A CA 1
ATOM 3902 C C . ASP A 1 471 ? -22.076 -15.559 1.440 1.00 86.94 471 ASP A C 1
ATOM 3904 O O . ASP A 1 471 ? -22.690 -16.503 1.942 1.00 86.94 471 ASP A O 1
ATOM 3908 N N . GLU A 1 472 ? -20.836 -15.720 0.963 1.00 88.00 472 GLU A N 1
ATOM 3909 C CA . GLU A 1 472 ? -20.114 -16.996 1.035 1.00 88.00 472 GLU A CA 1
ATOM 3910 C C . GLU A 1 472 ? -19.857 -17.431 2.478 1.00 88.00 472 GLU A C 1
ATOM 3912 O O . GLU A 1 472 ? -20.084 -18.597 2.806 1.00 88.00 472 GLU A O 1
ATOM 3917 N N . ILE A 1 473 ? -19.417 -16.508 3.339 1.00 87.88 473 ILE A N 1
ATOM 3918 C CA . ILE A 1 473 ? -19.168 -16.799 4.757 1.00 87.88 473 ILE A CA 1
ATOM 3919 C C . ILE A 1 473 ? -20.456 -17.230 5.454 1.00 87.88 473 ILE A C 1
ATOM 3921 O O . ILE A 1 473 ? -20.475 -18.243 6.157 1.00 87.88 473 ILE A O 1
ATOM 3925 N N . VAL A 1 474 ? -21.544 -16.490 5.236 1.00 85.50 474 VAL A N 1
ATOM 3926 C CA . VAL A 1 474 ? -22.830 -16.767 5.882 1.00 85.50 474 VAL A CA 1
ATOM 3927 C C . VAL A 1 474 ? -23.403 -18.110 5.428 1.00 85.50 474 VAL A C 1
ATOM 3929 O O . VAL A 1 474 ? -23.827 -18.908 6.264 1.00 85.50 474 VAL A O 1
ATOM 3932 N N . ARG A 1 475 ? -23.356 -18.424 4.129 1.00 83.12 475 ARG A N 1
ATOM 3933 C CA . ARG A 1 475 ? -23.846 -19.715 3.610 1.00 83.12 475 ARG A CA 1
ATOM 3934 C C . ARG A 1 475 ? -23.022 -20.898 4.105 1.00 83.12 475 ARG A C 1
ATOM 3936 O O . ARG A 1 475 ? -23.585 -21.932 4.459 1.00 83.12 475 ARG A O 1
ATOM 3943 N N . GLN A 1 476 ? -21.697 -20.757 4.147 1.00 78.31 476 GLN A N 1
ATOM 3944 C CA . GLN A 1 476 ? -20.799 -21.813 4.632 1.00 78.31 476 GLN A CA 1
ATOM 3945 C C . GLN A 1 476 ? -20.969 -22.088 6.129 1.00 78.31 476 GLN A C 1
ATOM 3947 O O . GLN A 1 476 ? -20.618 -23.174 6.577 1.00 78.31 476 GLN A O 1
ATOM 3952 N N . TYR A 1 477 ? -21.542 -21.149 6.886 1.00 69.19 477 TYR A N 1
ATOM 3953 C CA . TYR A 1 477 ? -21.949 -21.373 8.272 1.00 69.19 477 TYR A CA 1
ATOM 3954 C C . TYR A 1 477 ? -23.145 -22.310 8.407 1.00 69.19 477 TYR A C 1
ATOM 3956 O O . TYR A 1 477 ? -23.178 -23.182 9.269 1.00 69.19 477 TYR A O 1
ATOM 3964 N N . GLN A 1 478 ? -24.165 -22.063 7.585 1.00 65.75 478 GLN A N 1
ATOM 3965 C CA . GLN A 1 478 ? -25.457 -22.733 7.682 1.00 65.75 478 GLN A CA 1
ATOM 3966 C C . GLN A 1 478 ? -25.378 -24.180 7.176 1.00 65.75 478 GLN A C 1
ATOM 3968 O O . GLN A 1 478 ? -26.234 -24.997 7.510 1.00 65.75 478 GLN A O 1
ATOM 3973 N N . GLY A 1 479 ? -24.351 -24.506 6.384 1.00 62.31 479 GLY A N 1
ATOM 3974 C CA . GLY A 1 479 ? -24.049 -25.858 5.925 1.00 62.31 479 GLY A CA 1
ATOM 3975 C C . GLY A 1 479 ? -22.901 -26.517 6.697 1.00 62.31 479 GLY A C 1
ATOM 3976 O O . GLY A 1 479 ? -21.973 -25.862 7.157 1.00 62.31 479 GLY A O 1
ATOM 3977 N N . SER A 1 480 ? -22.907 -27.847 6.788 1.00 57.12 480 SER A N 1
ATOM 3978 C CA . SER A 1 480 ? -21.759 -28.620 7.286 1.00 57.12 480 SER A CA 1
ATOM 3979 C C . SER A 1 480 ? -20.658 -28.693 6.218 1.00 57.12 480 SER A C 1
ATOM 3981 O O . SER A 1 480 ? -20.556 -29.676 5.486 1.00 57.12 480 SER A O 1
ATOM 3983 N N . VAL A 1 481 ? -19.852 -27.637 6.083 1.00 62.00 481 VAL A N 1
ATOM 3984 C CA . VAL A 1 481 ? -18.759 -27.576 5.096 1.00 62.00 481 VAL A CA 1
ATOM 3985 C C . VAL A 1 481 ? -17.445 -28.047 5.726 1.00 62.00 481 VAL A C 1
ATOM 3987 O O . VAL A 1 481 ? -17.052 -27.573 6.791 1.00 62.00 481 VAL A O 1
ATOM 3990 N N . LYS A 1 482 ? -16.735 -28.974 5.065 1.00 62.38 482 LYS A N 1
ATOM 3991 C CA . LYS A 1 482 ? -15.345 -29.300 5.425 1.00 62.38 482 LYS A CA 1
ATOM 3992 C C . LYS A 1 482 ? -14.470 -28.077 5.146 1.00 62.38 482 LYS A C 1
ATOM 3994 O O . LYS A 1 482 ? -14.442 -27.601 4.020 1.00 62.38 482 LYS A O 1
ATOM 3999 N N . LEU A 1 483 ? -13.789 -27.566 6.168 1.00 66.31 483 LEU A N 1
ATOM 4000 C CA . LEU A 1 483 ? -12.918 -26.395 6.054 1.00 66.31 483 LEU A CA 1
ATOM 4001 C C . LEU A 1 483 ? -11.589 -26.797 5.400 1.00 66.31 483 LEU A C 1
ATOM 4003 O O . LEU A 1 483 ? -10.816 -27.540 5.998 1.00 66.31 483 LEU A O 1
ATOM 4007 N N . ASP A 1 484 ? -11.326 -26.292 4.198 1.00 68.00 484 ASP A N 1
A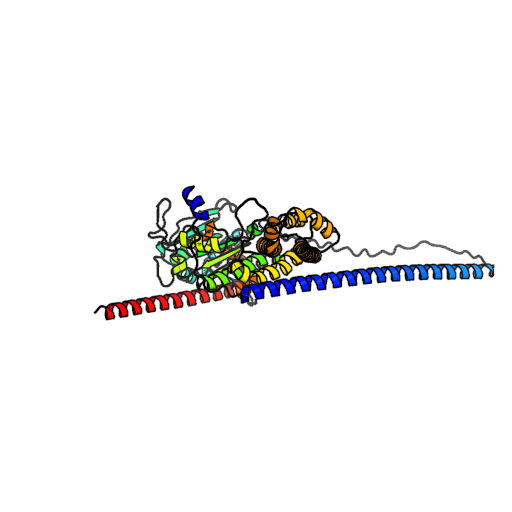TOM 4008 C CA . ASP A 1 484 ? -10.026 -26.372 3.525 1.00 68.00 484 ASP A CA 1
ATOM 4009 C C . ASP A 1 484 ? -9.629 -25.001 2.944 1.00 68.00 484 ASP A C 1
ATOM 4011 O O . ASP A 1 484 ? -10.419 -24.057 2.965 1.00 68.00 484 ASP A O 1
ATOM 4015 N N . GLU A 1 485 ? -8.411 -24.873 2.411 1.00 62.19 485 GLU A N 1
ATOM 4016 C CA . GLU A 1 485 ? -7.859 -23.603 1.906 1.00 62.19 485 GLU A CA 1
ATOM 4017 C C . GLU A 1 485 ? -8.641 -22.971 0.744 1.00 62.19 485 GLU A C 1
ATOM 4019 O O . GLU A 1 485 ? -8.522 -21.769 0.472 1.00 62.19 485 GLU A O 1
ATOM 4024 N N . SER A 1 486 ? -9.457 -23.756 0.039 1.00 63.12 486 SER A N 1
ATOM 4025 C CA . SER A 1 486 ? -10.323 -23.257 -1.027 1.00 63.12 486 SER A CA 1
ATOM 4026 C C . SER A 1 486 ? -11.591 -22.589 -0.486 1.00 63.12 486 SER A C 1
ATOM 4028 O O . SER A 1 486 ? -12.182 -21.756 -1.180 1.00 63.12 486 SER A O 1
ATOM 4030 N N . VAL A 1 487 ? -11.964 -22.886 0.761 1.00 79.81 487 VAL A N 1
ATOM 4031 C CA . VAL A 1 487 ? -13.180 -22.406 1.418 1.00 79.81 487 VAL A CA 1
ATOM 4032 C C . VAL A 1 487 ? -12.991 -20.975 1.926 1.00 79.81 487 VAL A C 1
ATOM 4034 O O . VAL A 1 487 ? -12.059 -20.660 2.666 1.00 79.81 487 VAL A O 1
ATOM 4037 N N . GLY A 1 488 ? -13.914 -20.086 1.552 1.00 82.69 488 GLY A N 1
ATOM 4038 C CA . GLY A 1 488 ? -13.895 -18.675 1.952 1.00 82.69 488 GLY A CA 1
ATOM 4039 C C . GLY A 1 488 ? -13.836 -18.468 3.471 1.00 82.69 488 GLY A C 1
ATOM 4040 O O . GLY A 1 488 ? -13.034 -17.669 3.956 1.00 82.69 488 GLY A O 1
ATOM 4041 N N . LEU A 1 489 ? -14.607 -19.256 4.223 1.00 85.75 489 LEU A N 1
ATOM 4042 C CA . LEU A 1 489 ? -14.620 -19.250 5.684 1.00 85.75 489 LEU A CA 1
ATOM 4043 C C . LEU A 1 489 ? -13.266 -19.639 6.302 1.00 85.75 489 LEU A C 1
ATOM 4045 O O . LEU A 1 489 ? -12.886 -19.072 7.324 1.00 85.75 489 LEU A O 1
ATOM 4049 N N . TYR A 1 490 ? -12.511 -20.559 5.693 1.00 88.06 490 TYR A N 1
ATOM 4050 C CA . TYR A 1 490 ? -11.166 -20.899 6.173 1.00 88.06 490 TYR A CA 1
ATOM 4051 C C . TYR A 1 490 ? -10.219 -19.700 6.051 1.00 88.06 490 TYR A C 1
ATOM 4053 O O . TYR A 1 490 ? -9.544 -19.346 7.014 1.00 88.06 490 TYR A O 1
ATOM 4061 N N . LYS A 1 491 ? -10.223 -19.019 4.897 1.00 91.38 491 LYS A N 1
ATOM 4062 C CA . LYS A 1 491 ? -9.390 -17.824 4.672 1.00 91.38 491 LYS A CA 1
ATOM 4063 C C . LYS A 1 491 ? -9.746 -16.688 5.621 1.00 91.38 491 LYS A C 1
ATOM 4065 O O . LYS A 1 491 ? -8.856 -16.013 6.124 1.00 91.38 491 LYS A O 1
ATOM 4070 N N . PHE A 1 492 ? -11.040 -16.491 5.872 1.00 93.38 492 PHE A N 1
ATOM 4071 C CA . PHE A 1 492 ? -11.507 -15.516 6.851 1.00 93.38 492 PHE A CA 1
ATOM 4072 C C . PHE A 1 492 ? -10.984 -15.840 8.251 1.00 93.38 492 PHE A C 1
ATOM 4074 O O . PHE A 1 492 ? -10.374 -14.980 8.871 1.00 93.38 492 PHE A O 1
ATOM 4081 N N . LYS A 1 493 ? -11.133 -17.089 8.715 1.00 92.06 493 LYS A N 1
ATOM 4082 C CA . LYS A 1 493 ? -10.616 -17.512 10.025 1.00 92.06 493 LYS A CA 1
ATOM 4083 C C . LYS A 1 493 ? -9.105 -17.327 10.142 1.00 92.06 493 LYS A C 1
ATOM 4085 O O . LYS A 1 493 ? -8.657 -16.768 11.129 1.00 92.06 493 LYS A O 1
ATOM 4090 N N . LYS A 1 494 ? -8.331 -17.693 9.115 1.00 93.88 494 LYS A N 1
ATOM 4091 C CA . LYS A 1 494 ? -6.877 -17.456 9.086 1.00 93.88 494 LYS A CA 1
ATOM 4092 C C . LYS A 1 494 ? -6.514 -15.974 9.168 1.00 93.88 494 LYS A C 1
ATOM 4094 O O . LYS A 1 494 ? -5.551 -15.610 9.832 1.00 93.88 494 LYS A O 1
ATOM 4099 N N . SER A 1 495 ? -7.296 -15.122 8.513 1.00 96.50 495 SER A N 1
ATOM 4100 C CA . SER A 1 495 ? -7.132 -13.671 8.588 1.00 96.50 495 SER A CA 1
ATOM 4101 C C . SER A 1 495 ? -7.456 -13.122 9.985 1.00 96.50 495 SER A C 1
ATOM 4103 O O . SER A 1 495 ? -6.729 -12.263 10.474 1.00 96.50 495 SER A O 1
ATOM 4105 N N . VAL A 1 496 ? -8.493 -13.651 10.648 1.00 96.25 496 VAL A N 1
ATOM 4106 C CA . VAL A 1 496 ? -8.824 -13.320 12.047 1.00 96.25 496 VAL A CA 1
ATOM 4107 C C . VAL A 1 496 ? -7.727 -13.795 13.004 1.00 96.25 496 VAL A C 1
ATOM 4109 O O . VAL A 1 496 ? -7.267 -12.997 13.806 1.00 96.25 496 VAL A O 1
ATOM 4112 N N . GLU A 1 497 ? -7.222 -15.024 12.860 1.00 96.25 497 GLU A N 1
ATOM 4113 C CA . GLU A 1 497 ? -6.098 -15.542 13.662 1.00 96.25 497 GLU A CA 1
ATOM 4114 C C . GLU A 1 497 ? -4.851 -14.647 13.531 1.00 96.25 497 GLU A C 1
ATOM 4116 O O . GLU A 1 497 ? -4.193 -14.316 14.515 1.00 96.25 497 GLU A O 1
ATOM 4121 N N . HIS A 1 498 ? -4.517 -14.217 12.309 1.00 97.19 498 HIS A N 1
ATOM 4122 C CA . HIS A 1 498 ? -3.392 -13.308 12.088 1.00 97.19 498 HIS A CA 1
ATOM 4123 C C . HIS A 1 498 ? -3.627 -11.929 12.728 1.00 97.19 498 HIS A C 1
ATOM 4125 O O . HIS A 1 498 ? -2.723 -11.373 13.348 1.00 97.19 498 HIS A O 1
ATOM 4131 N N . PHE A 1 499 ? -4.848 -11.401 12.631 1.00 97.94 499 PHE A N 1
ATOM 4132 C CA . PHE A 1 499 ? -5.245 -10.163 13.297 1.00 97.94 499 PHE A CA 1
ATOM 4133 C C . PHE A 1 499 ? -5.140 -10.251 14.828 1.00 97.94 499 PHE A C 1
ATOM 4135 O O . PHE A 1 499 ? -4.574 -9.354 15.453 1.00 97.94 499 PHE A O 1
ATOM 4142 N N . GLU A 1 500 ? -5.626 -11.337 15.427 1.00 97.06 500 GLU A N 1
ATOM 4143 C CA . GLU A 1 500 ? -5.531 -11.589 16.868 1.00 97.06 500 GLU A CA 1
ATOM 4144 C C . GLU A 1 500 ? -4.069 -11.637 17.328 1.00 97.06 500 GLU A C 1
ATOM 4146 O O . GLU A 1 500 ? -3.726 -11.027 18.339 1.00 97.06 500 GLU A O 1
ATOM 4151 N N . ASN A 1 501 ? -3.182 -12.273 16.556 1.00 96.94 501 ASN A N 1
ATOM 4152 C CA . ASN A 1 501 ? -1.749 -12.303 16.861 1.00 96.94 501 ASN A CA 1
ATOM 4153 C C . ASN A 1 501 ? -1.118 -10.901 16.857 1.00 96.94 501 ASN A C 1
ATOM 4155 O O . ASN A 1 501 ? -0.349 -10.579 17.763 1.00 96.94 501 ASN A O 1
ATOM 4159 N N . ILE A 1 502 ? -1.462 -10.050 15.880 1.00 97.06 502 ILE A N 1
ATOM 4160 C CA . ILE A 1 502 ? -1.008 -8.648 15.850 1.00 97.06 502 ILE A CA 1
ATOM 4161 C C . ILE A 1 502 ? -1.498 -7.908 17.100 1.00 97.06 502 ILE A C 1
ATOM 4163 O O . ILE A 1 502 ? -0.729 -7.177 17.726 1.00 97.06 502 ILE A O 1
ATOM 4167 N N . LEU A 1 503 ? -2.765 -8.101 17.475 1.00 96.69 503 LEU A N 1
ATOM 4168 C CA . LEU A 1 503 ? -3.369 -7.453 18.636 1.00 96.69 503 LEU A CA 1
ATOM 4169 C C . LEU A 1 503 ? -2.715 -7.889 19.954 1.00 96.69 503 LEU A C 1
ATOM 4171 O O . LEU A 1 503 ? -2.459 -7.043 20.810 1.00 96.69 503 LEU A O 1
ATOM 4175 N N . ILE A 1 504 ? -2.433 -9.184 20.118 1.00 96.81 504 ILE A N 1
ATOM 4176 C CA . ILE A 1 504 ? -1.745 -9.727 21.298 1.00 96.81 504 ILE A CA 1
ATOM 4177 C C . ILE A 1 504 ? -0.363 -9.083 21.434 1.00 96.81 504 ILE A C 1
ATOM 4179 O O . ILE A 1 504 ? -0.074 -8.487 22.469 1.00 96.81 504 ILE A O 1
ATOM 4183 N N . GLN A 1 505 ? 0.440 -9.109 20.366 1.00 96.62 505 GLN A N 1
ATOM 4184 C CA . GLN A 1 505 ? 1.778 -8.509 20.366 1.00 96.62 505 GLN A CA 1
ATOM 4185 C C . GLN A 1 505 ? 1.737 -7.009 20.670 1.00 96.62 505 GLN A C 1
ATOM 4187 O O . GLN A 1 505 ? 2.558 -6.509 21.431 1.00 96.62 505 GLN A O 1
ATOM 4192 N N . LEU A 1 506 ? 0.769 -6.284 20.100 1.00 96.62 506 LEU A N 1
ATOM 4193 C CA . LEU A 1 506 ? 0.591 -4.853 20.347 1.00 96.62 506 LEU A CA 1
ATOM 4194 C C . LEU A 1 506 ? 0.274 -4.557 21.819 1.00 96.62 506 LEU A C 1
ATOM 4196 O O . LEU A 1 506 ? 0.853 -3.641 22.403 1.00 96.62 506 LEU A O 1
ATOM 4200 N N . LYS A 1 507 ? -0.632 -5.329 22.430 1.00 95.56 507 LYS A N 1
ATOM 4201 C CA . LYS A 1 507 ? -0.991 -5.168 23.846 1.00 95.56 507 LYS A CA 1
ATOM 4202 C C . LYS A 1 507 ? 0.190 -5.462 24.767 1.00 95.56 507 LYS A C 1
ATOM 4204 O O . LYS A 1 507 ? 0.425 -4.683 25.691 1.00 95.56 507 LYS A O 1
ATOM 4209 N N . GLU A 1 508 ? 0.917 -6.549 24.505 1.00 95.56 508 GLU A N 1
ATOM 4210 C CA . GLU A 1 508 ? 2.093 -6.959 25.280 1.00 95.56 508 GLU A CA 1
ATOM 4211 C C . GLU A 1 508 ? 3.208 -5.908 25.212 1.00 95.56 508 GLU A C 1
ATOM 4213 O O . GLU A 1 508 ? 3.703 -5.475 26.254 1.00 95.56 508 GLU A O 1
ATOM 4218 N N . ASP A 1 509 ? 3.555 -5.435 24.012 1.00 94.94 509 ASP A N 1
ATOM 4219 C CA . ASP A 1 509 ? 4.598 -4.421 23.828 1.00 94.94 509 ASP A CA 1
ATOM 4220 C C . ASP A 1 509 ? 4.218 -3.090 24.495 1.00 94.94 509 ASP A C 1
ATOM 4222 O O . ASP A 1 509 ? 5.062 -2.452 25.130 1.00 94.94 509 ASP A O 1
ATOM 4226 N N . GLU A 1 510 ? 2.956 -2.656 24.399 1.00 93.62 510 GLU A N 1
ATOM 4227 C CA . GLU A 1 510 ? 2.512 -1.428 25.066 1.00 93.62 510 GLU A CA 1
ATOM 4228 C C . GLU A 1 510 ? 2.498 -1.558 26.588 1.00 93.62 510 GLU A C 1
ATOM 4230 O O . GLU A 1 510 ? 2.891 -0.614 27.279 1.00 93.62 510 GLU A O 1
ATOM 4235 N N . GLN A 1 511 ? 2.096 -2.713 27.122 1.00 93.31 511 GLN A N 1
ATOM 4236 C CA . GLN A 1 511 ? 2.149 -2.964 28.560 1.00 93.31 511 GLN A CA 1
ATOM 4237 C C . GLN A 1 511 ? 3.598 -2.920 29.067 1.00 93.31 511 GLN A C 1
ATOM 4239 O O . GLN A 1 511 ? 3.894 -2.209 30.028 1.00 93.31 511 GLN A O 1
ATOM 4244 N N . GLN A 1 512 ? 4.524 -3.598 28.382 1.00 93.56 512 GLN A N 1
ATOM 4245 C CA . GLN A 1 512 ? 5.945 -3.583 28.741 1.00 93.56 512 GLN A CA 1
ATOM 4246 C C . GLN A 1 512 ? 6.536 -2.168 28.692 1.00 93.56 512 GLN A C 1
ATOM 4248 O O . GLN A 1 512 ? 7.288 -1.775 29.585 1.00 93.56 512 GLN A O 1
ATOM 4253 N N . GLN A 1 513 ? 6.182 -1.369 27.680 1.00 90.56 513 GLN A N 1
ATOM 4254 C CA . GLN A 1 513 ? 6.626 0.025 27.583 1.00 90.56 513 GLN A CA 1
ATOM 4255 C C . GLN A 1 513 ? 6.105 0.882 28.745 1.00 90.56 513 GLN A C 1
ATOM 4257 O O . GLN A 1 513 ? 6.848 1.716 29.269 1.00 90.56 513 GLN A O 1
ATOM 4262 N N . GLN A 1 514 ? 4.853 0.683 29.169 1.00 89.69 514 GLN A N 1
ATOM 4263 C CA . GLN A 1 514 ? 4.284 1.387 30.322 1.00 89.69 514 GLN A CA 1
ATOM 4264 C C . GLN A 1 514 ? 4.997 1.005 31.625 1.00 89.69 514 GLN A C 1
ATOM 4266 O O . GLN A 1 514 ? 5.366 1.888 32.401 1.00 89.69 514 GLN A O 1
ATOM 4271 N N . GLU A 1 515 ? 5.246 -0.286 31.848 1.00 92.88 515 GLU A N 1
ATOM 4272 C CA . GLU A 1 515 ? 5.969 -0.781 33.026 1.00 92.88 515 GLU A CA 1
ATOM 4273 C C . GLU A 1 515 ? 7.401 -0.221 33.086 1.00 92.88 515 GLU A C 1
ATOM 4275 O O . GLU A 1 515 ? 7.837 0.261 34.134 1.00 92.88 515 GLU A O 1
ATOM 4280 N N . GLN A 1 516 ? 8.113 -0.191 31.954 1.00 92.69 516 GLN A N 1
ATOM 4281 C CA . GLN A 1 516 ? 9.455 0.398 31.862 1.00 92.69 516 GLN A CA 1
ATOM 4282 C C . GLN A 1 516 ? 9.457 1.899 32.181 1.00 92.69 516 GLN A C 1
ATOM 4284 O O . GLN A 1 516 ? 10.323 2.369 32.920 1.00 92.69 516 GLN A O 1
ATOM 4289 N N . GLN A 1 517 ? 8.480 2.658 31.673 1.00 90.19 517 GLN A N 1
ATOM 4290 C CA . GLN A 1 517 ? 8.356 4.089 31.975 1.00 90.19 517 GLN A CA 1
ATOM 4291 C C . GLN A 1 517 ? 8.087 4.339 33.463 1.00 90.19 517 GLN A C 1
ATOM 4293 O O . GLN A 1 517 ? 8.691 5.235 34.053 1.00 90.19 517 GLN A O 1
ATOM 4298 N N . GLN A 1 518 ? 7.226 3.534 34.091 1.00 92.00 518 GLN A N 1
ATOM 4299 C CA . GLN A 1 518 ? 6.951 3.642 35.526 1.00 92.00 518 GLN A CA 1
ATOM 4300 C C . GLN A 1 518 ? 8.195 3.337 36.366 1.00 92.00 518 GLN A C 1
ATOM 4302 O O . GLN A 1 518 ? 8.485 4.065 37.315 1.00 92.00 518 GLN A O 1
ATOM 4307 N N . GLN A 1 519 ? 8.966 2.308 36.003 1.00 92.94 519 GLN A N 1
ATOM 4308 C CA . GLN A 1 519 ? 10.219 1.977 36.688 1.00 92.94 519 GLN A CA 1
ATOM 4309 C C . GLN A 1 519 ? 11.256 3.101 36.565 1.00 92.94 519 GLN A C 1
ATOM 4311 O O . GLN A 1 519 ? 11.878 3.464 37.561 1.00 92.94 519 GLN A O 1
ATOM 4316 N N . GLN A 1 520 ? 11.411 3.696 35.378 1.00 92.00 520 GLN A N 1
ATOM 4317 C CA . GLN A 1 520 ? 12.320 4.829 35.169 1.00 92.00 520 GLN A CA 1
ATOM 4318 C C . GLN A 1 520 ? 11.917 6.048 36.008 1.00 92.00 520 GLN A C 1
ATOM 4320 O O . GLN A 1 520 ? 12.766 6.647 36.666 1.00 92.00 520 GLN A O 1
ATOM 4325 N N . GLN A 1 521 ? 10.623 6.377 36.058 1.00 91.88 521 GLN A N 1
ATOM 4326 C CA . GLN A 1 521 ? 10.117 7.474 36.891 1.00 91.88 521 GLN A CA 1
ATOM 4327 C C . GLN A 1 521 ? 10.353 7.218 38.384 1.00 91.88 521 GLN A C 1
ATOM 4329 O O . GLN A 1 521 ? 10.746 8.128 39.111 1.00 91.88 521 GLN A O 1
ATOM 4334 N N . GLN A 1 522 ? 10.156 5.982 38.850 1.00 91.56 522 GLN A N 1
ATOM 4335 C CA . GLN A 1 522 ? 10.435 5.610 40.239 1.00 91.56 522 GLN A CA 1
ATOM 4336 C C . GLN A 1 522 ? 11.928 5.710 40.570 1.00 91.56 522 GLN A C 1
ATOM 4338 O O . GLN A 1 522 ? 12.274 6.228 41.629 1.00 91.56 522 GLN A O 1
ATOM 4343 N N . GLN A 1 523 ? 12.812 5.263 39.673 1.00 91.25 523 GLN A N 1
ATOM 4344 C CA . GLN A 1 523 ? 14.262 5.388 39.851 1.00 91.25 523 GLN A CA 1
ATOM 4345 C C . GLN A 1 523 ? 14.701 6.854 39.892 1.00 91.25 523 GLN A C 1
ATOM 4347 O O . GLN A 1 523 ? 15.494 7.226 40.753 1.00 91.25 523 GLN A O 1
ATOM 4352 N N . GLN A 1 524 ? 14.147 7.703 39.025 1.00 90.25 524 GLN A N 1
ATOM 4353 C CA . GLN A 1 524 ? 14.447 9.133 39.017 1.00 90.25 524 GLN A CA 1
ATOM 4354 C C . GLN A 1 524 ? 13.995 9.813 40.320 1.00 90.25 524 GLN A C 1
ATOM 4356 O O . GLN A 1 524 ? 14.776 10.519 40.949 1.00 90.25 524 GLN A O 1
ATOM 4361 N N . GLN A 1 525 ? 12.785 9.512 40.801 1.00 90.44 525 GLN A N 1
ATOM 4362 C CA . GLN A 1 525 ? 12.293 10.017 42.089 1.00 90.44 525 GLN A CA 1
AT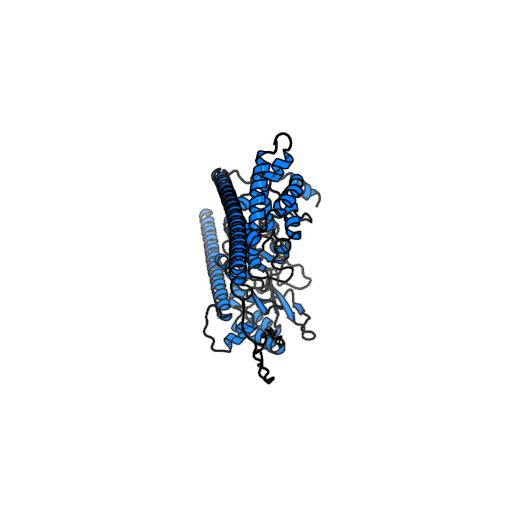OM 4363 C C . GLN A 1 525 ? 13.103 9.512 43.291 1.00 90.44 525 GLN A C 1
ATOM 4365 O O . GLN A 1 525 ? 13.126 10.169 44.329 1.00 90.44 525 GLN A O 1
ATOM 4370 N N . GLN A 1 526 ? 13.720 8.331 43.192 1.00 89.12 526 GLN A N 1
ATOM 4371 C CA . GLN A 1 526 ? 14.628 7.815 44.218 1.00 89.12 526 GLN A CA 1
ATOM 4372 C C . GLN A 1 526 ? 16.002 8.488 44.170 1.00 89.12 526 GLN A C 1
ATOM 4374 O O . GLN A 1 526 ? 16.606 8.639 45.219 1.00 89.12 526 GLN A O 1
ATOM 4379 N N . GLN A 1 527 ? 16.488 8.890 42.993 1.00 87.56 527 GLN A N 1
ATOM 4380 C CA . GLN A 1 527 ? 17.748 9.633 42.846 1.00 87.56 527 GLN A CA 1
ATOM 4381 C C . GLN A 1 527 ? 17.626 11.103 43.272 1.00 87.56 527 GLN A C 1
ATOM 4383 O O . GLN A 1 527 ? 18.612 11.703 43.687 1.00 87.56 527 GLN A O 1
ATOM 4388 N N . GLU A 1 528 ? 16.433 11.690 43.148 1.00 86.19 528 GLU A N 1
ATOM 4389 C CA . GLU A 1 528 ? 16.141 13.065 43.575 1.00 86.19 528 GLU A CA 1
ATOM 4390 C C . GLU A 1 528 ? 15.942 13.211 45.098 1.00 86.19 528 GLU A C 1
ATOM 4392 O O . GLU A 1 528 ? 15.982 14.332 45.609 1.00 86.19 528 GLU A O 1
ATOM 4397 N N . LYS A 1 529 ? 15.713 12.103 45.815 1.00 82.56 529 LYS A N 1
ATOM 4398 C CA . LYS A 1 529 ? 15.569 12.041 47.280 1.00 82.56 529 LYS A CA 1
ATOM 4399 C C . LYS A 1 529 ? 16.889 11.692 47.947 1.00 82.56 529 LYS A C 1
ATOM 4401 O O . LYS A 1 529 ? 17.133 12.256 49.037 1.00 82.56 529 LYS A O 1
#

Nearest PDB structures (foldseek):
  8b9d-assembly1_O  TM=9.288E-01  e=5.120E-29  Homo sapiens
  4mm2-assembly1_A  TM=8.744E-01  e=2.999E-27  Saccharomyces cerevisiae S288C
  8fok-assembly1_A  TM=8.911E-01  e=3.765E-24  Saccharomyces cerevisiae
  8foj-assembly1_A  TM=8.962E-01  e=1.488E-21  Saccharomyces cerevisiae
  7uy8-assembly1_C  TM=8.327E-01  e=4.496E-21  Tetrahymena thermophila

pLDDT: mean 80.69, std 21.61, range [23.64, 98.56]

Foldseek 3Di:
DVVVVVVVVPPPDDDDPPPPPVVLVVVLVVVLVVVLVVLVVVLVVVVVVVVVVVVVVVVVVVVVVVVVVVVVVVVVVVVVVVVPDDDDDDDDDDDDDDDDDDDPPPPPPPPPPPPPPVPPPVVVVLVLLLCCLVPPPPLQLLLCLQQPVVVAQQLQWKKKFWAADPVDNVDIDIDTLDGDRDSVVVSVVCNVRVGLFMWTAAGWPHRGDPPDDTHGQWDWQKWKFFLQVLQLQFQPDHDQDDFLLSLVLQLLQLLLLVVCCCVPVVQDQWWWWAQQGGIIMITRRAPCNTRDALVVLCVSLVVQPQFADDPQLQRHDDDPPGDCSLSVCLVVLVVCCVPRRFPVRQQCQDPVSLVSLLSLPPPVCSVVLVVVCVVDHGSSNSVSVVSVVLVVVLVVDDCVVCVVNNSSSVCSVSSSSCSNRGTDTPSCCSNDNGDIGTRAQRHNNVNQFGTFTDDSVCSSVDTSVQGDGSNQLSVCVVDPDDDDPSRNVNSSVVSVVVSVVSSVVSSVVVVVVVVVVVVVVVVVVVVVD